Protein AF-0000000080268034 (afdb_homodimer)

Radius of gyration: 22.89 Å; Cα contacts (8 Å, |Δi|>4): 812; chains: 2; bounding box: 56×63×52 Å

Structure (mmCIF, N/CA/C/O backbone):
data_AF-0000000080268034-model_v1
#
loop_
_entity.id
_entity.type
_entity.pdbx_description
1 polymer 'Crp/Fnr family transcriptional regulator'
#
loop_
_atom_site.group_PDB
_atom_site.id
_atom_site.type_symbol
_atom_site.label_atom_id
_atom_site.label_alt_id
_atom_site.label_comp_id
_atom_site.label_asym_id
_atom_site.label_entity_id
_atom_site.label_seq_id
_atom_site.pdbx_PDB_ins_code
_atom_site.Cartn_x
_atom_site.Cartn_y
_atom_site.Cartn_z
_atom_site.occupancy
_atom_site.B_iso_or_equiv
_atom_site.auth_seq_id
_atom_site.auth_comp_id
_atom_site.auth_asym_id
_atom_site.auth_atom_id
_atom_site.pdbx_PDB_model_num
ATOM 1 N N . MET A 1 1 ? 7.816 -15.531 4.172 1 62.62 1 MET A N 1
ATOM 2 C CA . MET A 1 1 ? 8.43 -16.281 3.076 1 62.62 1 MET A CA 1
ATOM 3 C C . MET A 1 1 ? 9.641 -17.078 3.562 1 62.62 1 MET A C 1
ATOM 5 O O . MET A 1 1 ? 10.453 -16.562 4.336 1 62.62 1 MET A O 1
ATOM 9 N N . LYS A 1 2 ? 9.625 -18.484 3.326 1 80.5 2 LYS A N 1
ATOM 10 C CA . LYS A 1 2 ? 10.836 -19.25 3.623 1 80.5 2 LYS A CA 1
ATOM 11 C C . LYS A 1 2 ? 11.875 -19.078 2.521 1 80.5 2 LYS A C 1
ATOM 13 O O . LYS A 1 2 ? 11.844 -19.781 1.518 1 80.5 2 LYS A O 1
ATOM 18 N N . LEU A 1 3 ? 12.789 -18.078 2.768 1 86.06 3 LEU A N 1
ATOM 19 C CA . LEU A 1 3 ? 13.773 -17.672 1.773 1 86.06 3 LEU A CA 1
ATOM 20 C C . LEU A 1 3 ? 14.57 -18.875 1.28 1 86.06 3 LEU A C 1
ATOM 22 O O . LEU A 1 3 ? 14.734 -19.062 0.072 1 86.06 3 LEU A O 1
ATOM 26 N N . GLN A 1 4 ? 15.023 -19.672 2.23 1 89.56 4 GLN A N 1
ATOM 27 C CA . GLN A 1 4 ? 15.859 -20.812 1.872 1 89.56 4 GLN A CA 1
ATOM 28 C C . GLN A 1 4 ? 15.094 -21.797 0.973 1 89.56 4 GLN A C 1
ATOM 30 O O . GLN A 1 4 ? 15.664 -22.344 0.023 1 89.56 4 GLN A O 1
ATOM 35 N N . TYR A 1 5 ? 13.898 -22.016 1.308 1 90.94 5 TYR A N 1
ATOM 36 C CA . TYR A 1 5 ? 13.078 -22.891 0.483 1 90.94 5 TYR A CA 1
ATOM 37 C C . TYR A 1 5 ? 12.953 -22.359 -0.936 1 90.94 5 TYR A C 1
ATOM 39 O O . TYR A 1 5 ? 13.102 -23.094 -1.907 1 90.94 5 TYR A O 1
ATOM 47 N N . ILE A 1 6 ? 12.711 -21.078 -1.108 1 91.56 6 ILE A N 1
ATOM 48 C CA . ILE A 1 6 ? 12.539 -20.422 -2.406 1 91.56 6 ILE A CA 1
ATOM 49 C C . ILE A 1 6 ? 13.836 -20.547 -3.211 1 91.56 6 ILE A C 1
ATOM 51 O O . ILE A 1 6 ? 13.805 -20.891 -4.395 1 91.56 6 ILE A O 1
ATOM 55 N N . LEU A 1 7 ? 14.93 -20.375 -2.518 1 92.5 7 LEU A N 1
ATOM 56 C CA . LEU A 1 7 ? 16.219 -20.438 -3.195 1 92.5 7 LEU A CA 1
ATOM 57 C C . LEU A 1 7 ? 16.562 -21.859 -3.605 1 92.5 7 LEU A C 1
ATOM 59 O O . LEU A 1 7 ? 17.062 -22.094 -4.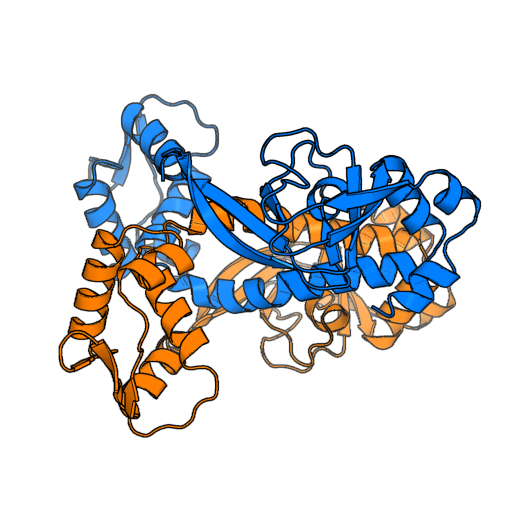707 1 92.5 7 LEU A O 1
ATOM 63 N N . ASP A 1 8 ? 16.203 -22.797 -2.752 1 93.25 8 ASP A N 1
ATOM 64 C CA . ASP A 1 8 ? 16.516 -24.203 -2.998 1 93.25 8 ASP A CA 1
ATOM 65 C C . ASP A 1 8 ? 15.656 -24.75 -4.133 1 93.25 8 ASP A C 1
ATOM 67 O O . ASP A 1 8 ? 16.062 -25.703 -4.816 1 93.25 8 ASP A O 1
ATOM 71 N N . HIS A 1 9 ? 14.562 -24.188 -4.367 1 93.88 9 HIS A N 1
ATOM 72 C CA . HIS A 1 9 ? 13.633 -24.75 -5.336 1 93.88 9 HIS A CA 1
ATOM 73 C C . HIS A 1 9 ? 13.5 -23.859 -6.562 1 93.88 9 HIS A C 1
ATOM 75 O O . HIS A 1 9 ? 12.602 -24.047 -7.383 1 93.88 9 HIS A O 1
ATOM 81 N N . MET A 1 10 ? 14.359 -22.938 -6.656 1 95.69 10 MET A N 1
ATOM 82 C CA . MET A 1 10 ? 14.367 -22.094 -7.852 1 95.69 10 MET A CA 1
ATOM 83 C C . MET A 1 10 ? 14.602 -22.938 -9.102 1 95.69 10 MET A C 1
ATOM 85 O O . MET A 1 10 ? 15.578 -23.672 -9.188 1 95.69 10 MET A O 1
ATOM 89 N N . PRO A 1 11 ? 13.648 -22.812 -10.031 1 96.81 11 PRO A N 1
ATOM 90 C CA . PRO A 1 11 ? 13.852 -23.578 -11.266 1 96.81 11 PRO A CA 1
ATOM 91 C C . PRO A 1 11 ? 15.188 -23.266 -11.938 1 96.81 11 PRO A C 1
ATOM 93 O O . PRO A 1 11 ? 15.625 -22.109 -11.945 1 96.81 11 PRO A O 1
ATOM 96 N N . ALA A 1 12 ? 15.75 -24.266 -12.57 1 96.19 12 ALA A N 1
ATOM 97 C CA . ALA A 1 12 ? 17.078 -24.156 -13.156 1 96.19 12 ALA A CA 1
ATOM 98 C C . ALA A 1 12 ? 17.125 -23.094 -14.258 1 96.19 12 ALA A C 1
ATOM 100 O O . ALA A 1 12 ? 18.094 -22.359 -14.383 1 96.19 12 ALA A O 1
ATOM 101 N N . ASP A 1 13 ? 16.094 -23.062 -15.047 1 96.62 13 ASP A N 1
ATOM 102 C CA . ASP A 1 13 ? 16.031 -22.109 -16.156 1 96.62 13 ASP A CA 1
ATOM 103 C C . ASP A 1 13 ? 16 -20.672 -15.625 1 96.62 13 ASP A C 1
ATOM 105 O O . ASP A 1 13 ? 16.547 -19.766 -16.266 1 96.62 13 ASP A O 1
ATOM 109 N N . ILE A 1 14 ? 15.398 -20.484 -14.5 1 98 14 ILE A N 1
ATOM 110 C CA . ILE A 1 14 ? 15.352 -19.172 -13.867 1 98 14 ILE A CA 1
ATOM 111 C C . ILE A 1 14 ? 16.719 -18.828 -13.273 1 98 14 ILE A C 1
ATOM 113 O O . ILE A 1 14 ? 17.25 -17.734 -13.484 1 98 14 ILE A O 1
ATOM 117 N N . LYS A 1 15 ? 17.266 -19.781 -12.602 1 97.44 15 LYS A N 1
ATOM 118 C CA . LYS A 1 15 ? 18.547 -19.594 -11.945 1 97.44 15 LYS A CA 1
ATOM 119 C C . LYS A 1 15 ? 19.609 -19.125 -12.953 1 97.44 15 LYS A C 1
ATOM 121 O O . LYS A 1 15 ? 20.438 -18.266 -12.633 1 97.44 15 LYS A O 1
ATOM 126 N N . ARG A 1 16 ? 19.547 -19.609 -14.125 1 97.81 16 ARG A N 1
ATOM 127 C CA . ARG A 1 16 ? 20.5 -19.281 -15.172 1 97.81 16 ARG A CA 1
ATOM 128 C C . ARG A 1 16 ? 20.344 -17.828 -15.617 1 97.81 16 ARG A C 1
ATOM 130 O O . ARG A 1 16 ? 21.234 -17.266 -16.25 1 97.81 16 ARG A O 1
ATOM 137 N N . GLN A 1 17 ? 19.188 -17.297 -15.328 1 98.25 17 GLN A N 1
ATOM 138 C CA . GLN A 1 17 ? 18.906 -15.953 -15.797 1 98.25 17 GLN A CA 1
ATOM 139 C C . GLN A 1 17 ? 19.031 -14.938 -14.656 1 98.25 17 GLN A C 1
ATOM 141 O O . GLN A 1 17 ? 18.531 -13.812 -14.766 1 98.25 17 GLN A O 1
ATOM 146 N N . THR A 1 18 ? 19.562 -15.414 -13.555 1 98.19 18 THR A N 1
ATOM 147 C CA . THR A 1 18 ? 19.75 -14.508 -12.422 1 98.19 18 THR A CA 1
ATOM 148 C C . THR A 1 18 ? 21.234 -14.25 -12.172 1 98.19 18 THR A C 1
ATOM 150 O O . THR A 1 18 ? 22.094 -15 -12.656 1 98.19 18 THR A O 1
ATOM 153 N N . THR A 1 19 ? 21.594 -13.203 -11.531 1 98.19 19 THR A N 1
ATOM 154 C CA . THR A 1 19 ? 22.969 -12.859 -11.148 1 98.19 19 THR A CA 1
ATOM 155 C C . THR A 1 19 ? 23.031 -12.484 -9.672 1 98.19 19 THR A C 1
ATOM 157 O O . THR A 1 19 ? 22.156 -11.789 -9.156 1 98.19 19 THR A O 1
ATOM 160 N N . HIS A 1 20 ? 24.031 -12.992 -9.039 1 97.94 20 HIS A N 1
ATOM 161 C CA . HIS A 1 20 ? 24.312 -12.602 -7.656 1 97.94 20 HIS A CA 1
ATOM 162 C C . HIS A 1 20 ? 25.094 -11.297 -7.598 1 97.94 20 HIS A C 1
ATOM 164 O O . HIS A 1 20 ? 26.094 -11.141 -8.289 1 97.94 20 HIS A O 1
ATOM 170 N N . LYS A 1 21 ? 24.641 -10.328 -6.832 1 98.5 21 LYS A N 1
ATOM 171 C CA . LYS A 1 21 ? 25.312 -9.047 -6.688 1 98.5 21 LYS A CA 1
ATOM 172 C C . LYS A 1 21 ? 25.469 -8.672 -5.215 1 98.5 21 LYS A C 1
ATOM 174 O O . LYS A 1 21 ? 24.672 -9.094 -4.375 1 98.5 21 LYS A O 1
ATOM 179 N N . VAL A 1 22 ? 26.484 -7.898 -4.945 1 98.56 22 VAL A N 1
ATOM 180 C CA . VAL A 1 22 ? 26.75 -7.371 -3.611 1 98.56 22 VAL A CA 1
ATOM 181 C C . VAL A 1 22 ? 26.766 -5.844 -3.654 1 98.56 22 VAL A C 1
ATOM 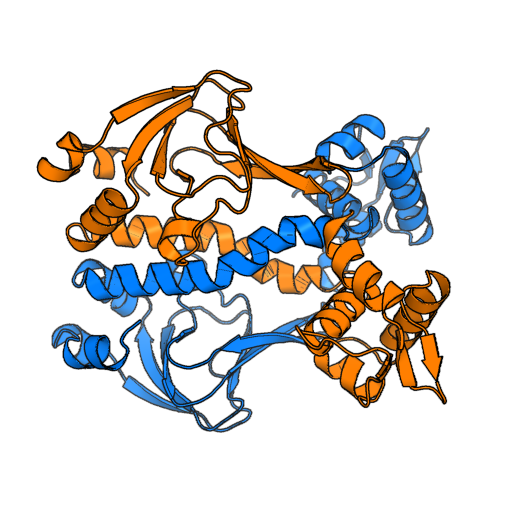183 O O . VAL A 1 22 ? 27.328 -5.246 -4.578 1 98.56 22 VAL A O 1
ATOM 186 N N . TYR A 1 23 ? 26.109 -5.266 -2.721 1 98.5 23 TYR A N 1
ATOM 187 C CA . TYR A 1 23 ? 26.109 -3.816 -2.568 1 98.5 23 TYR A CA 1
ATOM 188 C C . TYR A 1 23 ? 26.656 -3.406 -1.205 1 98.5 23 TYR A C 1
ATOM 190 O O . TYR A 1 23 ? 26.281 -3.994 -0.183 1 98.5 23 TYR A O 1
ATOM 198 N N . LEU A 1 24 ? 27.453 -2.432 -1.272 1 98.25 24 LEU A N 1
ATOM 199 C CA . LEU A 1 24 ? 28.016 -1.901 -0.033 1 98.25 24 LEU A CA 1
ATOM 200 C C . LEU A 1 24 ? 27.125 -0.802 0.537 1 98.25 24 LEU A C 1
ATOM 202 O O . LEU A 1 24 ? 26.312 -0.217 -0.184 1 98.25 24 LEU A O 1
ATOM 206 N N . PRO A 1 25 ? 27.312 -0.588 1.86 1 96.56 25 PRO A N 1
ATOM 207 C CA . PRO A 1 25 ? 26.516 0.486 2.451 1 96.56 25 PRO A CA 1
ATOM 208 C C . PRO A 1 25 ? 26.641 1.801 1.685 1 96.56 25 PRO A C 1
ATOM 210 O O . PRO A 1 25 ? 27.734 2.209 1.318 1 96.56 25 PRO A O 1
ATOM 213 N N . GLY A 1 26 ? 25.453 2.387 1.398 1 94.06 26 GLY A N 1
ATOM 214 C CA . GLY A 1 26 ? 25.438 3.662 0.699 1 94.06 26 GLY A CA 1
ATOM 215 C C . GLY A 1 26 ? 25.203 3.52 -0.793 1 94.06 26 GLY A C 1
ATOM 216 O O . GLY A 1 26 ? 24.844 4.488 -1.466 1 94.06 26 GLY A O 1
ATOM 217 N N . GLU A 1 27 ? 25.391 2.32 -1.322 1 97.25 27 GLU A N 1
ATOM 218 C CA . GLU A 1 27 ? 25.172 2.102 -2.75 1 97.25 27 GLU A CA 1
ATOM 219 C C . GLU A 1 27 ? 23.688 1.956 -3.07 1 97.25 27 GLU A C 1
ATOM 221 O O . GLU A 1 27 ? 22.953 1.337 -2.309 1 97.25 27 GLU A O 1
ATOM 226 N N . SER A 1 28 ? 23.312 2.553 -4.18 1 97.19 28 SER A N 1
ATOM 227 C CA . SER A 1 28 ? 21.938 2.451 -4.637 1 97.19 28 SER A CA 1
ATOM 228 C C . SER A 1 28 ? 21.703 1.162 -5.418 1 97.19 28 SER A C 1
ATOM 230 O O . SER A 1 28 ? 22.453 0.848 -6.344 1 97.19 28 SER A O 1
ATOM 232 N N . ILE A 1 29 ? 20.734 0.498 -5.012 1 98.06 29 ILE A N 1
ATOM 233 C CA . ILE A 1 29 ? 20.328 -0.683 -5.77 1 98.06 29 ILE A CA 1
ATOM 234 C C . ILE A 1 29 ? 19.453 -0.264 -6.949 1 98.06 29 ILE A C 1
ATOM 236 O O . ILE A 1 29 ? 19.656 -0.73 -8.078 1 98.06 29 ILE A O 1
ATOM 240 N N . VAL A 1 30 ? 18.516 0.625 -6.652 1 97 30 VAL A N 1
ATOM 241 C CA . VAL A 1 30 ? 17.703 1.27 -7.691 1 97 30 VAL A CA 1
ATOM 242 C C . VAL A 1 30 ? 17.547 2.752 -7.363 1 97 30 VAL A C 1
ATOM 244 O O . VAL A 1 30 ? 17.656 3.156 -6.203 1 97 30 VAL A O 1
ATOM 247 N N . ARG A 1 31 ? 17.25 3.549 -8.383 1 93.88 31 ARG A N 1
ATOM 248 C CA . ARG A 1 31 ? 17.016 4.98 -8.219 1 93.88 31 ARG A CA 1
ATOM 249 C C . ARG A 1 31 ? 15.664 5.387 -8.789 1 93.88 31 ARG A C 1
ATOM 251 O O . ARG A 1 31 ? 15.289 4.945 -9.875 1 93.88 31 ARG A O 1
ATOM 258 N N . LYS A 1 32 ? 15.031 6.16 -8.016 1 89.12 32 LYS A N 1
ATOM 259 C CA . LYS A 1 32 ? 13.758 6.695 -8.484 1 89.12 32 LYS A CA 1
ATOM 260 C C . LYS A 1 32 ? 13.898 7.305 -9.875 1 89.12 32 LYS A C 1
ATOM 262 O O . LYS A 1 32 ? 14.859 8.023 -10.148 1 89.12 32 LYS A O 1
ATOM 267 N N . GLY A 1 33 ? 12.891 6.922 -10.727 1 89.75 33 GLY A N 1
ATOM 268 C CA . GLY A 1 33 ? 12.875 7.547 -12.039 1 89.75 33 GLY A CA 1
ATOM 269 C C . GLY A 1 33 ? 13.609 6.746 -13.094 1 89.75 33 GLY A C 1
ATOM 270 O O . GLY A 1 33 ? 13.438 6.977 -14.289 1 89.75 33 GLY A O 1
ATOM 271 N N . GLU A 1 34 ? 14.5 5.879 -12.688 1 94.38 34 GLU A N 1
ATOM 272 C CA . GLU A 1 34 ? 15.141 4.98 -13.648 1 94.38 34 GLU A CA 1
ATOM 273 C C . GLU A 1 34 ? 14.172 3.906 -14.133 1 94.38 34 GLU A C 1
ATOM 275 O O . GLU A 1 34 ? 13.148 3.646 -13.484 1 94.38 34 GLU A O 1
ATOM 280 N N . GLU A 1 35 ? 14.492 3.291 -15.273 1 96.62 35 GLU A N 1
ATOM 281 C CA . GLU A 1 35 ? 13.641 2.236 -15.812 1 96.62 35 GLU A CA 1
ATOM 282 C C . GLU A 1 35 ? 13.641 1.01 -14.906 1 96.62 35 GLU A C 1
ATOM 284 O O . GLU A 1 35 ? 14.703 0.529 -14.5 1 96.62 35 GLU A O 1
ATOM 289 N N . ALA A 1 36 ? 12.484 0.583 -14.57 1 95.94 36 ALA A N 1
ATOM 290 C CA . ALA A 1 36 ? 12.328 -0.602 -13.734 1 95.94 36 ALA A CA 1
ATOM 291 C C . ALA A 1 36 ? 12.477 -1.88 -14.555 1 95.94 36 ALA A C 1
ATOM 293 O O . ALA A 1 36 ? 11.531 -2.662 -14.672 1 95.94 36 ALA A O 1
ATOM 294 N N . LYS A 1 37 ? 13.672 -2.217 -14.945 1 97.12 37 LYS A N 1
ATOM 295 C CA . LYS A 1 37 ? 13.953 -3.348 -15.82 1 97.12 37 LYS A CA 1
ATOM 296 C C . LYS A 1 37 ? 14.359 -4.578 -15.016 1 97.12 37 LYS A C 1
ATOM 298 O O . LYS A 1 37 ? 14.383 -5.691 -15.547 1 97.12 37 LYS A O 1
ATOM 303 N N . HIS A 1 38 ? 14.664 -4.316 -13.789 1 98.25 38 HIS A N 1
ATOM 304 C CA . HIS A 1 38 ? 15.141 -5.418 -12.961 1 98.25 38 HIS A CA 1
ATOM 305 C C . HIS A 1 38 ? 14.367 -5.508 -11.656 1 98.25 38 HIS A C 1
ATOM 307 O O . HIS A 1 38 ? 13.828 -4.508 -11.18 1 98.25 38 HIS A O 1
ATOM 313 N N . VAL A 1 39 ? 14.289 -6.719 -11.164 1 98.69 39 VAL A N 1
ATOM 314 C CA . VAL A 1 39 ? 13.828 -7.023 -9.812 1 98.69 39 VAL A CA 1
ATOM 315 C C . VAL A 1 39 ? 14.945 -7.684 -9.023 1 98.69 39 VAL A C 1
ATOM 317 O O . VAL A 1 39 ? 15.711 -8.492 -9.562 1 98.69 39 VAL A O 1
ATOM 320 N N . TYR A 1 40 ? 15.055 -7.316 -7.77 1 98.62 40 TYR A N 1
ATOM 321 C CA . TYR A 1 40 ? 16.094 -7.828 -6.891 1 98.62 40 TYR A CA 1
ATOM 322 C C . TYR A 1 40 ? 15.5 -8.547 -5.688 1 98.62 40 TYR A C 1
ATOM 324 O O . TYR A 1 40 ? 14.641 -8.008 -4.996 1 98.62 40 TYR A O 1
ATOM 332 N N . LEU A 1 41 ? 15.945 -9.773 -5.492 1 98.19 41 LEU A N 1
ATOM 333 C CA . LEU A 1 41 ? 15.625 -10.492 -4.266 1 98.19 41 LEU A CA 1
ATOM 334 C C . LEU A 1 41 ? 16.719 -10.289 -3.217 1 98.19 41 LEU A C 1
ATOM 336 O O . LEU A 1 41 ? 17.844 -10.75 -3.393 1 98.19 41 LEU A O 1
ATOM 340 N N . LEU A 1 42 ? 16.359 -9.547 -2.143 1 98.06 42 LEU A N 1
ATOM 341 C CA . LEU A 1 42 ? 17.297 -9.289 -1.05 1 98.06 42 LEU A CA 1
ATOM 342 C C . LEU A 1 42 ? 17.5 -10.539 -0.204 1 98.06 42 LEU A C 1
ATOM 344 O O . LEU A 1 42 ? 16.562 -11.016 0.447 1 98.06 42 LEU A O 1
ATOM 348 N N . THR A 1 43 ? 18.703 -11.078 -0.201 1 97.25 43 THR A N 1
ATOM 349 C CA . THR A 1 43 ? 18.953 -12.336 0.483 1 97.25 43 THR A CA 1
ATOM 350 C C . THR A 1 43 ? 19.781 -12.109 1.744 1 97.25 43 THR A C 1
ATOM 352 O O . THR A 1 43 ? 19.844 -12.977 2.619 1 97.25 43 THR A O 1
ATOM 355 N N . LYS A 1 44 ? 20.438 -11.008 1.835 1 97.25 44 LYS A N 1
ATOM 356 C CA . LYS A 1 44 ? 21.203 -10.594 3.008 1 97.25 44 LYS A CA 1
ATOM 357 C C . LYS A 1 44 ? 21.25 -9.078 3.133 1 97.25 44 LYS A C 1
ATOM 359 O O . LYS A 1 44 ? 21.375 -8.367 2.131 1 97.25 44 LYS A O 1
ATOM 364 N N . GLY A 1 45 ? 21.156 -8.633 4.438 1 97.06 45 GLY A N 1
ATOM 365 C CA . GLY A 1 45 ? 21.359 -7.215 4.703 1 97.06 45 GLY A CA 1
ATOM 366 C C . GLY A 1 45 ? 20.062 -6.453 4.883 1 97.06 45 GLY A C 1
ATOM 367 O O . GLY A 1 45 ? 19 -7.055 5.043 1 97.06 45 GLY A O 1
ATOM 368 N N . GLU A 1 46 ? 20.234 -5.109 4.926 1 95.62 46 GLU A N 1
ATOM 369 C CA . GLU A 1 46 ? 19.125 -4.176 5.105 1 95.62 46 GLU A CA 1
ATOM 370 C C . GLU A 1 46 ? 19.25 -2.988 4.156 1 95.62 46 GLU A C 1
ATOM 372 O O . GLU A 1 46 ? 20.344 -2.51 3.891 1 95.62 46 GLU A O 1
ATOM 377 N N . THR A 1 47 ? 18.109 -2.594 3.637 1 94 47 THR A N 1
ATOM 378 C CA . THR A 1 47 ? 18.109 -1.438 2.746 1 94 47 THR A CA 1
ATOM 379 C C . THR A 1 47 ? 17.172 -0.358 3.262 1 94 47 THR A C 1
ATOM 381 O O . THR A 1 47 ? 16.344 -0.612 4.148 1 94 47 THR A O 1
ATOM 384 N N . ARG A 1 48 ? 17.359 0.798 2.717 1 87.25 48 ARG A N 1
ATOM 385 C CA . ARG A 1 48 ? 16.469 1.917 3.004 1 87.25 48 ARG A CA 1
ATOM 386 C C . ARG A 1 48 ? 15.742 2.383 1.742 1 87.25 48 ARG A C 1
ATOM 388 O O . ARG A 1 48 ? 16.344 2.467 0.672 1 87.25 48 ARG A O 1
ATOM 395 N N . VAL A 1 49 ? 14.5 2.674 1.907 1 85.31 49 VAL A N 1
ATOM 396 C CA . VAL A 1 49 ? 13.68 3.199 0.819 1 85.31 49 VAL A CA 1
ATOM 397 C C . VAL A 1 49 ? 13.508 4.707 0.985 1 85.31 49 VAL A C 1
ATOM 399 O O . VAL A 1 49 ? 13.125 5.18 2.059 1 85.31 49 VAL A O 1
ATOM 402 N N . SER A 1 50 ? 13.836 5.41 -0.091 1 78.12 50 SER A N 1
ATOM 403 C CA . SER A 1 50 ? 13.797 6.867 0.023 1 78.12 50 SER A CA 1
ATOM 404 C C . SER A 1 50 ? 13.148 7.496 -1.206 1 78.12 50 SER A C 1
ATOM 406 O O . SER A 1 50 ? 13.086 6.875 -2.268 1 78.12 50 SER A O 1
ATOM 408 N N . ASN A 1 51 ? 12.594 8.586 -0.995 1 74.5 51 ASN A N 1
ATOM 409 C CA . ASN A 1 51 ? 12.07 9.453 -2.039 1 74.5 51 ASN A CA 1
ATOM 410 C C . ASN A 1 51 ? 12.562 10.891 -1.874 1 74.5 51 ASN A C 1
ATOM 412 O O . ASN A 1 51 ? 13.359 11.18 -0.973 1 74.5 51 ASN A O 1
ATOM 416 N N . GLU A 1 52 ? 12.383 11.625 -2.906 1 61.94 52 GLU A N 1
ATOM 417 C CA . GLU A 1 52 ? 12.789 13.031 -2.836 1 61.94 52 GLU A CA 1
ATOM 418 C C . GLU A 1 52 ? 11.586 13.961 -2.971 1 61.94 52 GLU A C 1
ATOM 420 O O . GLU A 1 52 ? 10.664 13.688 -3.746 1 61.94 52 GLU A O 1
ATOM 425 N N . PHE A 1 53 ? 11.812 14.977 -2.164 1 48.94 53 PHE A N 1
ATOM 426 C CA . PHE A 1 53 ? 10.836 16.047 -2.322 1 48.94 53 PHE A CA 1
ATOM 427 C C . PHE A 1 53 ? 11.062 16.797 -3.631 1 48.94 53 PHE A C 1
ATOM 429 O O . PHE A 1 53 ? 12.07 16.594 -4.301 1 48.94 53 PHE A O 1
ATOM 436 N N . ALA A 1 54 ? 10.062 17.594 -3.928 1 48.16 54 ALA A N 1
ATOM 437 C CA . ALA A 1 54 ? 10.234 18.422 -5.109 1 48.16 54 ALA A CA 1
ATOM 438 C C . ALA A 1 54 ? 11.469 19.312 -4.98 1 48.16 54 ALA A C 1
ATOM 440 O O . ALA A 1 54 ? 12.125 19.625 -5.977 1 48.16 54 ALA A O 1
ATOM 441 N N . SER A 1 55 ? 11.742 19.578 -3.785 1 46.78 55 SER A N 1
ATOM 442 C CA . SER A 1 55 ? 12.906 20.406 -3.49 1 46.78 55 SER A CA 1
ATOM 443 C C . SER A 1 55 ? 14.203 19.656 -3.773 1 46.78 55 SER A C 1
ATOM 445 O O . SER A 1 55 ? 15.281 20.266 -3.822 1 46.78 55 SER A O 1
ATOM 447 N N . GLY A 1 56 ? 14.055 18.406 -3.928 1 53.75 56 GLY A N 1
ATOM 448 C CA . GLY A 1 56 ? 15.227 17.562 -4.117 1 53.75 56 GLY A CA 1
ATOM 449 C C . GLY A 1 56 ? 15.703 16.906 -2.834 1 53.75 56 GLY A C 1
ATOM 450 O O . GLY A 1 56 ? 16.516 15.984 -2.867 1 53.75 56 GLY A O 1
ATOM 451 N N . GLN A 1 57 ? 15.188 17.484 -1.75 1 54.94 57 GLN A N 1
ATOM 452 C CA . GLN A 1 57 ? 15.539 16.891 -0.464 1 54.94 57 GLN A CA 1
ATOM 453 C C . GLN A 1 57 ? 15.016 15.461 -0.35 1 54.94 57 GLN A C 1
ATOM 455 O O . GLN A 1 57 ? 13.836 15.203 -0.604 1 54.94 57 GLN A O 1
ATOM 460 N N . ARG A 1 58 ? 15.984 14.656 0.121 1 61.25 58 ARG A N 1
ATOM 461 C CA . ARG A 1 58 ? 15.664 13.234 0.215 1 61.25 58 ARG A CA 1
ATOM 462 C C . ARG A 1 58 ? 15.047 12.906 1.57 1 61.25 58 ARG A C 1
ATOM 464 O O . ARG A 1 58 ? 15.398 13.508 2.584 1 61.25 58 ARG A O 1
ATOM 471 N N . TYR A 1 59 ? 14.008 12.008 1.525 1 59.94 59 TYR A N 1
ATOM 472 C CA . TYR A 1 59 ? 13.461 11.492 2.775 1 59.94 59 TYR A CA 1
ATOM 473 C C . TYR A 1 59 ? 13.289 9.977 2.711 1 59.94 59 TYR A C 1
ATOM 475 O O . TYR A 1 59 ? 12.969 9.43 1.654 1 59.94 59 TYR A O 1
ATOM 483 N N . THR A 1 60 ? 13.656 9.328 3.912 1 67.12 60 THR A N 1
ATOM 484 C CA . THR A 1 60 ? 13.492 7.883 4.031 1 67.12 60 THR A CA 1
ATOM 485 C C . THR A 1 60 ? 12.109 7.543 4.59 1 67.12 60 THR A C 1
ATOM 487 O O . THR A 1 60 ? 11.656 8.156 5.555 1 67.12 60 THR A O 1
ATOM 490 N N . PHE A 1 61 ? 11.43 6.566 3.93 1 63.03 61 PHE A N 1
ATOM 491 C CA . PHE A 1 61 ? 10.094 6.277 4.438 1 63.03 61 PHE A CA 1
ATOM 492 C C . PHE A 1 61 ? 9.93 4.789 4.711 1 63.03 61 PHE A C 1
ATOM 494 O O . PHE A 1 61 ? 8.844 4.332 5.062 1 63.03 61 PHE A O 1
ATOM 501 N N . GLY A 1 62 ? 11.016 4.066 4.586 1 71.25 62 GLY A N 1
ATOM 502 C CA . GLY A 1 62 ? 10.93 2.648 4.891 1 71.25 62 GLY A CA 1
ATOM 503 C C . GLY A 1 62 ? 12.273 1.945 4.82 1 71.25 62 GLY A C 1
ATOM 504 O O . GLY A 1 62 ? 13.273 2.547 4.434 1 71.25 62 GLY A O 1
ATOM 505 N N . SER A 1 63 ? 12.195 0.744 5.348 1 84.44 63 SER A N 1
ATOM 506 C CA . SER A 1 63 ? 13.344 -0.154 5.258 1 84.44 63 SER A CA 1
ATOM 507 C C . SER A 1 63 ? 12.914 -1.566 4.875 1 84.44 63 SER A C 1
ATOM 509 O O . SER A 1 63 ? 11.758 -1.945 5.09 1 84.44 63 SER A O 1
ATOM 511 N N . LEU A 1 64 ? 13.789 -2.225 4.207 1 89.56 64 LEU A N 1
ATOM 512 C CA . LEU A 1 64 ? 13.539 -3.619 3.859 1 89.56 64 LEU A CA 1
ATOM 513 C C . LEU A 1 64 ? 14.539 -4.543 4.551 1 89.56 64 LEU A C 1
ATOM 515 O O . LEU A 1 64 ? 15.727 -4.234 4.621 1 89.56 64 LEU A O 1
ATOM 519 N N . ASP A 1 65 ? 13.93 -5.574 5.078 1 90.56 65 ASP A N 1
ATOM 520 C CA . ASP A 1 65 ? 14.742 -6.645 5.645 1 90.56 65 ASP A CA 1
ATOM 521 C C . ASP A 1 65 ? 14.562 -7.945 4.867 1 90.56 65 ASP A C 1
ATOM 523 O O . ASP A 1 65 ? 13.609 -8.086 4.098 1 90.56 65 ASP A O 1
ATOM 527 N N . VAL A 1 66 ? 15.438 -8.883 5.145 1 91.88 66 VAL A N 1
ATOM 528 C CA . VAL A 1 66 ? 15.453 -10.156 4.434 1 91.88 66 VAL A CA 1
ATOM 529 C C . VAL A 1 66 ? 14.328 -11.047 4.957 1 91.88 66 VAL A C 1
ATOM 531 O O . VAL A 1 66 ? 14.125 -11.156 6.168 1 91.88 66 VAL A O 1
ATOM 534 N N . PRO A 1 67 ? 13.734 -11.664 4.055 1 92.62 67 PRO A N 1
ATOM 535 C CA . PRO A 1 67 ? 13.742 -11.586 2.592 1 92.62 67 PRO A CA 1
ATOM 536 C C . PRO A 1 67 ? 12.789 -10.508 2.061 1 92.62 67 PRO A C 1
ATOM 538 O O . PRO A 1 67 ? 11.734 -10.266 2.652 1 92.62 67 PRO A O 1
ATOM 541 N N . ASP A 1 68 ? 13.133 -9.852 1.046 1 95.44 68 ASP A N 1
ATOM 542 C CA . ASP A 1 68 ? 12.266 -8.859 0.415 1 95.44 68 ASP A CA 1
ATOM 543 C C . ASP A 1 68 ? 12.633 -8.664 -1.055 1 95.44 68 ASP A C 1
ATOM 545 O O . ASP A 1 68 ? 13.617 -9.234 -1.535 1 95.44 68 ASP A O 1
ATOM 549 N N . LEU A 1 69 ? 11.758 -8.031 -1.753 1 97.62 69 LEU A N 1
ATOM 550 C CA . LEU A 1 69 ? 11.961 -7.766 -3.174 1 97.62 69 LEU A CA 1
ATOM 551 C C . LEU A 1 69 ? 12.039 -6.27 -3.441 1 97.62 69 LEU A C 1
ATOM 553 O O . LEU A 1 69 ? 11.359 -5.48 -2.779 1 97.62 69 LEU A O 1
ATOM 557 N N . ILE A 1 70 ? 12.867 -5.91 -4.344 1 97.5 70 ILE A N 1
ATOM 558 C CA . ILE A 1 70 ? 13.016 -4.539 -4.824 1 97.5 70 ILE A CA 1
ATOM 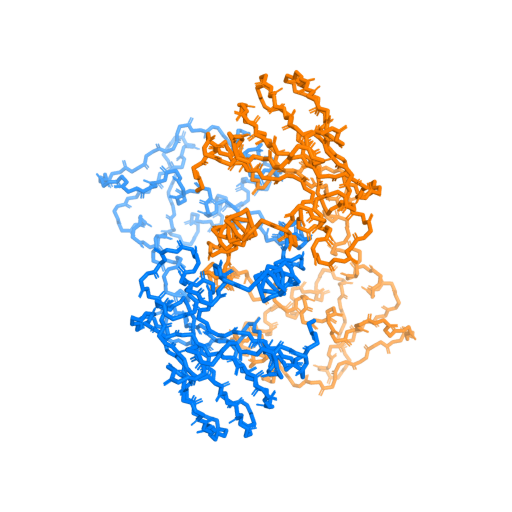559 C C . ILE A 1 70 ? 12.68 -4.477 -6.312 1 97.5 70 ILE A C 1
ATOM 561 O O . ILE A 1 70 ? 13.242 -5.223 -7.113 1 97.5 70 ILE A O 1
ATOM 565 N N . GLY A 1 71 ? 11.742 -3.586 -6.637 1 96.88 71 GLY A N 1
ATOM 566 C CA . GLY A 1 71 ? 11.367 -3.416 -8.031 1 96.88 71 GLY A CA 1
ATOM 567 C C . GLY A 1 71 ? 10.156 -4.234 -8.422 1 96.88 71 GLY A C 1
ATOM 568 O O . GLY A 1 71 ? 9.594 -4.051 -9.508 1 96.88 71 GLY A O 1
ATOM 569 N N . ASP A 1 72 ? 9.766 -5.145 -7.602 1 97.44 72 ASP A N 1
ATOM 570 C CA . ASP A 1 72 ? 8.633 -6.023 -7.863 1 97.44 72 ASP A CA 1
ATOM 571 C C . ASP A 1 72 ? 7.336 -5.227 -7.984 1 97.44 72 ASP A C 1
ATOM 573 O O . ASP A 1 72 ? 6.508 -5.508 -8.852 1 97.44 72 ASP A O 1
ATOM 577 N N . LEU A 1 73 ? 7.211 -4.203 -7.121 1 94.88 73 LEU A N 1
ATOM 578 C CA . LEU A 1 73 ? 6 -3.391 -7.102 1 94.88 73 LEU A CA 1
ATOM 579 C C . LEU A 1 73 ? 5.754 -2.754 -8.461 1 94.88 73 LEU A C 1
ATOM 581 O O . LEU A 1 73 ? 4.664 -2.887 -9.023 1 94.88 73 LEU A O 1
ATOM 585 N N . GLU A 1 74 ? 6.746 -2.111 -9.008 1 95.38 74 GLU A N 1
ATOM 586 C CA . GLU A 1 74 ? 6.605 -1.425 -10.289 1 95.38 74 GLU A CA 1
ATOM 587 C C . GLU A 1 74 ? 6.332 -2.414 -11.414 1 95.38 74 GLU A C 1
ATOM 589 O O . GLU A 1 74 ? 5.465 -2.174 -12.266 1 95.38 74 GLU A O 1
ATOM 594 N N . VAL A 1 75 ? 7.051 -3.521 -11.422 1 97 75 VAL A N 1
ATOM 595 C CA . VAL A 1 75 ? 6.91 -4.52 -12.477 1 97 75 VAL A CA 1
ATOM 596 C C . VAL A 1 75 ? 5.492 -5.094 -12.461 1 97 75 VAL A C 1
ATOM 598 O O . VAL A 1 75 ? 4.844 -5.191 -13.5 1 97 75 VAL A O 1
ATOM 601 N N . LEU A 1 76 ? 5.035 -5.414 -11.32 1 97.06 76 LEU A N 1
ATOM 602 C CA . LEU A 1 76 ? 3.725 -6.043 -11.188 1 97.06 76 LEU A CA 1
ATOM 603 C C . LEU A 1 76 ? 2.613 -5.035 -11.453 1 97.06 76 LEU A C 1
ATOM 605 O O . LEU A 1 76 ? 1.55 -5.395 -11.961 1 97.06 76 LEU A O 1
ATOM 609 N N . ALA A 1 77 ? 2.871 -3.754 -11.094 1 94.12 77 ALA A N 1
ATOM 610 C CA . ALA A 1 77 ? 1.881 -2.703 -11.32 1 94.12 77 ALA A CA 1
ATOM 611 C C . ALA A 1 77 ? 1.911 -2.223 -12.766 1 94.12 77 ALA A C 1
ATOM 613 O O . ALA A 1 77 ? 1.133 -1.346 -13.156 1 94.12 77 ALA A O 1
ATOM 614 N N . GLY A 1 78 ? 2.801 -2.74 -13.547 1 94.75 78 GLY A N 1
ATOM 615 C CA . GLY A 1 78 ? 2.914 -2.355 -14.945 1 94.75 78 GLY A CA 1
ATOM 616 C C . GLY A 1 78 ? 3.5 -0.969 -15.141 1 94.75 78 GLY A C 1
ATOM 617 O O . GLY A 1 78 ? 3.119 -0.25 -16.062 1 94.75 78 GLY A O 1
ATOM 618 N N . GLN A 1 79 ? 4.285 -0.589 -14.211 1 92.38 79 GLN A N 1
ATOM 619 C CA . GLN A 1 79 ? 4.906 0.729 -14.266 1 92.38 79 GLN A CA 1
ATOM 620 C C . GLN A 1 79 ? 6.32 0.644 -14.836 1 92.38 79 GLN A C 1
ATOM 622 O O . GLN A 1 79 ? 7.035 -0.333 -14.594 1 92.38 79 GLN A O 1
ATOM 627 N N . GLN A 1 80 ? 6.766 1.725 -15.445 1 94.06 80 GLN A N 1
ATOM 628 C CA . GLN A 1 80 ? 8.008 1.671 -16.219 1 94.06 80 GLN A CA 1
ATOM 629 C C . GLN A 1 80 ? 9.188 2.168 -15.383 1 94.06 80 GLN A C 1
ATOM 631 O O . GLN A 1 80 ? 10.344 1.875 -15.703 1 94.06 80 GLN A O 1
ATOM 636 N N . LEU A 1 81 ? 8.875 3.021 -14.414 1 93.06 81 LEU A N 1
ATOM 637 C CA . LEU A 1 81 ? 9.945 3.648 -13.641 1 93.06 81 LEU A CA 1
ATOM 638 C C . LEU A 1 81 ? 9.867 3.23 -12.18 1 93.06 81 LEU A C 1
ATOM 640 O O . LEU A 1 81 ? 8.773 3.016 -11.648 1 93.06 81 LEU A O 1
ATOM 644 N N . TYR A 1 82 ? 11.039 3.102 -11.57 1 92.62 82 TYR A N 1
ATOM 645 C CA . TYR A 1 82 ? 11.047 2.9 -10.125 1 92.62 82 TYR A CA 1
ATOM 646 C C . TYR A 1 82 ? 10.391 4.074 -9.406 1 92.62 82 TYR A C 1
ATOM 648 O O . TYR A 1 82 ? 10.688 5.234 -9.711 1 92.62 82 TYR A O 1
ATOM 656 N N . ALA A 1 83 ? 9.547 3.826 -8.453 1 85 83 ALA A N 1
ATOM 657 C CA . ALA A 1 83 ? 8.773 4.848 -7.746 1 85 83 ALA A CA 1
ATOM 658 C C . ALA A 1 83 ? 9.594 5.477 -6.621 1 85 83 ALA A C 1
ATOM 660 O O . ALA A 1 83 ? 9.297 6.59 -6.184 1 85 83 ALA A O 1
ATOM 661 N N . ALA A 1 84 ? 10.586 4.758 -6.152 1 85 84 ALA A N 1
ATOM 662 C CA . ALA A 1 84 ? 11.43 5.195 -5.047 1 85 84 ALA A CA 1
ATOM 663 C C . ALA A 1 84 ? 12.859 4.668 -5.203 1 85 84 ALA A C 1
ATOM 665 O O . ALA A 1 84 ? 13.109 3.773 -6.012 1 85 84 ALA A O 1
ATOM 666 N N . SER A 1 85 ? 13.695 5.32 -4.496 1 89.69 85 SER A N 1
ATOM 667 C CA . SER A 1 85 ? 15.07 4.84 -4.461 1 89.69 85 SER A CA 1
ATOM 668 C C . SER A 1 85 ? 15.281 3.842 -3.328 1 89.69 85 SER A C 1
ATOM 670 O O . SER A 1 85 ? 14.609 3.916 -2.297 1 89.69 85 SER A O 1
ATOM 672 N N . ASN A 1 86 ? 16.109 2.912 -3.58 1 94.81 86 ASN A N 1
ATOM 673 C CA . ASN A 1 86 ? 16.531 1.929 -2.584 1 94.81 86 ASN A CA 1
ATOM 674 C C . ASN A 1 86 ? 18.047 1.891 -2.428 1 94.81 86 ASN A C 1
ATOM 676 O O . ASN A 1 86 ? 18.766 1.735 -3.412 1 94.81 86 ASN A O 1
ATOM 680 N N . GLU A 1 87 ? 18.438 2.072 -1.187 1 94.69 87 GLU A N 1
ATOM 681 C CA . GLU A 1 87 ? 19.875 2.133 -0.903 1 94.69 87 GLU A CA 1
ATOM 682 C C . GLU A 1 87 ? 20.266 1.126 0.175 1 94.69 87 GLU A C 1
ATOM 684 O O . GLU A 1 87 ? 19.531 0.936 1.149 1 94.69 87 GLU A O 1
ATOM 689 N N . ALA A 1 88 ? 21.5 0.545 -0.007 1 97.19 88 ALA A N 1
ATOM 690 C CA . ALA A 1 88 ? 22.016 -0.393 0.991 1 97.19 88 ALA A CA 1
ATOM 691 C C . ALA A 1 88 ? 22.359 0.326 2.289 1 97.19 88 ALA A C 1
ATOM 693 O O . ALA A 1 88 ? 23.125 1.292 2.283 1 97.19 88 ALA A O 1
ATOM 694 N N . SER A 1 89 ? 21.766 -0.136 3.389 1 92.88 89 SER A N 1
ATOM 695 C CA . SER A 1 89 ? 22.125 0.379 4.711 1 92.88 89 SER A CA 1
ATOM 696 C C . SER A 1 89 ? 23.234 -0.449 5.348 1 92.88 89 SER A C 1
ATOM 698 O O . SER A 1 89 ? 23.906 0.018 6.266 1 92.88 89 SER A O 1
ATOM 700 N N . SER A 1 90 ? 23.406 -1.651 4.906 1 97 90 SER A N 1
ATOM 701 C CA . SER A 1 90 ? 24.469 -2.594 5.238 1 97 90 SER A CA 1
ATOM 702 C C . SER A 1 90 ? 24.984 -3.307 3.994 1 97 90 SER A C 1
ATOM 704 O O . SER A 1 90 ? 24.562 -3.002 2.877 1 97 90 SER A O 1
ATOM 706 N N . THR A 1 91 ? 25.969 -4.16 4.273 1 98.12 91 THR A N 1
ATOM 707 C CA . THR A 1 91 ? 26.344 -5.016 3.152 1 98.12 91 THR A CA 1
ATOM 708 C C . THR A 1 91 ? 25.188 -5.922 2.75 1 98.12 91 THR A C 1
ATOM 710 O O . THR A 1 91 ? 24.672 -6.68 3.574 1 98.12 91 THR A O 1
ATOM 713 N N . CYS A 1 92 ? 24.812 -5.754 1.493 1 98.44 92 CYS A N 1
ATOM 714 C CA . CYS A 1 92 ? 23.625 -6.473 1.014 1 98.44 92 CYS A CA 1
ATOM 715 C C . CYS A 1 92 ? 24.016 -7.469 -0.076 1 98.44 92 CYS A C 1
ATOM 717 O O . CYS A 1 92 ? 24.875 -7.195 -0.9 1 98.44 92 CYS A O 1
ATOM 719 N N . GLU A 1 93 ? 23.375 -8.641 -0.013 1 98.44 93 GLU A N 1
ATOM 720 C CA . GLU A 1 93 ? 23.406 -9.609 -1.108 1 98.44 93 GLU A CA 1
ATOM 721 C C . GLU A 1 93 ? 22.031 -9.742 -1.758 1 98.44 93 GLU A C 1
ATOM 723 O O . GLU A 1 93 ? 21.016 -9.812 -1.063 1 98.44 93 GLU A O 1
ATOM 728 N N . VAL A 1 94 ? 22.094 -9.711 -3.135 1 98.44 94 VAL A N 1
ATOM 729 C CA . VAL A 1 94 ? 20.812 -9.805 -3.842 1 98.44 94 VAL A CA 1
ATOM 730 C C . VAL A 1 94 ? 20.953 -10.789 -5.004 1 98.44 94 VAL A C 1
ATOM 732 O O . VAL A 1 94 ? 22.047 -11.055 -5.477 1 98.44 94 VAL A O 1
ATOM 735 N N . ILE A 1 95 ? 19.906 -11.391 -5.383 1 98.38 95 ILE A N 1
ATOM 736 C CA . ILE A 1 95 ? 19.734 -12.062 -6.668 1 98.38 95 ILE A CA 1
ATOM 737 C C . ILE A 1 95 ? 19 -11.141 -7.641 1 98.38 95 ILE A C 1
ATOM 739 O O . ILE A 1 95 ? 17.844 -10.797 -7.43 1 98.38 95 ILE A O 1
ATOM 743 N N . ALA A 1 96 ? 19.703 -10.695 -8.641 1 98.62 96 ALA A N 1
ATOM 744 C CA . ALA A 1 96 ? 19.156 -9.773 -9.633 1 98.62 96 ALA A CA 1
ATOM 745 C C . ALA A 1 96 ? 18.609 -10.523 -10.844 1 98.62 96 ALA A C 1
ATOM 747 O O . ALA A 1 96 ? 19.219 -11.5 -11.297 1 98.62 96 ALA A O 1
ATOM 748 N N . MET A 1 97 ? 17.516 -10.07 -11.367 1 98.69 97 MET A N 1
ATOM 749 C CA . MET A 1 97 ? 16.938 -10.656 -12.578 1 98.69 97 MET A CA 1
ATOM 750 C C . MET A 1 97 ? 16.172 -9.609 -13.375 1 98.69 97 MET A C 1
ATOM 752 O O . MET A 1 97 ? 15.703 -8.617 -12.812 1 98.69 97 MET A O 1
ATOM 756 N N . ARG A 1 98 ? 15.984 -9.844 -14.617 1 98.38 98 ARG A N 1
ATOM 757 C CA . ARG A 1 98 ? 15.156 -8.969 -15.453 1 98.38 98 ARG A CA 1
ATOM 758 C C . ARG A 1 98 ? 13.688 -9.086 -15.078 1 98.38 98 ARG A C 1
ATOM 760 O O . ARG A 1 98 ? 13.25 -10.117 -14.562 1 98.38 98 ARG A O 1
ATOM 767 N N . ALA A 1 99 ? 12.969 -8.016 -15.336 1 98.38 99 ALA A N 1
ATOM 768 C CA . ALA A 1 99 ? 11.531 -8 -15.078 1 98.38 99 ALA A CA 1
ATOM 769 C C . ALA A 1 99 ? 10.844 -9.195 -15.742 1 98.38 99 ALA A C 1
ATOM 771 O O . ALA A 1 99 ? 9.977 -9.836 -15.133 1 98.38 99 ALA A O 1
ATOM 772 N N . GLU A 1 100 ? 11.219 -9.523 -16.953 1 97.69 100 GLU A N 1
ATOM 773 C CA . GLU A 1 100 ? 10.617 -10.633 -17.688 1 97.69 100 GLU A CA 1
ATOM 774 C C . GLU A 1 100 ? 10.891 -11.969 -16.984 1 97.69 100 GLU A C 1
ATOM 776 O O . GLU A 1 100 ? 10.016 -12.828 -16.922 1 97.69 100 GLU A O 1
ATOM 781 N N . THR A 1 101 ? 12.086 -12.18 -16.516 1 98.5 101 THR A N 1
ATOM 782 C CA . THR A 1 101 ? 12.461 -13.398 -15.805 1 98.5 101 THR A CA 1
ATOM 783 C C . THR A 1 101 ? 11.664 -13.531 -14.508 1 98.5 101 THR A C 1
ATOM 785 O O . THR A 1 101 ? 11.211 -14.625 -14.164 1 98.5 101 THR A O 1
ATOM 788 N N . PHE A 1 102 ? 11.523 -12.422 -13.797 1 98.44 102 PHE A N 1
ATOM 789 C CA . PHE A 1 102 ? 10.75 -12.383 -12.562 1 98.44 102 PHE A CA 1
ATOM 790 C C . PHE A 1 102 ? 9.32 -12.852 -12.812 1 98.44 102 PHE A C 1
ATOM 792 O O . PHE A 1 102 ? 8.812 -13.719 -12.102 1 98.44 102 PHE A O 1
ATOM 799 N N . LEU A 1 103 ? 8.719 -12.289 -13.844 1 97.81 103 LEU A N 1
ATOM 800 C CA . LEU A 1 103 ? 7.344 -12.664 -14.18 1 97.81 103 LEU A CA 1
ATOM 801 C C . LEU A 1 103 ? 7.27 -14.117 -14.633 1 97.81 103 LEU A C 1
ATOM 803 O O . LEU A 1 103 ? 6.312 -14.82 -14.305 1 97.81 103 LEU A O 1
ATOM 807 N N . GLN A 1 104 ? 8.227 -14.531 -15.367 1 97.81 104 GLN A N 1
ATOM 808 C CA . GLN A 1 104 ? 8.289 -15.93 -15.773 1 97.81 104 GLN A CA 1
ATOM 809 C C . GLN A 1 104 ? 8.367 -16.859 -14.562 1 97.81 104 GLN A C 1
ATOM 811 O O . GLN A 1 104 ? 7.676 -17.875 -14.516 1 97.81 104 GLN A O 1
ATOM 816 N N . TRP A 1 105 ? 9.242 -16.516 -13.633 1 98.06 105 TRP A N 1
ATOM 817 C CA . TRP A 1 105 ? 9.367 -17.312 -12.422 1 98.06 105 TRP A CA 1
ATOM 818 C C . TRP A 1 105 ? 8.023 -17.422 -11.695 1 98.06 105 TRP A C 1
ATOM 820 O O . TRP A 1 105 ? 7.613 -18.516 -11.305 1 98.06 105 TRP A O 1
ATOM 830 N N . MET A 1 106 ? 7.312 -16.328 -11.555 1 96.94 106 MET A N 1
ATOM 831 C CA . MET A 1 106 ? 6.02 -16.328 -10.875 1 96.94 106 MET A CA 1
ATOM 832 C C . MET A 1 106 ? 5.02 -17.219 -11.594 1 96.94 106 MET A C 1
ATOM 834 O O . MET A 1 106 ? 4.168 -17.844 -10.953 1 96.94 106 MET A O 1
ATOM 838 N N . ARG A 1 107 ? 5.109 -17.328 -12.859 1 95.62 107 ARG A N 1
ATOM 839 C CA . ARG A 1 107 ? 4.137 -18.062 -13.656 1 95.62 107 ARG A CA 1
ATOM 840 C C . ARG A 1 107 ? 4.395 -19.578 -13.586 1 95.62 107 ARG A C 1
ATOM 842 O O . ARG A 1 107 ? 3.504 -20.375 -13.867 1 95.62 107 ARG A O 1
ATOM 849 N N . ILE A 1 108 ? 5.574 -19.969 -13.203 1 95.62 108 ILE A N 1
ATOM 850 C CA . ILE A 1 108 ? 5.863 -21.406 -13.273 1 95.62 108 ILE A CA 1
ATOM 851 C C . ILE A 1 108 ? 6.074 -21.953 -11.867 1 95.62 108 ILE A C 1
ATOM 853 O O . ILE A 1 108 ? 6.285 -23.156 -11.688 1 95.62 108 ILE A O 1
ATOM 857 N N . ASP A 1 109 ? 6.105 -21.141 -10.883 1 95.5 109 ASP A N 1
ATOM 858 C CA . ASP A 1 109 ? 6.324 -21.531 -9.492 1 95.5 109 ASP A CA 1
ATOM 859 C C . ASP A 1 109 ? 5.285 -20.891 -8.57 1 95.5 109 ASP A C 1
ATOM 861 O O . ASP A 1 109 ? 5.461 -19.75 -8.125 1 95.5 109 ASP A O 1
ATOM 865 N N . ASN A 1 110 ? 4.273 -21.641 -8.156 1 92.94 110 ASN A N 1
ATOM 866 C CA . ASN A 1 110 ? 3.158 -21.125 -7.359 1 92.94 110 ASN A CA 1
ATOM 867 C C . ASN A 1 110 ? 3.619 -20.656 -5.98 1 92.94 110 ASN A C 1
ATOM 869 O O . ASN A 1 110 ? 3.113 -19.672 -5.457 1 92.94 110 ASN A O 1
ATOM 873 N N . ASP A 1 111 ? 4.523 -21.391 -5.449 1 92.94 111 ASP A N 1
ATOM 874 C CA . ASP A 1 111 ? 5.012 -21.047 -4.121 1 92.94 111 ASP A CA 1
ATOM 875 C C . ASP A 1 111 ? 5.68 -19.672 -4.137 1 92.94 111 ASP A C 1
ATOM 877 O O . ASP A 1 111 ? 5.496 -18.875 -3.209 1 92.94 111 ASP A O 1
ATOM 881 N N . PHE A 1 112 ? 6.418 -19.453 -5.203 1 96.31 112 PHE A N 1
ATOM 882 C CA . PHE A 1 112 ? 7.066 -18.156 -5.34 1 96.31 112 PHE A CA 1
ATOM 883 C C . PHE A 1 112 ? 6.035 -17.047 -5.543 1 96.31 112 PHE A C 1
ATOM 885 O O . PHE A 1 112 ? 6.125 -15.992 -4.922 1 96.31 112 PHE A O 1
ATOM 892 N N . ALA A 1 113 ? 5.043 -17.281 -6.363 1 96.06 113 ALA A N 1
ATOM 893 C CA . ALA A 1 113 ? 4.016 -16.281 -6.637 1 96.06 113 ALA A CA 1
ATOM 894 C C . ALA A 1 113 ? 3.248 -15.914 -5.367 1 96.06 113 ALA A C 1
ATOM 896 O O . ALA A 1 113 ? 2.992 -14.734 -5.105 1 96.06 113 ALA A O 1
ATOM 897 N N . VAL A 1 114 ? 2.914 -16.922 -4.617 1 95.75 114 VAL A N 1
ATOM 898 C CA . VAL A 1 114 ? 2.193 -16.703 -3.369 1 95.75 114 VAL A CA 1
ATOM 899 C C . VAL A 1 114 ? 3.064 -15.914 -2.402 1 95.75 114 VAL A C 1
ATOM 901 O O . VAL A 1 114 ? 2.588 -14.977 -1.756 1 95.75 114 VAL A O 1
ATOM 904 N N . ALA A 1 115 ? 4.32 -16.281 -2.334 1 95.75 115 ALA A N 1
ATOM 905 C CA . ALA A 1 115 ? 5.246 -15.578 -1.444 1 95.75 115 ALA A CA 1
ATOM 906 C C . ALA A 1 115 ? 5.355 -14.102 -1.813 1 95.75 115 ALA A C 1
ATOM 908 O O . ALA A 1 115 ? 5.391 -13.234 -0.935 1 95.75 115 ALA A O 1
ATOM 909 N N . VAL A 1 116 ? 5.422 -13.852 -3.086 1 96.88 116 VAL A N 1
ATOM 910 C CA . VAL A 1 116 ? 5.512 -12.477 -3.566 1 96.88 116 VAL A CA 1
ATOM 911 C C . VAL A 1 116 ? 4.258 -11.711 -3.156 1 96.88 116 VAL A C 1
ATOM 913 O O . VAL A 1 116 ? 4.348 -10.586 -2.648 1 96.88 116 VAL A O 1
ATOM 916 N N . ALA A 1 117 ? 3.119 -12.297 -3.398 1 96.69 117 ALA A N 1
ATOM 917 C CA . ALA A 1 117 ? 1.859 -11.664 -3.021 1 96.69 117 ALA A CA 1
ATOM 918 C C . ALA A 1 117 ? 1.812 -11.391 -1.521 1 96.69 117 ALA A C 1
ATOM 920 O O . ALA A 1 117 ? 1.335 -10.336 -1.09 1 96.69 117 ALA A O 1
ATOM 921 N N . GLN A 1 118 ? 2.287 -12.297 -0.752 1 96.06 118 GLN A N 1
ATOM 922 C CA . GLN A 1 118 ? 2.293 -12.148 0.7 1 96.06 118 GLN A CA 1
ATOM 923 C C . GLN A 1 118 ? 3.23 -11.031 1.136 1 96.06 118 GLN A C 1
ATOM 925 O O . GLN A 1 118 ? 2.928 -10.289 2.074 1 96.06 118 GLN A O 1
ATOM 930 N N . LEU A 1 119 ? 4.324 -10.922 0.505 1 94.19 119 LEU A N 1
ATOM 931 C CA . LEU A 1 119 ? 5.246 -9.828 0.809 1 94.19 119 LEU A CA 1
ATOM 932 C C . LEU A 1 119 ? 4.621 -8.477 0.489 1 94.19 119 LEU A C 1
ATOM 934 O O . LEU A 1 119 ? 4.723 -7.539 1.28 1 94.19 119 LEU A O 1
ATOM 938 N N . LEU A 1 120 ? 3.986 -8.398 -0.651 1 93.88 120 LEU A N 1
ATOM 939 C CA . LEU A 1 120 ? 3.299 -7.168 -1.023 1 93.88 120 LEU A CA 1
ATOM 940 C C . LEU A 1 120 ? 2.221 -6.82 -0.003 1 93.88 120 LEU A C 1
ATOM 942 O O . LEU A 1 120 ? 2.105 -5.664 0.412 1 93.88 120 LEU A O 1
ATOM 946 N N . ALA A 1 121 ? 1.468 -7.812 0.362 1 93.75 121 ALA A N 1
ATOM 947 C CA . ALA A 1 121 ? 0.386 -7.602 1.321 1 93.75 121 ALA A CA 1
ATOM 948 C C . ALA A 1 121 ? 0.931 -7.121 2.664 1 93.75 121 ALA A C 1
ATOM 950 O O . ALA A 1 121 ? 0.357 -6.23 3.291 1 93.75 121 ALA A O 1
ATOM 951 N N . ALA A 1 122 ? 1.965 -7.699 3.096 1 90.12 122 ALA A N 1
ATOM 952 C CA . ALA A 1 122 ? 2.57 -7.336 4.375 1 90.12 122 ALA A CA 1
ATOM 953 C C . ALA A 1 122 ? 3.035 -5.883 4.363 1 90.12 122 ALA A C 1
ATOM 955 O O . ALA A 1 122 ? 2.977 -5.199 5.387 1 90.12 122 ALA A O 1
ATOM 956 N N . LYS A 1 123 ? 3.482 -5.441 3.238 1 85.38 123 LYS A N 1
ATOM 957 C CA . LYS A 1 123 ? 3.92 -4.055 3.096 1 85.38 123 LYS A CA 1
ATOM 958 C C . LYS A 1 123 ? 2.727 -3.104 3.055 1 85.38 123 LYS A C 1
ATOM 960 O O . LYS A 1 123 ? 2.807 -1.977 3.547 1 85.38 123 LYS A O 1
ATOM 965 N N . MET A 1 124 ? 1.722 -3.543 2.428 1 85.5 124 MET A N 1
ATOM 966 C CA . MET A 1 124 ? 0.562 -2.691 2.18 1 85.5 124 MET A CA 1
ATOM 967 C C . MET A 1 124 ? -0.316 -2.592 3.422 1 85.5 124 MET A C 1
ATOM 969 O O . MET A 1 124 ? -0.911 -1.546 3.686 1 85.5 124 MET A O 1
ATOM 973 N N . TYR A 1 125 ? -0.414 -3.621 4.152 1 83.75 125 TYR A N 1
ATOM 974 C CA . TYR A 1 125 ? -1.381 -3.738 5.238 1 83.75 125 TYR A CA 1
ATOM 975 C C . TYR A 1 125 ? -1.22 -2.6 6.238 1 83.75 125 TYR A C 1
ATOM 977 O O . TYR A 1 125 ? -2.199 -1.956 6.617 1 83.75 125 TYR A O 1
ATOM 985 N N . PRO A 1 126 ? -0.046 -2.299 6.652 1 70.88 126 PRO A N 1
ATOM 986 C CA . PRO A 1 126 ? 0.096 -1.212 7.625 1 70.88 126 PRO A CA 1
ATOM 987 C C . PRO A 1 126 ? -0.342 0.141 7.066 1 70.88 126 PRO A C 1
ATOM 989 O O . PRO A 1 126 ? -0.805 1.002 7.82 1 70.88 126 PRO A O 1
ATOM 992 N N . THR A 1 127 ? -0.19 0.284 5.82 1 62.97 127 THR A N 1
ATOM 993 C CA . THR A 1 127 ? -0.55 1.555 5.199 1 62.97 127 THR A CA 1
ATOM 994 C C . THR A 1 127 ? -2.064 1.672 5.047 1 62.97 127 THR A C 1
ATOM 996 O O . THR A 1 127 ? -2.607 2.777 5.035 1 62.97 127 THR A O 1
ATOM 999 N N . SER A 1 128 ? -2.734 0.577 4.789 1 60.5 128 SER A N 1
ATOM 1000 C CA . SER A 1 128 ? -4.184 0.524 4.648 1 60.5 128 SER A CA 1
ATOM 1001 C C . SER A 1 128 ? -4.879 0.827 5.973 1 60.5 128 SER A C 1
ATOM 1003 O O . SER A 1 128 ? -5.922 1.486 5.996 1 60.5 128 SER A O 1
ATOM 1005 N N . ASN A 1 129 ? -4.297 0.297 7.012 1 52.81 129 ASN A N 1
ATOM 1006 C CA . ASN A 1 129 ? -4.824 0.583 8.344 1 52.81 129 ASN A CA 1
ATOM 1007 C C . ASN A 1 129 ? -4.609 2.045 8.727 1 52.81 129 ASN A C 1
ATOM 1009 O O . ASN A 1 129 ? -5.445 2.639 9.414 1 52.81 129 ASN A O 1
ATOM 1013 N N . GLU A 1 130 ? -3.512 2.516 8.234 1 45.88 130 GLU A N 1
ATOM 1014 C CA . GLU A 1 130 ? -3.166 3.906 8.508 1 45.88 130 GLU A CA 1
ATOM 1015 C C . GLU A 1 130 ? -3.977 4.859 7.629 1 45.88 130 GLU A C 1
ATOM 1017 O O . GLU A 1 130 ? -4.266 5.988 8.031 1 45.88 130 GLU A O 1
ATOM 1022 N N . ALA A 1 131 ? -4.047 4.453 6.352 1 43.12 131 ALA A N 1
ATOM 1023 C CA . ALA A 1 131 ? -4.852 5.34 5.512 1 43.12 131 ALA A CA 1
ATOM 1024 C C . ALA A 1 131 ? -6.082 5.836 6.262 1 43.12 131 ALA A C 1
ATOM 1026 O O . ALA A 1 131 ? -6.508 6.98 6.086 1 43.12 131 ALA A O 1
ATOM 1027 N N . GLY A 1 132 ? -6.562 4.902 7.047 1 37.97 132 GLY A N 1
ATOM 1028 C CA . GLY A 1 132 ? -7.535 5.43 7.992 1 37.97 132 GLY A CA 1
ATOM 1029 C C . GLY A 1 132 ? -6.953 6.477 8.922 1 37.97 132 GLY A C 1
ATOM 1030 O O . GLY A 1 132 ? -7.648 7.41 9.328 1 37.97 132 GLY A O 1
ATOM 1031 N N . ARG A 1 133 ? -5.762 6.086 9.312 1 35.88 133 ARG A N 1
ATOM 1032 C CA . ARG A 1 133 ? -5.164 7.035 10.25 1 35.88 133 ARG A CA 1
ATOM 1033 C C . ARG A 1 133 ? -4.73 8.312 9.531 1 35.88 133 ARG A C 1
ATOM 1035 O O . ARG A 1 133 ? -4.586 9.359 10.156 1 35.88 133 ARG A O 1
ATOM 1042 N N . VAL A 1 134 ? -4.062 8.047 8.422 1 34.91 134 VAL A N 1
ATOM 1043 C CA . VAL A 1 134 ? -3.605 9.25 7.73 1 34.91 134 VAL A CA 1
ATOM 1044 C C . VAL A 1 134 ? -4.75 10.25 7.633 1 34.91 134 VAL A C 1
ATOM 1046 O O . VAL A 1 134 ? -4.605 11.305 7.008 1 34.91 134 VAL A O 1
ATOM 1049 N N . LYS A 1 135 ? -5.801 9.641 7.68 1 36.16 135 LYS A N 1
ATOM 1050 C CA . LYS A 1 135 ? -6.793 10.695 7.527 1 36.16 135 LYS A CA 1
ATOM 1051 C C . LYS A 1 135 ? -6.48 11.875 8.445 1 36.16 135 LYS A C 1
ATOM 1053 O O . LYS A 1 135 ? -7.145 12.914 8.383 1 36.16 135 LYS A O 1
ATOM 1058 N N . PHE A 1 136 ? -5.977 11.477 9.617 1 31.06 136 PHE A N 1
ATOM 1059 C CA . PHE A 1 136 ? -5.922 12.812 10.195 1 31.06 136 PHE A CA 1
ATOM 1060 C C . PHE A 1 136 ? -4.922 13.688 9.453 1 31.06 136 PHE A C 1
ATOM 1062 O O . PHE A 1 136 ? -3.814 13.93 9.938 1 31.06 136 PHE A O 1
ATOM 1069 N N . LEU A 1 137 ? -4.344 13.164 8.359 1 34.47 137 LEU A N 1
ATOM 1070 C CA . LEU A 1 137 ? -3.781 14.312 7.66 1 34.47 137 LEU A CA 1
ATOM 1071 C C . LEU A 1 137 ? -4.629 15.562 7.895 1 34.47 137 LEU A C 1
ATOM 1073 O O . LEU A 1 137 ? -5.859 15.492 7.898 1 34.47 137 LEU A O 1
ATOM 1077 N N . PRO A 1 138 ? -4.16 16.453 8.5 1 36.94 138 PRO A N 1
ATOM 1078 C CA . PRO A 1 138 ? -5.031 17.625 8.617 1 36.94 138 PRO A CA 1
ATOM 1079 C C . PRO A 1 138 ? -5.949 17.781 7.406 1 36.94 138 PRO A C 1
ATOM 1081 O O . PRO A 1 138 ? -5.637 17.297 6.316 1 36.94 138 PRO A O 1
ATOM 1084 N N . SER A 1 139 ? -7.289 17.922 7.746 1 44.94 139 SER A N 1
ATOM 1085 C CA . SER A 1 139 ? -8.367 18.359 6.863 1 44.94 139 SER A CA 1
ATOM 1086 C C . SER A 1 139 ? -7.812 19.031 5.609 1 44.94 139 SER A C 1
ATOM 1088 O O . SER A 1 139 ? -8.359 18.859 4.52 1 44.94 139 SER A O 1
ATOM 1090 N N . LEU A 1 140 ? -6.586 19.469 5.738 1 50.06 140 LEU A N 1
ATOM 1091 C CA . LEU A 1 140 ? -6.055 20.281 4.656 1 50.06 140 LEU A CA 1
ATOM 1092 C C . LEU A 1 140 ? -5.488 19.406 3.539 1 50.06 140 LEU A C 1
ATOM 1094 O O . LEU A 1 140 ? -5.688 19.703 2.357 1 50.06 140 LEU A O 1
ATOM 1098 N N . ASP A 1 141 ? -4.879 18.312 3.881 1 53.53 141 ASP A N 1
ATOM 1099 C CA . ASP A 1 141 ? -4.266 17.469 2.852 1 53.53 141 ASP A CA 1
ATOM 1100 C C . ASP A 1 141 ? -5.328 16.75 2.033 1 53.53 141 ASP A C 1
ATOM 1102 O O . ASP A 1 141 ? -5.195 16.609 0.814 1 53.53 141 ASP A O 1
ATOM 1106 N N . ARG A 1 142 ? -6.129 16.25 2.709 1 58.34 142 ARG A N 1
ATOM 1107 C CA . ARG A 1 142 ? -7.242 15.617 2.006 1 58.34 142 ARG A CA 1
ATOM 1108 C C . ARG A 1 142 ? -7.934 16.609 1.072 1 58.34 142 ARG A C 1
ATOM 1110 O O . ARG A 1 142 ? -8.32 16.25 -0.043 1 58.34 142 ARG A O 1
ATOM 1117 N N . LEU A 1 143 ? -8.055 17.797 1.569 1 70.31 143 LEU A N 1
ATOM 1118 C CA . LEU A 1 143 ? -8.625 18.844 0.739 1 70.31 143 LEU A CA 1
ATOM 1119 C C . LEU A 1 143 ? -7.734 19.125 -0.468 1 70.31 143 LEU A C 1
ATOM 1121 O O . LEU A 1 143 ? -8.234 19.281 -1.587 1 70.31 143 LEU A O 1
ATOM 1125 N N . HIS A 1 144 ? -6.453 19.078 -0.178 1 67.94 144 HIS A N 1
ATOM 1126 C CA . HIS A 1 144 ? -5.496 19.312 -1.258 1 67.94 144 HIS A CA 1
ATOM 1127 C C . HIS A 1 144 ? -5.602 18.219 -2.32 1 67.94 144 HIS A C 1
ATOM 1129 O O . HIS A 1 144 ? -5.695 18.516 -3.514 1 67.94 144 HIS A O 1
ATOM 1135 N N . GLY A 1 145 ? -5.527 17 -1.886 1 67.5 145 GLY A N 1
ATOM 1136 C CA . GLY A 1 145 ? -5.664 15.891 -2.811 1 67.5 145 GLY A CA 1
ATOM 1137 C C . GLY A 1 145 ? -6.977 15.898 -3.568 1 67.5 145 GLY A C 1
ATOM 1138 O O . GLY A 1 145 ? -7.016 15.594 -4.762 1 67.5 145 GLY A O 1
ATOM 1139 N N . TYR A 1 146 ? -8.031 16.188 -2.867 1 71.69 146 TYR A N 1
ATOM 1140 C CA . TYR A 1 146 ? -9.336 16.328 -3.492 1 71.69 146 TYR A CA 1
ATOM 1141 C C . TYR A 1 146 ? -9.305 17.344 -4.621 1 71.69 146 TYR A C 1
ATOM 1143 O O . TYR A 1 146 ? -9.789 17.078 -5.723 1 71.69 146 TYR A O 1
ATOM 1151 N N . LEU A 1 147 ? -8.664 18.453 -4.375 1 79.44 147 LEU A N 1
ATOM 1152 C CA . LEU A 1 147 ? -8.602 19.531 -5.352 1 79.44 147 LEU A CA 1
ATOM 1153 C C . LEU A 1 147 ? -7.754 19.141 -6.555 1 79.44 147 LEU A C 1
ATOM 1155 O O . LEU A 1 147 ? -8.102 19.453 -7.695 1 79.44 147 LEU A O 1
ATOM 1159 N N . LEU A 1 148 ? -6.758 18.359 -6.219 1 72.69 148 LEU A N 1
ATOM 1160 C CA . LEU A 1 148 ? -5.91 17.906 -7.309 1 72.69 148 LEU A CA 1
ATOM 1161 C C . LEU A 1 148 ? -6.656 16.906 -8.195 1 72.69 148 LEU A C 1
ATOM 1163 O O . LEU A 1 148 ? -6.547 16.969 -9.422 1 72.69 148 LEU A O 1
ATOM 1167 N N . LYS A 1 149 ? -7.305 15.992 -7.551 1 69.25 149 LYS A N 1
ATOM 1168 C CA . LYS A 1 149 ? -8.086 15 -8.289 1 69.25 149 LYS A CA 1
ATOM 1169 C C . LYS A 1 149 ? -9.148 15.672 -9.156 1 69.25 149 LYS A C 1
ATOM 1171 O O . LYS A 1 149 ? -9.383 15.25 -10.289 1 69.25 149 LYS A O 1
ATOM 1176 N N . ARG A 1 150 ? -9.781 16.641 -8.586 1 77.56 150 ARG A N 1
ATOM 1177 C CA . ARG A 1 150 ? -10.805 17.359 -9.336 1 77.56 150 ARG A CA 1
ATOM 1178 C C . ARG A 1 150 ? -10.195 18.156 -10.492 1 77.56 150 ARG A C 1
ATOM 1180 O O . ARG A 1 150 ? -10.812 18.297 -11.539 1 77.56 150 ARG A O 1
ATOM 1187 N N . LEU A 1 151 ? -9.008 18.719 -10.242 1 74.94 151 LEU A N 1
ATOM 1188 C CA . LEU A 1 151 ? -8.289 19.453 -11.289 1 74.94 151 LEU A CA 1
ATOM 1189 C C . LEU A 1 151 ? -7.895 18.516 -12.422 1 74.94 151 LEU A C 1
ATOM 1191 O O . LEU A 1 151 ? -8.031 18.859 -13.602 1 74.94 151 LEU A O 1
ATOM 1195 N N . GLY A 1 152 ? -7.512 17.234 -12.023 1 62.34 152 GLY A N 1
ATOM 1196 C CA . GLY A 1 152 ? -7.074 16.281 -13.023 1 62.34 152 GLY A CA 1
ATOM 1197 C C . GLY A 1 152 ? -6.082 16.859 -14.008 1 62.34 152 GLY A C 1
ATOM 1198 O O . GLY A 1 152 ? -5.164 17.594 -13.617 1 62.34 152 GLY A O 1
ATOM 1199 N N . ASP A 1 153 ? -6.25 16.406 -15.258 1 59.38 153 ASP A N 1
ATOM 1200 C CA . ASP A 1 153 ? -5.398 16.922 -16.328 1 59.38 153 ASP A CA 1
ATOM 1201 C C . ASP A 1 153 ? -6.066 18.078 -17.062 1 59.38 153 ASP A C 1
ATOM 1203 O O . ASP A 1 153 ? -5.73 18.359 -18.219 1 59.38 153 ASP A O 1
ATOM 1207 N N . ILE A 1 154 ? -6.984 18.719 -16.359 1 59.66 154 ILE A N 1
ATOM 1208 C CA . ILE A 1 154 ? -7.723 19.797 -17.016 1 59.66 154 ILE A CA 1
ATOM 1209 C C . ILE A 1 154 ? -6.824 21.016 -17.172 1 59.66 154 ILE A C 1
ATOM 1211 O O . ILE A 1 154 ? -6.164 21.438 -16.219 1 59.66 154 ILE A O 1
ATOM 1215 N N . GLU A 1 155 ? -6.469 21.438 -18.328 1 68.88 155 GLU A N 1
ATOM 1216 C CA . GLU A 1 155 ? -5.734 22.656 -18.625 1 68.88 155 GLU A CA 1
ATOM 1217 C C . GLU A 1 155 ? -6.688 23.844 -18.797 1 68.88 155 GLU A C 1
ATOM 1219 O O . GLU A 1 155 ? -7.379 23.938 -19.812 1 68.88 155 GLU A O 1
ATOM 1224 N N . THR A 1 156 ? -7.031 24.578 -17.812 1 77.94 156 THR A N 1
ATOM 1225 C CA . THR A 1 156 ? -7.875 25.766 -17.891 1 77.94 156 THR A CA 1
ATOM 1226 C C . THR A 1 156 ? -7.18 26.953 -17.234 1 77.94 156 THR A C 1
ATOM 1228 O O . THR A 1 156 ? -6.297 26.797 -16.391 1 77.94 156 THR A O 1
ATOM 1231 N N . ASP A 1 157 ? -7.453 28.109 -17.797 1 83.44 157 ASP A N 1
ATOM 1232 C CA . ASP A 1 157 ? -6.879 29.328 -17.234 1 83.44 157 ASP A CA 1
ATOM 1233 C C . ASP A 1 157 ? -7.375 29.562 -15.805 1 83.44 157 ASP A C 1
ATOM 1235 O O . ASP A 1 157 ? -6.617 30.016 -14.945 1 83.44 157 ASP A O 1
ATOM 1239 N N . LEU A 1 158 ? -8.68 29.281 -15.633 1 87.62 158 LEU A N 1
ATOM 1240 C CA . LEU A 1 158 ? -9.297 29.422 -14.312 1 87.62 158 LEU A CA 1
ATOM 1241 C C . LEU A 1 158 ? -10.156 28.203 -13.984 1 87.62 158 LEU A C 1
ATOM 1243 O O . LEU A 1 158 ? -11.117 27.891 -14.703 1 87.62 158 LEU A O 1
ATOM 1247 N N . PHE A 1 159 ? -9.727 27.469 -13.016 1 88.38 159 PHE A N 1
ATOM 1248 C CA . PHE A 1 159 ? -10.492 26.328 -12.516 1 88.38 159 PHE A CA 1
ATOM 1249 C C . PHE A 1 159 ? -11.461 26.766 -11.43 1 88.38 159 PHE A C 1
ATOM 1251 O O . PHE A 1 159 ? -11.086 27.484 -10.492 1 88.38 159 PHE A O 1
ATOM 1258 N N . ILE A 1 160 ? -12.773 26.406 -11.648 1 89.88 160 ILE A N 1
ATOM 1259 C CA . ILE A 1 160 ? -13.797 26.719 -10.648 1 89.88 160 ILE A CA 1
ATOM 1260 C C . ILE A 1 160 ? -14.422 25.422 -10.141 1 89.88 160 ILE A C 1
ATOM 1262 O O . ILE A 1 160 ? -14.93 24.609 -10.93 1 89.88 160 ILE A O 1
ATOM 1266 N N . LEU A 1 161 ? -14.273 25.188 -8.867 1 89.19 161 LEU A N 1
ATOM 1267 C CA . LEU A 1 161 ? -14.891 24.016 -8.266 1 89.19 161 LEU A CA 1
ATOM 1268 C C . LEU A 1 161 ? -16.344 24.297 -7.871 1 89.19 161 LEU A C 1
ATOM 1270 O O . LEU A 1 161 ? -16.594 25.156 -7.027 1 89.19 161 LEU A O 1
ATOM 1274 N N . HIS A 1 162 ? -17.297 23.578 -8.43 1 86.38 162 HIS A N 1
ATOM 1275 C CA . HIS A 1 162 ? -18.719 23.828 -8.211 1 86.38 162 HIS A CA 1
ATOM 1276 C C . HIS A 1 162 ? -19.266 22.922 -7.113 1 86.38 162 HIS A C 1
ATOM 1278 O O . HIS A 1 162 ? -20.484 22.922 -6.859 1 86.38 162 HIS A O 1
ATOM 1284 N N . THR A 1 163 ? -18.422 22.344 -6.48 1 85 163 THR A N 1
ATOM 1285 C CA . THR A 1 163 ? -18.828 21.438 -5.406 1 85 163 THR A CA 1
ATOM 1286 C C . THR A 1 163 ? -18.938 22.203 -4.086 1 85 163 THR A C 1
ATOM 1288 O O . THR A 1 163 ? -18.078 23 -3.744 1 85 163 THR A O 1
ATOM 1291 N N . SER A 1 164 ? -20.031 22.031 -3.344 1 85.31 164 SER A N 1
ATOM 1292 C CA . SER A 1 164 ? -20.234 22.703 -2.068 1 85.31 164 SER A CA 1
ATOM 1293 C C . SER A 1 164 ? -19.234 22.219 -1.021 1 85.31 164 SER A C 1
ATOM 1295 O O . SER A 1 164 ? -18.703 21.125 -1.132 1 85.31 164 SER A O 1
ATOM 1297 N N . ARG A 1 165 ? -19 23.078 -0.047 1 85.31 165 ARG A N 1
ATOM 1298 C CA . ARG A 1 165 ? -18.109 22.719 1.048 1 85.31 165 ARG A CA 1
ATOM 1299 C C . ARG A 1 165 ? -18.594 21.469 1.76 1 85.31 165 ARG A C 1
ATOM 1301 O O . ARG A 1 165 ? -17.781 20.625 2.178 1 85.31 165 ARG A O 1
ATOM 1308 N N . GLN A 1 166 ? -19.922 21.359 1.831 1 79.19 166 GLN A N 1
ATOM 1309 C CA . GLN A 1 166 ? -20.484 20.172 2.463 1 79.19 166 GLN A CA 1
ATOM 1310 C C . GLN A 1 166 ? -20.203 18.922 1.649 1 79.19 166 GLN A C 1
ATOM 1312 O O . GLN A 1 166 ? -19.828 17.891 2.209 1 79.19 166 GLN A O 1
ATOM 1317 N N . GLN A 1 167 ? -20.359 19.047 0.413 1 76.69 167 GLN A N 1
ATOM 1318 C CA . GLN A 1 167 ? -20.094 17.891 -0.44 1 76.69 167 GLN A CA 1
ATOM 1319 C C . GLN A 1 167 ? -18.609 17.516 -0.402 1 76.69 167 GLN A C 1
ATOM 1321 O O . GLN A 1 167 ? -18.266 16.344 -0.394 1 76.69 167 GLN A O 1
ATOM 1326 N N . ILE A 1 168 ? -17.75 18.531 -0.429 1 80.25 168 ILE A N 1
ATOM 1327 C CA . ILE A 1 168 ? -16.312 18.266 -0.31 1 80.25 168 ILE A CA 1
ATOM 1328 C C . ILE A 1 168 ? -16.031 17.516 0.988 1 80.25 168 ILE A C 1
ATOM 1330 O O . ILE A 1 168 ? -15.297 16.531 0.99 1 80.25 168 ILE A O 1
ATOM 1334 N N . ALA A 1 169 ? -16.656 18 2.053 1 71.69 169 ALA A N 1
ATOM 1335 C CA . ALA A 1 169 ? -16.5 17.359 3.357 1 71.69 169 ALA A CA 1
ATOM 1336 C C . ALA A 1 169 ? -16.906 15.883 3.295 1 71.69 169 ALA A C 1
ATOM 1338 O O . ALA A 1 169 ? -16.188 15.016 3.787 1 71.69 169 ALA A O 1
ATOM 1339 N N . ASP A 1 170 ? -17.938 15.641 2.65 1 64.44 170 ASP A N 1
ATOM 1340 C CA . ASP A 1 170 ? -18.438 14.273 2.492 1 64.44 170 ASP A CA 1
ATOM 1341 C C . ASP A 1 170 ? -17.453 13.43 1.678 1 64.44 170 ASP A C 1
ATOM 1343 O O . ASP A 1 170 ? -17.172 12.281 2.037 1 64.44 170 ASP A O 1
ATOM 1347 N N . ASP A 1 171 ? -16.984 14.086 0.587 1 63.56 171 ASP A N 1
ATOM 1348 C CA . ASP A 1 171 ? -16.109 13.359 -0.329 1 63.56 171 ASP A CA 1
ATOM 1349 C C . ASP A 1 171 ? -14.805 12.953 0.359 1 63.56 171 ASP A C 1
ATOM 1351 O O . ASP A 1 171 ? -14.266 11.883 0.094 1 63.56 171 ASP A O 1
ATOM 1355 N N . ILE A 1 172 ? -14.414 13.93 1.221 1 62.62 172 ILE A N 1
ATOM 1356 C CA . ILE A 1 172 ? -13.086 13.68 1.763 1 62.62 172 ILE A CA 1
ATOM 1357 C C . ILE A 1 172 ? -13.203 13.164 3.195 1 62.62 172 ILE A C 1
ATOM 1359 O O . ILE A 1 172 ? -12.188 12.992 3.883 1 62.62 172 ILE A O 1
ATOM 1363 N N . GLY A 1 173 ? -14.484 12.984 3.643 1 55.84 173 GLY A N 1
ATOM 1364 C CA . GLY A 1 173 ? -14.742 12.344 4.926 1 55.84 173 GLY A CA 1
ATOM 1365 C C . GLY A 1 173 ? -14.359 13.211 6.109 1 55.84 173 GLY A C 1
ATOM 1366 O O . GLY A 1 173 ? -13.656 12.758 7.016 1 55.84 173 GLY A O 1
ATOM 1367 N N . THR A 1 174 ? -14.688 14.477 6.07 1 60.34 174 THR A N 1
ATOM 1368 C CA . THR A 1 174 ? -14.398 15.398 7.16 1 60.34 174 THR A CA 1
ATOM 1369 C C . THR A 1 174 ? -15.57 16.344 7.395 1 60.34 174 THR A C 1
ATOM 1371 O O . THR A 1 174 ? -16.641 16.172 6.812 1 60.34 174 THR A O 1
ATOM 1374 N N . SER A 1 175 ? -15.445 17.125 8.359 1 61.5 175 SER A N 1
ATOM 1375 C CA . SER A 1 175 ? -16.5 18.094 8.656 1 61.5 175 SER A CA 1
ATOM 1376 C C . SER A 1 175 ? -16.391 19.312 7.754 1 61.5 175 SER A C 1
ATOM 1378 O O . SER A 1 175 ? -15.297 19.656 7.293 1 61.5 175 SER A O 1
ATOM 1380 N N . VAL A 1 176 ? -17.625 19.875 7.512 1 73.75 176 VAL A N 1
ATOM 1381 C CA . VAL A 1 176 ? -17.656 21.094 6.73 1 73.75 176 VAL A CA 1
ATOM 1382 C C . VAL A 1 176 ? -16.797 22.156 7.402 1 73.75 176 VAL A C 1
ATOM 1384 O O . VAL A 1 176 ? -16.141 22.969 6.727 1 73.75 176 VAL A O 1
ATOM 1387 N N . LYS A 1 177 ? -16.734 22.125 8.688 1 72.38 177 LYS A N 1
ATOM 1388 C CA . LYS A 1 177 ? -15.875 23.047 9.438 1 72.38 177 LYS A CA 1
ATOM 1389 C C . LYS A 1 177 ? -14.406 22.844 9.094 1 72.38 177 LYS A C 1
ATOM 1391 O O . LYS A 1 177 ? -13.664 23.797 8.891 1 72.38 177 LYS A O 1
ATOM 1396 N N . THR A 1 178 ? -14.062 21.75 8.945 1 65.12 178 THR A N 1
ATOM 1397 C CA . THR A 1 178 ? -12.688 21.375 8.609 1 65.12 178 THR A CA 1
ATOM 1398 C C . THR A 1 178 ? -12.359 21.766 7.176 1 65.12 178 THR A C 1
ATOM 1400 O O . THR A 1 178 ? -11.266 22.266 6.898 1 65.12 178 THR A O 1
ATOM 1403 N N . VAL A 1 179 ? -13.305 21.484 6.348 1 77.5 179 VAL A N 1
ATOM 1404 C CA . VAL A 1 179 ? -13.117 21.891 4.961 1 77.5 179 VAL A CA 1
ATOM 1405 C C . VAL A 1 179 ? -12.938 23.406 4.883 1 77.5 179 VAL A C 1
ATOM 1407 O O . VAL A 1 179 ? -12.023 23.891 4.215 1 77.5 179 VAL A O 1
ATOM 1410 N N . ASN A 1 180 ? -13.734 24.078 5.625 1 79.56 180 ASN A N 1
ATOM 1411 C CA . ASN A 1 180 ? -13.648 25.547 5.637 1 79.56 180 ASN A CA 1
ATOM 1412 C C . ASN A 1 180 ? -12.289 26.016 6.141 1 79.56 180 ASN A C 1
ATOM 1414 O O . ASN A 1 180 ? -11.695 26.938 5.566 1 79.56 180 ASN A O 1
ATOM 1418 N N . ARG A 1 181 ? -11.844 25.375 7.133 1 71.31 181 ARG A N 1
ATOM 1419 C CA . ARG A 1 181 ? -10.531 25.734 7.664 1 71.31 181 ARG A CA 1
ATOM 1420 C C . ARG A 1 181 ? -9.438 25.453 6.645 1 71.31 181 ARG A C 1
ATOM 1422 O O . ARG A 1 181 ? -8.492 26.234 6.5 1 71.31 181 ARG A O 1
ATOM 1429 N N . GLY A 1 182 ? -9.578 24.312 6 1 73.5 182 GLY A N 1
ATOM 1430 C CA . GLY A 1 182 ? -8.625 23.969 4.965 1 73.5 182 GLY A CA 1
ATOM 1431 C C . GLY A 1 182 ? -8.609 24.938 3.805 1 73.5 182 GLY A C 1
ATOM 1432 O O . GLY A 1 182 ? -7.543 25.297 3.305 1 73.5 182 GLY A O 1
ATOM 1433 N N . VAL A 1 183 ? -9.758 25.328 3.445 1 82.25 183 VAL A N 1
ATOM 1434 C CA . VAL A 1 183 ? -9.891 26.281 2.344 1 82.25 183 VAL A CA 1
ATOM 1435 C C . VAL A 1 183 ? -9.227 27.594 2.713 1 82.25 183 VAL A C 1
ATOM 1437 O O . VAL A 1 183 ? -8.5 28.188 1.9 1 82.25 183 VAL A O 1
ATOM 1440 N N . VAL A 1 184 ? -9.438 28.047 3.963 1 77.88 184 VAL A N 1
ATOM 1441 C CA . VAL A 1 184 ? -8.82 29.281 4.434 1 77.88 184 VAL A CA 1
ATOM 1442 C C . VAL A 1 184 ? -7.301 29.141 4.402 1 77.88 184 VAL A C 1
ATOM 1444 O O . VAL A 1 184 ? -6.602 30.047 3.932 1 77.88 184 VAL A O 1
ATOM 1447 N N . LYS A 1 185 ? -6.875 28.062 4.77 1 69.56 185 LYS A N 1
ATOM 1448 C CA . LYS A 1 185 ? -5.434 27.828 4.82 1 69.56 185 LYS A CA 1
ATOM 1449 C C . LYS A 1 185 ? -4.836 27.781 3.414 1 69.56 185 LYS A C 1
ATOM 1451 O O . LYS A 1 185 ? -3.777 28.359 3.162 1 69.56 185 LYS A O 1
ATOM 1456 N N . LEU A 1 186 ? -5.418 27.078 2.543 1 76.12 186 LEU A N 1
ATOM 1457 C CA . LEU A 1 186 ? -4.941 26.969 1.169 1 76.12 186 LEU A CA 1
ATOM 1458 C C . LEU A 1 186 ? -4.953 28.344 0.487 1 76.12 186 LEU A C 1
ATOM 1460 O O . LEU A 1 186 ? -4.055 28.656 -0.292 1 76.12 186 LEU A O 1
ATOM 1464 N N . LYS A 1 187 ? -5.988 29.062 0.812 1 81.31 187 LYS A N 1
ATOM 1465 C CA . LYS A 1 187 ? -6.086 30.422 0.268 1 81.31 187 LYS A CA 1
ATOM 1466 C C . LYS A 1 187 ? -4.953 31.297 0.791 1 81.31 187 LYS A C 1
ATOM 1468 O O . LYS A 1 187 ? -4.328 32.031 0.024 1 81.31 187 LYS A O 1
ATOM 1473 N N . GLU A 1 188 ? -4.711 31.203 2.082 1 72.06 188 GLU A N 1
ATOM 1474 C CA . GLU A 1 188 ? -3.648 31.984 2.701 1 72.06 188 GLU A CA 1
ATOM 1475 C C . GLU A 1 188 ? -2.281 31.594 2.148 1 72.06 188 GLU A C 1
ATOM 1477 O O . GLU A 1 188 ? -1.389 32.438 2.033 1 72.06 188 GLU A O 1
ATOM 1482 N N . ALA A 1 189 ? -2.223 30.406 1.748 1 66.44 189 ALA A N 1
ATOM 1483 C CA . ALA A 1 189 ? -0.974 29.906 1.185 1 66.44 189 ALA A CA 1
ATOM 1484 C C . ALA A 1 189 ? -0.853 30.266 -0.293 1 66.44 189 ALA A C 1
ATOM 1486 O O . ALA A 1 189 ? 0.166 29.984 -0.927 1 66.44 189 ALA A O 1
ATOM 1487 N N . GLY A 1 190 ? -1.824 30.812 -0.827 1 73.56 190 GLY A N 1
ATOM 1488 C CA . GLY A 1 190 ? -1.813 31.234 -2.217 1 73.56 190 GLY A CA 1
ATOM 1489 C C . GLY A 1 190 ? -2.08 30.109 -3.191 1 73.56 190 GLY A C 1
ATOM 1490 O O . GLY A 1 190 ? -1.841 30.25 -4.391 1 73.56 190 GLY A O 1
ATOM 1491 N N . LEU A 1 191 ? -2.514 29 -2.73 1 80 191 LEU A N 1
ATOM 1492 C CA . LEU A 1 191 ? -2.705 27.828 -3.58 1 80 191 LEU A CA 1
ATOM 1493 C C . LEU A 1 191 ? -4.07 27.875 -4.258 1 80 191 LEU A C 1
ATOM 1495 O O . LEU A 1 191 ? -4.254 27.281 -5.324 1 80 191 LEU A O 1
ATOM 1499 N N . ILE A 1 192 ? -4.945 28.469 -3.572 1 87.75 192 ILE A N 1
ATOM 1500 C CA . ILE A 1 192 ? -6.277 28.594 -4.148 1 87.75 192 ILE A CA 1
ATOM 1501 C C . ILE A 1 192 ? -6.793 30.016 -3.926 1 87.75 192 ILE A C 1
ATOM 1503 O O . ILE A 1 192 ? -6.168 30.812 -3.213 1 87.75 192 ILE A O 1
ATOM 1507 N N . SER A 1 193 ? -7.848 30.406 -4.613 1 90.75 193 SER A N 1
ATOM 1508 C CA . SER A 1 193 ? -8.609 31.641 -4.418 1 90.75 193 SER A CA 1
ATOM 1509 C C . SER A 1 193 ? -10.102 31.344 -4.254 1 90.75 193 SER A C 1
ATOM 1511 O O . SER A 1 193 ? -10.539 30.203 -4.445 1 90.75 193 SER A O 1
ATOM 1513 N N . LEU A 1 194 ? -10.812 32.344 -3.752 1 92 194 LEU A N 1
ATOM 1514 C CA . LEU A 1 194 ? -12.266 32.219 -3.641 1 92 194 LEU A CA 1
ATOM 1515 C C . LEU A 1 194 ? -12.969 33.219 -4.535 1 92 194 LEU A C 1
ATOM 1517 O O . LEU A 1 194 ? -12.555 34.406 -4.602 1 92 194 LEU A O 1
ATOM 1521 N N . LEU A 1 195 ? -13.852 32.781 -5.438 1 89.5 195 LEU A N 1
ATOM 1522 C CA . LEU A 1 195 ? -14.734 33.625 -6.238 1 89.5 195 LEU A CA 1
ATOM 1523 C C . LEU A 1 195 ? -16.203 33.375 -5.867 1 89.5 195 LEU A C 1
ATOM 1525 O O . LEU A 1 195 ? -16.75 32.312 -6.172 1 89.5 195 LEU A O 1
ATOM 1529 N N . HIS A 1 196 ? -16.875 34.344 -5.203 1 87.81 196 HIS A N 1
ATOM 1530 C CA . HIS A 1 196 ? -18.25 34.219 -4.734 1 87.81 196 HIS A CA 1
ATOM 1531 C C . HIS A 1 196 ? -18.438 32.969 -3.879 1 87.81 196 HIS A C 1
ATOM 1533 O O . HIS A 1 196 ? -19.375 32.219 -4.09 1 87.81 196 HIS A O 1
ATOM 1539 N N . GLY A 1 197 ? -17.422 32.688 -3.008 1 87.25 197 GLY A N 1
ATOM 1540 C CA . GLY A 1 197 ? -17.5 31.594 -2.068 1 87.25 197 GLY A CA 1
ATOM 1541 C C . GLY A 1 197 ? -17.031 30.281 -2.664 1 87.25 197 GLY A C 1
ATOM 1542 O O . GLY A 1 197 ? -16.844 29.297 -1.946 1 87.25 197 GLY A O 1
ATOM 1543 N N . LYS A 1 198 ? -16.766 30.266 -4.027 1 90.62 198 LYS A N 1
ATOM 1544 C CA . LYS A 1 198 ? -16.328 29.047 -4.695 1 90.62 198 LYS A CA 1
ATOM 1545 C C . LYS A 1 198 ? -14.805 28.953 -4.766 1 90.62 198 LYS A C 1
ATOM 1547 O O . LYS A 1 198 ? -14.133 29.969 -4.996 1 90.62 198 LYS A O 1
ATOM 1552 N N . ILE A 1 199 ? -14.281 27.734 -4.574 1 92.25 199 ILE A N 1
ATOM 1553 C CA . ILE A 1 199 ? -12.844 27.5 -4.688 1 92.25 199 ILE A CA 1
ATOM 1554 C C . ILE A 1 199 ? -12.414 27.641 -6.145 1 92.25 199 ILE A C 1
ATOM 1556 O O . ILE A 1 199 ? -13.008 27.047 -7.039 1 92.25 199 ILE A O 1
ATOM 1560 N N . THR A 1 200 ? -11.438 28.484 -6.441 1 92 200 THR A N 1
ATOM 1561 C CA . THR A 1 200 ? -10.891 28.656 -7.785 1 92 200 THR A CA 1
ATOM 1562 C C . THR A 1 200 ? -9.375 28.547 -7.77 1 92 200 THR A C 1
ATOM 1564 O O . THR A 1 200 ? -8.742 28.734 -6.727 1 92 200 THR A O 1
ATOM 1567 N N . MET A 1 201 ? -8.805 28.203 -8.891 1 89.38 201 MET A N 1
ATOM 1568 C CA . MET A 1 201 ? -7.359 28.141 -9.086 1 89.38 201 MET A CA 1
ATOM 1569 C C . MET A 1 201 ? -6.969 28.719 -10.438 1 89.38 201 MET A C 1
ATOM 1571 O O . MET A 1 201 ? -7.473 28.281 -11.477 1 89.38 201 MET A O 1
ATOM 1575 N N . ASN A 1 202 ? -6.113 29.766 -10.359 1 87.88 202 ASN A N 1
ATOM 1576 C CA . ASN A 1 202 ? -5.539 30.234 -11.625 1 87.88 202 ASN A CA 1
ATOM 1577 C C . ASN A 1 202 ? -4.426 29.312 -12.109 1 87.88 202 ASN A C 1
ATOM 1579 O O . ASN A 1 202 ? -4.102 28.328 -11.445 1 87.88 202 ASN A O 1
ATOM 1583 N N . LYS A 1 203 ? -3.787 29.609 -13.234 1 84.62 203 LYS A N 1
ATOM 1584 C CA . LYS A 1 203 ? -2.789 28.734 -13.844 1 84.62 203 LYS A CA 1
ATOM 1585 C C . LYS A 1 203 ? -1.608 28.516 -12.906 1 84.62 203 LYS A C 1
ATOM 1587 O O . LYS A 1 203 ? -1.11 27.391 -12.781 1 84.62 203 LYS A O 1
ATOM 1592 N N . GLU A 1 204 ? -1.206 29.625 -12.344 1 80.12 204 GLU A N 1
ATOM 1593 C CA . GLU A 1 204 ? -0.074 29.547 -11.422 1 80.12 204 GLU A CA 1
ATOM 1594 C C . GLU A 1 204 ? -0.411 28.672 -10.219 1 80.12 204 GLU A C 1
ATOM 1596 O O . GLU A 1 204 ? 0.397 27.844 -9.805 1 80.12 204 GLU A O 1
ATOM 1601 N N . GLN A 1 205 ? -1.563 28.797 -9.727 1 80.12 205 GLN A N 1
ATOM 1602 C CA . GLN A 1 205 ? -2.014 28.031 -8.562 1 80.12 205 GLN A CA 1
ATOM 1603 C C . GLN A 1 205 ? -2.176 26.562 -8.898 1 80.12 205 GLN A C 1
ATOM 1605 O O . GLN A 1 205 ? -1.842 25.688 -8.086 1 80.12 205 GLN A O 1
ATOM 1610 N N . GLN A 1 206 ? -2.695 26.297 -10.078 1 82.19 206 GLN A N 1
ATOM 1611 C CA . GLN A 1 206 ? -2.846 24.922 -10.523 1 82.19 206 GLN A CA 1
ATOM 1612 C C . GLN A 1 206 ? -1.499 24.203 -10.562 1 82.19 206 GLN A C 1
ATOM 1614 O O . GLN A 1 206 ? -1.382 23.062 -10.109 1 82.19 206 GLN A O 1
ATOM 1619 N N . GLN A 1 207 ? -0.562 25 -11.094 1 72.69 207 GLN A N 1
ATOM 1620 C CA . GLN A 1 207 ? 0.784 24.438 -11.164 1 72.69 207 GLN A CA 1
ATOM 1621 C C . GLN A 1 207 ? 1.368 24.219 -9.773 1 72.69 207 GLN A C 1
ATOM 1623 O O . GLN A 1 207 ? 1.999 23.203 -9.508 1 72.69 207 GLN A O 1
ATOM 1628 N N . LEU A 1 208 ? 1.094 25.234 -8.898 1 67.69 208 LEU A N 1
ATOM 1629 C CA . LEU A 1 208 ? 1.602 25.156 -7.535 1 67.69 208 LEU A CA 1
ATOM 1630 C C . LEU A 1 208 ? 0.98 23.984 -6.789 1 67.69 208 LEU A C 1
ATOM 1632 O O . LEU A 1 208 ? 1.669 23.281 -6.043 1 67.69 208 LEU A O 1
ATOM 1636 N N . LEU A 1 209 ? -0.305 23.875 -7.035 1 71 209 LEU A N 1
ATOM 1637 C CA . LEU A 1 209 ? -1.011 22.766 -6.383 1 71 209 LEU A CA 1
ATOM 1638 C C . LEU A 1 209 ? -0.476 21.422 -6.855 1 71 209 LEU A C 1
ATOM 1640 O O . LEU A 1 209 ? -0.334 20.484 -6.059 1 71 209 LEU A O 1
ATOM 1644 N N . LYS A 1 210 ? -0.236 21.453 -8.211 1 64.38 210 LYS A N 1
ATOM 1645 C CA . LYS A 1 210 ? 0.306 20.219 -8.797 1 64.38 210 LYS A CA 1
ATOM 1646 C C . LYS A 1 210 ? 1.736 19.969 -8.32 1 64.38 210 LYS A C 1
ATOM 1648 O O . LYS A 1 210 ? 2.129 18.828 -8.094 1 64.38 210 LYS A O 1
ATOM 1653 N N . ASP A 1 211 ? 2.396 21.234 -8.25 1 53.12 211 ASP A N 1
ATOM 1654 C CA . ASP A 1 211 ? 3.805 21.188 -7.867 1 53.12 211 ASP A CA 1
ATOM 1655 C C . ASP A 1 211 ? 3.953 20.891 -6.379 1 53.12 211 ASP A C 1
ATOM 1657 O O . ASP A 1 211 ? 4.949 20.297 -5.953 1 53.12 211 ASP A O 1
ATOM 1661 N N . THR A 1 212 ? 3.107 21.75 -5.738 1 46.38 212 THR A N 1
ATOM 1662 C CA . THR A 1 212 ? 3.156 21.547 -4.293 1 46.38 212 THR A CA 1
ATOM 1663 C C . THR A 1 212 ? 3.027 20.062 -3.943 1 46.38 212 THR A C 1
ATOM 1665 O O . THR A 1 212 ? 3.518 19.625 -2.904 1 46.38 212 THR A O 1
ATOM 1668 N N . LEU A 1 213 ? 2.369 19.406 -4.719 1 40.94 213 LEU A N 1
ATOM 1669 C CA . LEU A 1 213 ? 2.529 17.953 -4.609 1 40.94 213 LEU A CA 1
ATOM 1670 C C . LEU A 1 213 ? 3.928 17.531 -5.047 1 40.94 213 LEU A C 1
ATOM 1672 O O . LEU A 1 213 ? 4.465 16.547 -4.539 1 40.94 213 LEU A O 1
ATOM 1676 N N . ALA A 1 214 ? 4.59 18.219 -6.121 1 35.38 214 ALA A N 1
ATOM 1677 C CA . ALA A 1 214 ? 5.918 17.984 -6.684 1 35.38 214 ALA A CA 1
ATOM 1678 C C . ALA A 1 214 ? 7.008 18.531 -5.762 1 35.38 214 ALA A C 1
ATOM 1680 O O . ALA A 1 214 ? 8.109 17.969 -5.699 1 35.38 214 ALA A O 1
ATOM 1681 N N . GLU A 1 215 ? 7.098 19.797 -5.355 1 30.22 215 GLU A N 1
ATOM 1682 C CA . GLU A 1 215 ? 8.156 20.531 -4.684 1 30.22 215 GLU A CA 1
ATOM 1683 C C . GLU A 1 215 ? 8.289 20.109 -3.223 1 30.22 215 GLU A C 1
ATOM 1685 O O . GLU A 1 215 ? 9.188 20.578 -2.516 1 30.22 215 GLU A O 1
ATOM 1690 N N . GLU A 1 216 ? 7.367 19.797 -2.604 1 28.55 216 GLU A N 1
ATOM 1691 C CA . GLU A 1 216 ? 7.988 19.375 -1.357 1 28.55 216 GLU A CA 1
ATOM 1692 C C . GLU A 1 216 ? 8.656 18.016 -1.518 1 28.55 216 GLU A C 1
ATOM 1694 O O . GLU A 1 216 ? 8.141 17.141 -2.209 1 28.55 216 GLU A O 1
ATOM 1699 N N . MET B 1 1 ? -6.004 -7.91 -14.844 1 62.12 1 MET B N 1
ATOM 1700 C CA . MET B 1 1 ? -6.477 -9.289 -14.719 1 62.12 1 MET B CA 1
ATOM 1701 C C . MET B 1 1 ? -7.609 -9.562 -15.703 1 62.12 1 MET B C 1
ATOM 1703 O O . MET B 1 1 ? -8.508 -8.734 -15.867 1 62.12 1 MET B O 1
ATOM 1707 N N . LYS B 1 2 ? -7.422 -10.648 -16.609 1 80.06 2 LYS B N 1
ATOM 1708 C CA . LYS B 1 2 ? -8.555 -11.055 -17.438 1 80.06 2 LYS B CA 1
ATOM 1709 C C . LYS B 1 2 ? -9.547 -11.898 -16.641 1 80.06 2 LYS B C 1
ATOM 1711 O O . LYS B 1 2 ? -9.383 -13.109 -16.516 1 80.06 2 LYS B O 1
ATOM 1716 N N . LEU B 1 3 ? -10.578 -11.172 -16.094 1 86 3 LEU B N 1
ATOM 1717 C CA . LEU B 1 3 ? -11.547 -11.773 -15.188 1 86 3 LEU B CA 1
ATOM 1718 C C . LEU B 1 3 ? -12.172 -13.016 -15.805 1 86 3 LEU B C 1
ATOM 1720 O O . LEU B 1 3 ? -12.242 -14.07 -15.156 1 86 3 LEU B O 1
ATOM 1724 N N . GLN B 1 4 ? -12.586 -12.875 -17.047 1 89.44 4 GLN B N 1
ATOM 1725 C CA . GLN B 1 4 ? -13.25 -13.992 -17.719 1 89.44 4 GLN B CA 1
ATOM 1726 C C . GLN B 1 4 ? -12.336 -15.203 -17.812 1 89.44 4 GLN B C 1
ATOM 1728 O O . GLN B 1 4 ? -12.781 -16.344 -17.625 1 89.44 4 GLN B O 1
ATOM 1733 N N . TYR B 1 5 ? -11.133 -14.953 -18.141 1 90.88 5 TYR B N 1
ATOM 1734 C CA . TYR B 1 5 ? -10.172 -16.047 -18.203 1 90.88 5 TYR B CA 1
ATOM 1735 C C . TYR B 1 5 ? -10.039 -16.75 -16.859 1 90.88 5 TYR B C 1
ATOM 1737 O O . TYR B 1 5 ? -10.047 -17.984 -16.797 1 90.88 5 TYR B O 1
ATOM 1745 N N . ILE B 1 6 ? -9.938 -16.016 -15.773 1 91.38 6 ILE B N 1
ATOM 1746 C CA . ILE B 1 6 ? -9.773 -16.562 -14.43 1 91.38 6 ILE B CA 1
ATOM 1747 C C . ILE B 1 6 ? -11 -17.391 -14.055 1 91.38 6 ILE B C 1
ATOM 1749 O O . ILE B 1 6 ? -10.867 -18.5 -13.531 1 91.38 6 ILE B O 1
ATOM 1753 N N . LEU B 1 7 ? -12.148 -16.891 -14.438 1 92.31 7 LEU B N 1
ATOM 1754 C CA . LEU B 1 7 ? -13.383 -17.594 -14.102 1 92.31 7 LEU B CA 1
ATOM 1755 C C . LEU B 1 7 ? -13.523 -18.859 -14.922 1 92.31 7 LEU B C 1
ATOM 1757 O O . LEU B 1 7 ? -13.938 -19.906 -14.398 1 92.31 7 LEU B O 1
ATOM 1761 N N . ASP B 1 8 ? -13.117 -18.781 -16.172 1 93.12 8 ASP B N 1
ATOM 1762 C CA . ASP B 1 8 ? -13.242 -19.922 -17.078 1 93.12 8 ASP B CA 1
ATOM 1763 C C . ASP B 1 8 ? -12.266 -21.031 -16.703 1 93.12 8 ASP B C 1
ATOM 1765 O O . ASP B 1 8 ? -12.523 -22.203 -16.984 1 93.12 8 ASP B O 1
ATOM 1769 N N . HIS B 1 9 ? -11.242 -20.719 -16.062 1 93.81 9 HIS B N 1
ATOM 1770 C CA . HIS B 1 9 ? -10.195 -21.703 -15.797 1 93.81 9 HIS B CA 1
ATOM 1771 C C . HIS B 1 9 ? -10.102 -22.016 -14.312 1 93.81 9 HIS B C 1
ATOM 1773 O O . HIS B 1 9 ? -9.141 -22.656 -13.867 1 93.81 9 HIS B O 1
ATOM 1779 N N . MET B 1 10 ? -11.062 -21.594 -13.609 1 95.75 10 MET B N 1
ATOM 1780 C CA . MET B 1 10 ? -11.102 -21.938 -12.188 1 95.75 10 MET B CA 1
ATOM 1781 C C . MET B 1 10 ? -11.164 -23.453 -12 1 95.75 10 MET B C 1
ATOM 1783 O O . MET B 1 10 ? -12.047 -24.109 -12.555 1 95.75 10 MET B O 1
ATOM 1787 N N . PRO B 1 11 ? -10.188 -23.953 -11.25 1 96.81 11 PRO B N 1
ATOM 1788 C CA . PRO B 1 11 ? -10.234 -25.406 -11.023 1 96.81 11 PRO B CA 1
ATOM 1789 C C . PRO B 1 11 ? -11.555 -25.859 -10.414 1 96.81 11 PRO B C 1
ATOM 1791 O O . PRO B 1 11 ? -12.125 -25.172 -9.57 1 96.81 11 PRO B O 1
ATOM 1794 N N . ALA B 1 12 ? -11.953 -27.062 -10.766 1 96.12 12 ALA B N 1
ATOM 1795 C CA . ALA B 1 12 ? -13.25 -27.594 -10.367 1 96.12 12 ALA B CA 1
ATOM 1796 C C . ALA B 1 12 ? -13.352 -27.734 -8.852 1 96.12 12 ALA B C 1
ATOM 1798 O O . ALA B 1 12 ? -14.398 -27.469 -8.266 1 96.12 12 ALA B O 1
ATOM 1799 N N . ASP B 1 13 ? -12.305 -28.172 -8.258 1 96.56 13 ASP B N 1
ATOM 1800 C CA . ASP B 1 13 ? -12.297 -28.375 -6.812 1 96.56 13 ASP B CA 1
ATOM 1801 C C . ASP B 1 13 ? -12.469 -27.047 -6.078 1 96.56 13 ASP B C 1
ATOM 1803 O O . ASP B 1 13 ? -13.078 -27 -5.008 1 96.56 13 ASP B O 1
ATOM 1807 N N . ILE B 1 14 ? -11.945 -26.016 -6.652 1 98 14 ILE B N 1
ATOM 1808 C CA . ILE B 1 14 ? -12.094 -24.672 -6.082 1 98 14 ILE B CA 1
ATOM 1809 C C . ILE B 1 14 ? -13.523 -24.172 -6.297 1 98 14 ILE B C 1
ATOM 1811 O O . ILE B 1 14 ? -14.164 -23.688 -5.367 1 98 14 ILE B O 1
ATOM 1815 N N . LYS B 1 15 ? -13.984 -24.344 -7.484 1 97.44 15 LYS B N 1
ATOM 1816 C CA . LYS B 1 15 ? -15.32 -23.891 -7.836 1 97.44 15 LYS B CA 1
ATOM 1817 C C . LYS B 1 15 ? -16.375 -24.453 -6.883 1 97.44 15 LYS B C 1
ATOM 1819 O O . LYS B 1 15 ? -17.312 -23.766 -6.496 1 97.44 15 LYS B O 1
ATOM 1824 N N . ARG B 1 16 ? -16.172 -25.641 -6.477 1 97.75 16 ARG B N 1
ATOM 1825 C CA . ARG B 1 16 ? -17.109 -26.328 -5.59 1 97.75 16 ARG B CA 1
ATOM 1826 C C . ARG B 1 16 ? -17.094 -25.703 -4.199 1 97.75 16 ARG B C 1
ATOM 1828 O O . ARG B 1 16 ? -18.031 -25.906 -3.412 1 97.75 16 ARG B O 1
ATOM 1835 N N . GLN B 1 17 ? -16.047 -25 -3.938 1 98.25 17 GLN B N 1
ATOM 1836 C CA . GLN B 1 17 ? -15.898 -24.438 -2.6 1 98.25 17 GLN B CA 1
ATOM 1837 C C . GLN B 1 17 ? -16.203 -22.938 -2.596 1 98.25 17 GLN B C 1
ATOM 1839 O O . GLN B 1 17 ? -15.836 -22.234 -1.653 1 98.25 17 GLN B O 1
ATOM 1844 N N . THR B 1 18 ? -16.734 -22.484 -3.697 1 98.19 18 THR B N 1
ATOM 1845 C CA . THR B 1 18 ? -17.094 -21.078 -3.775 1 98.19 18 THR B CA 1
ATOM 1846 C C . THR B 1 18 ? -18.609 -20.891 -3.822 1 98.19 18 THR B C 1
ATOM 1848 O O . THR B 1 18 ? -19.344 -21.844 -4.117 1 98.19 18 THR B O 1
ATOM 1851 N N . THR B 1 19 ? -19.109 -19.766 -3.484 1 98.19 19 THR B N 1
ATOM 1852 C CA . THR B 1 19 ? -20.531 -19.422 -3.549 1 98.19 19 THR B CA 1
ATOM 1853 C C . THR B 1 19 ? -20.719 -18.078 -4.246 1 98.19 19 THR B C 1
ATOM 1855 O O . THR B 1 19 ? -19.969 -17.141 -4.016 1 98.19 19 THR B O 1
ATOM 1858 N N . HIS B 1 20 ? -21.703 -18.047 -5.09 1 97.94 20 HIS B N 1
ATOM 1859 C CA . HIS B 1 20 ? -22.094 -16.797 -5.719 1 97.94 20 HIS B CA 1
ATOM 1860 C C . HIS B 1 20 ? -23.031 -15.992 -4.824 1 97.94 20 HIS B C 1
ATOM 1862 O O . HIS B 1 20 ? -24 -16.531 -4.301 1 97.94 20 HIS B O 1
ATOM 1868 N N . LYS B 1 21 ? -22.719 -14.734 -4.582 1 98.5 21 LYS B N 1
ATOM 1869 C CA . LYS B 1 21 ? -23.562 -13.867 -3.754 1 98.5 21 LYS B CA 1
ATOM 1870 C C . LYS B 1 21 ? -23.828 -12.531 -4.449 1 98.5 21 LYS B C 1
ATOM 1872 O O . LYS B 1 21 ? -23.031 -12.086 -5.273 1 98.5 21 LYS B O 1
ATOM 1877 N N . VAL B 1 22 ? -24.938 -11.953 -4.098 1 98.62 22 VAL B N 1
ATOM 1878 C CA . VAL B 1 22 ? -25.328 -10.641 -4.598 1 98.62 22 VAL B CA 1
ATOM 1879 C C . VAL B 1 22 ? -25.531 -9.68 -3.428 1 98.62 22 VAL B C 1
ATOM 1881 O O . VAL B 1 22 ? -26.109 -10.047 -2.402 1 98.62 22 VAL B O 1
ATOM 1884 N N . TYR B 1 23 ? -25 -8.523 -3.582 1 98.5 23 TYR B N 1
ATOM 1885 C CA . TYR B 1 23 ? -25.172 -7.465 -2.594 1 98.5 23 TYR B CA 1
ATOM 1886 C C . TYR B 1 23 ? -25.844 -6.238 -3.217 1 98.5 23 TYR B C 1
ATOM 1888 O O . TYR B 1 23 ? -25.453 -5.809 -4.309 1 98.5 23 TYR B O 1
ATOM 1896 N N . LEU B 1 24 ? -26.75 -5.754 -2.484 1 98.25 24 LEU B N 1
ATOM 1897 C CA . LEU B 1 24 ? -27.438 -4.547 -2.934 1 98.25 24 LEU B CA 1
ATOM 1898 C C . LEU B 1 24 ? -26.703 -3.299 -2.439 1 98.25 24 LEU B C 1
ATOM 1900 O O . LEU B 1 24 ? -25.938 -3.361 -1.483 1 98.25 24 LEU B O 1
ATOM 1904 N N . PRO B 1 25 ? -27 -2.188 -3.164 1 96.5 25 PRO B N 1
ATOM 1905 C CA . PRO B 1 25 ? -26.375 -0.951 -2.705 1 96.5 25 PRO B CA 1
ATOM 1906 C C . PRO B 1 25 ? -26.594 -0.683 -1.22 1 96.5 25 PRO B C 1
ATOM 1908 O O . PRO B 1 25 ? -27.719 -0.824 -0.733 1 96.5 25 PRO B O 1
ATOM 1911 N N . GLY B 1 26 ? -25.484 -0.376 -0.528 1 94 26 GLY B N 1
ATOM 1912 C CA . GLY B 1 26 ? -25.578 -0.07 0.89 1 94 26 GLY B CA 1
ATOM 1913 C C . GLY B 1 26 ? -25.25 -1.254 1.78 1 94 26 GLY B C 1
ATOM 1914 O O . GLY B 1 26 ? -24.969 -1.086 2.971 1 94 26 GLY B O 1
ATOM 1915 N N . GLU B 1 27 ? -2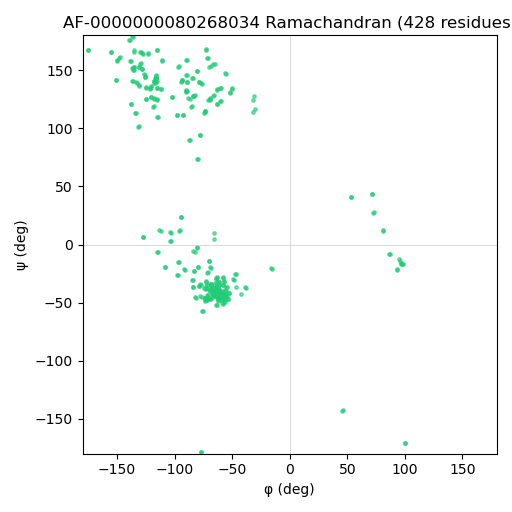5.266 -2.449 1.226 1 97.25 27 GLU B N 1
ATOM 1916 C CA . GLU B 1 27 ? -24.953 -3.639 2.012 1 97.25 27 GLU B CA 1
ATOM 1917 C C . GLU B 1 27 ? -23.453 -3.795 2.195 1 97.25 27 GLU B C 1
ATOM 1919 O O . GLU B 1 27 ? -22.672 -3.537 1.271 1 97.25 27 GLU B O 1
ATOM 1924 N N . SER B 1 28 ? -23.094 -4.191 3.395 1 97.12 28 SER B N 1
ATOM 1925 C CA . SER B 1 28 ? -21.688 -4.434 3.693 1 97.12 28 SER B CA 1
ATOM 1926 C C . SER B 1 28 ? -21.266 -5.832 3.258 1 97.12 28 SER B C 1
ATOM 1928 O O . SER B 1 28 ? -21.922 -6.82 3.598 1 97.12 28 SER B O 1
ATOM 1930 N N . ILE B 1 29 ? -20.25 -5.867 2.539 1 98.06 29 ILE B N 1
ATOM 1931 C CA . ILE B 1 29 ? -19.656 -7.152 2.176 1 98.06 29 ILE B CA 1
ATOM 1932 C C . ILE B 1 29 ? -18.781 -7.664 3.316 1 98.06 29 ILE B C 1
ATOM 1934 O O . ILE B 1 29 ? -18.875 -8.828 3.701 1 98.06 29 ILE B O 1
ATOM 1938 N N . VAL B 1 30 ? -17.969 -6.746 3.844 1 97 30 VAL B N 1
ATOM 1939 C CA . VAL B 1 30 ? -17.188 -7.008 5.055 1 97 30 VAL B CA 1
ATOM 1940 C C . VAL B 1 30 ? -17.219 -5.777 5.957 1 97 30 VAL B C 1
ATOM 1942 O O . VAL B 1 30 ? -17.438 -4.66 5.488 1 97 30 VAL B O 1
ATOM 1945 N N . ARG B 1 31 ? -16.969 -5.98 7.238 1 94 31 ARG B N 1
ATOM 1946 C CA . ARG B 1 31 ? -16.906 -4.895 8.219 1 94 31 ARG B CA 1
ATOM 1947 C C . ARG B 1 31 ? -15.586 -4.902 8.969 1 94 31 ARG B C 1
ATOM 1949 O O . ARG B 1 31 ? -15.102 -5.961 9.375 1 94 31 ARG B O 1
ATOM 1956 N N . LYS B 1 32 ? -15.086 -3.756 9.07 1 89.25 32 LYS B N 1
ATOM 1957 C CA . LYS B 1 32 ? -13.859 -3.615 9.844 1 89.25 32 LYS B CA 1
ATOM 1958 C C . LYS B 1 32 ? -14 -4.281 11.211 1 89.25 32 LYS B C 1
ATOM 1960 O O . LYS B 1 32 ? -15.023 -4.129 11.883 1 89.25 32 LYS B O 1
ATOM 1965 N N . GLY B 1 33 ? -12.906 -5.039 11.539 1 89.88 33 GLY B N 1
ATOM 1966 C CA . GLY B 1 33 ? -12.891 -5.613 12.875 1 89.88 33 GLY B CA 1
ATOM 1967 C C . GLY B 1 33 ? -13.469 -7.012 12.93 1 89.88 33 GLY B C 1
ATOM 1968 O O . GLY B 1 33 ? -13.258 -7.742 13.898 1 89.88 33 GLY B O 1
ATOM 1969 N N . GLU B 1 34 ? -14.281 -7.371 11.977 1 94.5 34 GLU B N 1
ATOM 1970 C CA . GLU B 1 34 ? -14.758 -8.75 11.898 1 94.5 34 GLU B CA 1
ATOM 1971 C C . GLU B 1 34 ? -13.641 -9.695 11.461 1 94.5 34 GLU B C 1
ATOM 1973 O O . GLU B 1 34 ? -12.641 -9.258 10.891 1 94.5 34 GLU B O 1
ATOM 1978 N N . GLU B 1 35 ? -13.82 -11 11.734 1 96.69 35 GLU B N 1
ATOM 1979 C CA . GLU B 1 35 ? -12.828 -11.984 11.344 1 96.69 35 GLU B CA 1
ATOM 1980 C C . GLU B 1 35 ? -12.727 -12.102 9.828 1 96.69 35 GLU B C 1
ATOM 1982 O O . GLU B 1 35 ? -13.742 -12.227 9.141 1 96.69 35 GLU B O 1
ATOM 1987 N N . ALA B 1 36 ? -11.547 -12 9.336 1 96 36 ALA B N 1
ATOM 1988 C CA . ALA B 1 36 ? -11.297 -12.125 7.902 1 96 36 ALA B CA 1
ATOM 1989 C C . ALA B 1 36 ? -11.25 -13.586 7.473 1 96 36 ALA B C 1
ATOM 1991 O O . ALA B 1 36 ? -10.211 -14.07 7.012 1 96 36 ALA B O 1
ATOM 1992 N N . LYS B 1 37 ? -12.367 -14.234 7.426 1 97.12 37 LYS B N 1
ATOM 1993 C CA . LYS B 1 37 ? -12.469 -15.664 7.141 1 97.12 37 LYS B CA 1
ATOM 1994 C C . LYS B 1 37 ? -12.773 -15.906 5.664 1 97.12 37 LYS B C 1
ATOM 1996 O O . LYS B 1 37 ? -12.633 -17.031 5.176 1 97.12 37 LYS B O 1
ATOM 2001 N N . HIS B 1 38 ? -13.18 -14.859 5.035 1 98.25 38 HIS B N 1
ATOM 2002 C CA . HIS B 1 38 ? -13.57 -15.016 3.641 1 98.25 38 HIS B CA 1
ATOM 2003 C C . HIS B 1 38 ? -12.867 -14 2.75 1 98.25 38 HIS B C 1
ATOM 2005 O O . HIS B 1 38 ? -12.469 -12.93 3.217 1 98.25 38 HIS B O 1
ATOM 2011 N N . VAL B 1 39 ? -12.672 -14.406 1.532 1 98.69 39 VAL B N 1
ATOM 2012 C CA . VAL B 1 39 ? -12.242 -13.539 0.438 1 98.69 39 VAL B CA 1
ATOM 2013 C C . VAL B 1 39 ? -13.32 -13.508 -0.643 1 98.69 39 VAL B C 1
ATOM 2015 O O . VAL B 1 39 ? -13.953 -14.523 -0.931 1 98.69 39 VAL B O 1
ATOM 2018 N N . TYR B 1 40 ? -13.531 -12.352 -1.202 1 98.62 40 TYR B N 1
ATOM 2019 C CA . TYR B 1 40 ? -14.562 -12.148 -2.221 1 98.62 40 TYR B CA 1
ATOM 2020 C C . TYR B 1 40 ? -13.945 -11.641 -3.52 1 98.62 40 TYR B C 1
ATOM 2022 O O . TYR B 1 40 ? -13.188 -10.672 -3.52 1 98.62 40 TYR B O 1
ATOM 2030 N N . LEU B 1 41 ? -14.25 -12.336 -4.578 1 98.12 41 LEU B N 1
ATOM 2031 C CA . LEU B 1 41 ? -13.906 -11.852 -5.91 1 98.12 41 LEU B CA 1
ATOM 2032 C C . LEU B 1 41 ? -15.07 -11.055 -6.508 1 98.12 41 LEU B C 1
ATOM 2034 O O . LEU B 1 41 ? -16.125 -11.617 -6.797 1 98.12 41 LEU B O 1
ATOM 2038 N N . LEU B 1 42 ? -14.859 -9.742 -6.648 1 98.06 42 LEU B N 1
ATOM 2039 C CA . LEU B 1 42 ? -15.875 -8.859 -7.227 1 98.06 42 LEU B CA 1
ATOM 2040 C C . LEU B 1 42 ? -15.977 -9.062 -8.734 1 98.06 42 LEU B C 1
ATOM 2042 O O . LEU B 1 42 ? -15.023 -8.781 -9.469 1 98.06 42 LEU B O 1
ATOM 2046 N N . THR B 1 43 ? -17.094 -9.547 -9.203 1 97.25 43 THR B N 1
ATOM 2047 C CA . THR B 1 43 ? -17.234 -9.883 -10.617 1 97.25 43 THR B CA 1
ATOM 2048 C C . THR B 1 43 ? -18.156 -8.883 -11.32 1 97.25 43 THR B C 1
ATOM 2050 O O . THR B 1 43 ? -18.156 -8.797 -12.547 1 97.25 43 THR B O 1
ATOM 2053 N N . LYS B 1 44 ? -18.938 -8.18 -10.578 1 97.19 44 LYS B N 1
ATOM 2054 C CA . LYS B 1 44 ? -19.812 -7.125 -11.086 1 97.19 44 LYS B CA 1
ATOM 2055 C C . LYS B 1 44 ? -20.047 -6.047 -10.031 1 97.19 44 LYS B C 1
ATOM 2057 O O . LYS B 1 44 ? -20.203 -6.355 -8.852 1 97.19 44 LYS B O 1
ATOM 2062 N N . GLY B 1 45 ? -20.078 -4.754 -10.555 1 97.06 45 GLY B N 1
ATOM 2063 C CA . GLY B 1 45 ? -20.453 -3.658 -9.68 1 97.06 45 GLY B CA 1
ATOM 2064 C C . GLY B 1 45 ? -19.266 -2.875 -9.156 1 97.06 45 GLY B C 1
ATOM 2065 O O . GLY B 1 45 ? -18.156 -3.021 -9.656 1 97.06 45 GLY B O 1
ATOM 2066 N N . GLU B 1 46 ? -19.594 -1.992 -8.188 1 95.56 46 GLU B N 1
ATOM 2067 C CA . GLU B 1 46 ? -18.609 -1.123 -7.543 1 95.56 46 GLU B CA 1
ATOM 2068 C C . GLU B 1 46 ? -18.828 -1.073 -6.035 1 95.56 46 GLU B C 1
ATOM 2070 O O . GLU B 1 46 ? -19.969 -1.083 -5.562 1 95.56 46 GLU B O 1
ATOM 2075 N N . THR B 1 47 ? -17.719 -1.075 -5.34 1 93.94 47 THR B N 1
ATOM 2076 C CA . THR B 1 47 ? -17.812 -0.992 -3.887 1 93.94 47 THR B CA 1
ATOM 2077 C C . THR B 1 47 ? -17.031 0.206 -3.365 1 93.94 47 THR B C 1
ATOM 2079 O O . THR B 1 47 ? -16.234 0.802 -4.098 1 93.94 47 THR B O 1
ATOM 2082 N N . ARG B 1 48 ? -17.312 0.531 -2.145 1 87.19 48 ARG B N 1
ATOM 2083 C CA . ARG B 1 48 ? -16.578 1.58 -1.449 1 87.19 48 ARG B CA 1
ATOM 2084 C C . ARG B 1 48 ? -15.859 1.024 -0.225 1 87.19 48 ARG B C 1
ATOM 2086 O O . ARG B 1 48 ? -16.406 0.2 0.506 1 87.19 48 ARG B O 1
ATOM 2093 N N . VAL B 1 49 ? -14.672 1.485 -0.052 1 85.19 49 VAL B N 1
ATOM 2094 C CA . VAL B 1 49 ? -13.867 1.107 1.104 1 85.19 49 VAL B CA 1
ATOM 2095 C C . VAL B 1 49 ? -13.875 2.232 2.135 1 85.19 49 VAL B C 1
ATOM 2097 O O . VAL B 1 49 ? -13.609 3.391 1.802 1 85.19 49 VAL B O 1
ATOM 2100 N N . SER B 1 50 ? -14.227 1.849 3.352 1 78.25 50 SER B N 1
ATOM 2101 C CA . SER B 1 50 ? -14.359 2.885 4.371 1 78.25 50 SER B CA 1
ATOM 2102 C C . SER B 1 50 ? -13.734 2.445 5.691 1 78.25 50 SER B C 1
ATOM 2104 O O . SER B 1 50 ? -13.547 1.251 5.93 1 78.25 50 SER B O 1
ATOM 2106 N N . ASN B 1 51 ? -13.32 3.377 6.387 1 74.31 51 ASN B N 1
ATOM 2107 C CA . ASN B 1 51 ? -12.844 3.219 7.758 1 74.31 51 ASN B CA 1
ATOM 2108 C C . ASN B 1 51 ? -13.516 4.215 8.695 1 74.31 51 ASN B C 1
ATOM 2110 O O . ASN B 1 51 ? -14.375 4.992 8.281 1 74.31 51 ASN B O 1
ATOM 2114 N N . GLU B 1 52 ? -13.375 3.943 9.93 1 62.09 52 GLU B N 1
ATOM 2115 C CA . GLU B 1 52 ? -13.953 4.855 10.914 1 62.09 52 GLU B CA 1
ATOM 2116 C C . GLU B 1 52 ? -12.867 5.5 11.766 1 62.09 52 GLU B C 1
ATOM 2118 O O . GLU B 1 52 ? -11.875 4.852 12.117 1 62.09 52 GLU B O 1
ATOM 2123 N N . PHE B 1 53 ? -13.25 6.738 12 1 48.91 53 PHE B N 1
ATOM 2124 C CA . PHE B 1 53 ? -12.406 7.43 12.969 1 48.91 53 PHE B CA 1
ATOM 2125 C C . PHE B 1 53 ? -12.648 6.906 14.383 1 48.91 53 PHE B C 1
ATOM 2127 O O . PHE B 1 53 ? -13.602 6.156 14.609 1 48.91 53 PHE B O 1
ATOM 2134 N N . ALA B 1 54 ? -11.727 7.316 15.227 1 48.34 54 ALA B N 1
ATOM 2135 C CA . ALA B 1 54 ? -11.945 6.953 16.625 1 48.34 54 ALA B CA 1
ATOM 2136 C C . ALA B 1 54 ? -13.281 7.492 17.125 1 48.34 54 ALA B C 1
ATOM 2138 O O . ALA B 1 54 ? -13.922 6.879 17.984 1 48.34 54 ALA B O 1
ATOM 2139 N N . SER B 1 55 ? -13.641 8.539 16.531 1 46.53 55 SER B N 1
ATOM 2140 C CA . SER B 1 55 ? -14.906 9.172 16.891 1 46.53 55 SER B CA 1
ATOM 2141 C C . SER B 1 55 ? -16.094 8.328 16.438 1 46.53 55 SER B C 1
ATOM 2143 O O . SER B 1 55 ? -17.234 8.562 16.844 1 46.53 55 SER B O 1
ATOM 2145 N N . GLY B 1 56 ? -15.789 7.418 15.617 1 53.78 56 GLY B N 1
ATOM 2146 C CA . GLY B 1 56 ? -16.844 6.594 15.039 1 53.78 56 GLY B CA 1
ATOM 2147 C C . GLY B 1 56 ? -17.297 7.078 13.672 1 53.78 56 GLY B C 1
ATOM 2148 O O . GLY B 1 56 ? -18 6.359 12.961 1 53.78 56 GLY B O 1
ATOM 2149 N N . GLN B 1 57 ? -16.922 8.305 13.422 1 55.28 57 GLN B N 1
ATOM 2150 C CA . GLN B 1 57 ? -17.266 8.844 12.109 1 55.28 57 GLN B CA 1
ATOM 2151 C C . GLN B 1 57 ? -16.578 8.055 10.992 1 55.28 57 GLN B C 1
ATOM 2153 O O . GLN B 1 57 ? -15.367 7.84 11.031 1 55.28 57 GLN B O 1
ATOM 2158 N N . ARG B 1 58 ? -17.469 7.773 10.016 1 61.22 58 ARG B N 1
ATOM 2159 C CA . ARG B 1 58 ? -16.984 6.957 8.914 1 61.22 58 ARG B CA 1
ATOM 2160 C C . ARG B 1 58 ? -16.391 7.828 7.805 1 61.22 58 ARG B C 1
ATOM 2162 O O . ARG B 1 58 ? -16.875 8.945 7.57 1 61.22 58 ARG B O 1
ATOM 2169 N N . TYR B 1 59 ? -15.25 7.332 7.219 1 59.69 59 TYR B N 1
ATOM 2170 C CA . TYR B 1 59 ? -14.711 7.996 6.035 1 59.69 59 TYR B CA 1
ATOM 2171 C C . TYR B 1 59 ? -14.367 6.98 4.953 1 59.69 59 TYR B C 1
ATOM 2173 O O . TYR B 1 59 ? -13.93 5.867 5.254 1 59.69 59 TYR B O 1
ATOM 2181 N N . THR B 1 60 ? -14.727 7.422 3.668 1 67.06 60 THR B N 1
ATOM 2182 C CA . THR B 1 60 ? -14.406 6.594 2.51 1 67.06 60 THR B CA 1
ATOM 2183 C C . THR B 1 60 ? -13.031 6.949 1.958 1 67.06 60 THR B C 1
ATOM 2185 O O . THR B 1 60 ? -12.703 8.125 1.806 1 67.06 60 THR B O 1
ATOM 2188 N N . PHE B 1 61 ? -12.195 5.902 1.696 1 62.97 61 PHE B N 1
ATOM 2189 C CA . PHE B 1 61 ? -10.859 6.25 1.216 1 62.97 61 PHE B CA 1
ATOM 2190 C C . PHE B 1 61 ? -10.539 5.5 -0.072 1 62.97 61 PHE B C 1
ATOM 2192 O O . PHE B 1 61 ? -9.422 5.586 -0.579 1 62.97 61 PHE B O 1
ATOM 2199 N N . GLY B 1 62 ? -11.516 4.805 -0.584 1 71.38 62 GLY B N 1
ATOM 2200 C CA . GLY B 1 62 ? -11.281 4.121 -1.847 1 71.38 62 GLY B CA 1
ATOM 2201 C C . GLY B 1 62 ? -12.523 3.449 -2.398 1 71.38 62 GLY B C 1
ATOM 2202 O O . GLY B 1 62 ? -13.57 3.439 -1.747 1 71.38 62 GLY B O 1
ATOM 2203 N N . SER B 1 63 ? -12.344 3.08 -3.646 1 84.56 63 SER B N 1
ATOM 2204 C CA . SER B 1 63 ? -13.367 2.291 -4.32 1 84.56 63 SER B CA 1
ATOM 2205 C C . SER B 1 63 ? -12.75 1.138 -5.105 1 84.56 63 SER B C 1
ATOM 2207 O O . SER B 1 63 ? -11.57 1.183 -5.465 1 84.56 63 SER B O 1
ATOM 2209 N N . LEU B 1 64 ? -13.516 0.107 -5.195 1 89.5 64 LEU B N 1
ATOM 2210 C CA . LEU B 1 64 ? -13.078 -1.03 -6 1 89.5 64 LEU B CA 1
ATOM 2211 C C . LEU B 1 64 ? -14 -1.226 -7.203 1 89.5 64 LEU B C 1
ATOM 2213 O O . LEU B 1 64 ? -15.219 -1.102 -7.086 1 89.5 64 LEU B O 1
ATOM 2217 N N . ASP B 1 65 ? -13.297 -1.434 -8.297 1 90.69 65 ASP B N 1
ATOM 2218 C CA . ASP B 1 65 ? -14.008 -1.801 -9.516 1 90.69 65 ASP B CA 1
ATOM 2219 C C . ASP B 1 65 ? -13.633 -3.209 -9.969 1 90.69 65 ASP B C 1
ATOM 2221 O O . ASP B 1 65 ? -12.633 -3.768 -9.516 1 90.69 65 ASP B O 1
ATOM 2225 N N . VAL B 1 66 ? -14.414 -3.717 -10.898 1 91.62 66 VAL B N 1
ATOM 2226 C CA . VAL B 1 66 ? -14.242 -5.078 -11.391 1 91.62 66 VAL B CA 1
ATOM 2227 C C . VAL B 1 66 ? -13.047 -5.137 -12.352 1 91.62 66 VAL B C 1
ATOM 2229 O O . VAL B 1 66 ? -12.898 -4.273 -13.219 1 91.62 66 VAL B O 1
ATOM 2232 N N . PRO B 1 67 ? -12.336 -6.148 -12.172 1 92.5 67 PRO B N 1
ATOM 2233 C CA . PRO B 1 67 ? -12.273 -7.191 -11.148 1 92.5 67 PRO B CA 1
ATOM 2234 C C . PRO B 1 67 ? -11.43 -6.789 -9.945 1 92.5 67 PRO B C 1
ATOM 2236 O O . PRO B 1 67 ? -10.43 -6.074 -10.102 1 92.5 67 PRO B O 1
ATOM 2239 N N . ASP B 1 68 ? -11.797 -7.16 -8.797 1 95.38 68 ASP B N 1
ATOM 2240 C CA . ASP B 1 68 ? -11.016 -6.887 -7.594 1 95.38 68 ASP B CA 1
ATOM 2241 C C . ASP B 1 68 ? -11.328 -7.906 -6.496 1 95.38 68 ASP B C 1
ATOM 2243 O O . ASP B 1 68 ? -12.211 -8.75 -6.656 1 95.38 68 ASP B O 1
ATOM 2247 N N . LEU B 1 69 ? -10.492 -7.922 -5.516 1 97.56 69 LEU B N 1
ATOM 2248 C CA . LEU B 1 69 ? -10.648 -8.836 -4.391 1 97.56 69 LEU B CA 1
ATOM 2249 C C . LEU B 1 69 ? -10.883 -8.07 -3.096 1 97.56 69 LEU B C 1
ATOM 2251 O O . LEU B 1 69 ? -10.344 -6.977 -2.908 1 97.56 69 LEU B O 1
ATOM 2255 N N . ILE B 1 70 ? -11.711 -8.609 -2.268 1 97.5 70 ILE B N 1
ATOM 2256 C CA . ILE B 1 70 ? -11.984 -8.094 -0.932 1 97.5 70 ILE B CA 1
ATOM 2257 C C . ILE B 1 70 ? -11.586 -9.133 0.114 1 97.5 70 ILE B C 1
ATOM 2259 O O . ILE B 1 70 ? -12.016 -10.281 0.055 1 97.5 70 ILE B O 1
ATOM 2263 N N . GLY B 1 71 ? -10.742 -8.68 1.044 1 96.88 71 GLY B N 1
ATOM 2264 C CA . GLY B 1 71 ? -10.312 -9.578 2.107 1 96.88 71 GLY B CA 1
ATOM 2265 C C . GLY B 1 71 ? -8.984 -10.258 1.815 1 96.88 71 GLY B C 1
ATOM 2266 O O . GLY B 1 71 ? -8.398 -10.883 2.697 1 96.88 71 GLY B O 1
ATOM 2267 N N . ASP B 1 72 ? -8.539 -10.195 0.602 1 97.44 72 ASP B N 1
ATOM 2268 C CA . ASP B 1 72 ? -7.297 -10.82 0.175 1 97.44 72 ASP B CA 1
ATOM 2269 C C . ASP B 1 72 ? -6.102 -10.242 0.927 1 97.44 72 ASP B C 1
ATOM 2271 O O . ASP B 1 72 ? -5.199 -10.984 1.334 1 97.44 72 ASP B O 1
ATOM 2275 N N . LEU B 1 73 ? -6.148 -8.922 1.127 1 95 73 LEU B N 1
ATOM 2276 C CA . LEU B 1 73 ? -5.043 -8.234 1.79 1 95 73 LEU B CA 1
ATOM 2277 C C . LEU B 1 73 ? -4.801 -8.812 3.18 1 95 73 LEU B C 1
ATOM 2279 O O . LEU B 1 73 ? -3.674 -9.188 3.51 1 95 73 LEU B O 1
ATOM 2283 N N . GLU B 1 74 ? -5.832 -8.914 3.961 1 95.44 74 GLU B N 1
ATOM 2284 C CA . GLU B 1 74 ? -5.707 -9.414 5.328 1 95.44 74 GLU B CA 1
ATOM 2285 C C . GLU B 1 74 ? -5.254 -10.867 5.344 1 95.44 74 GLU B C 1
ATOM 2287 O O . GLU B 1 74 ? -4.379 -11.242 6.129 1 95.44 74 GLU B O 1
ATOM 2292 N N . VAL B 1 75 ? -5.844 -11.68 4.484 1 97.06 75 VAL B N 1
ATOM 2293 C CA . VAL B 1 75 ? -5.527 -13.109 4.438 1 97.06 75 VAL B CA 1
ATOM 2294 C C . VAL B 1 75 ? -4.055 -13.297 4.07 1 97.06 75 VAL B C 1
ATOM 2296 O O . VAL B 1 75 ? -3.342 -14.062 4.719 1 97.06 75 VAL B O 1
ATOM 2299 N N . LEU B 1 76 ? -3.619 -12.594 3.1 1 97.12 76 LEU B N 1
ATOM 2300 C CA . LEU B 1 76 ? -2.252 -12.75 2.615 1 97.12 76 LEU B CA 1
ATOM 2301 C C . LEU B 1 76 ? -1.254 -12.156 3.604 1 97.12 76 LEU B C 1
ATOM 2303 O O . LEU B 1 76 ? -0.128 -12.641 3.723 1 97.12 76 LEU B O 1
ATOM 2307 N N . ALA B 1 77 ? -1.682 -11.086 4.324 1 94.31 77 ALA B N 1
ATOM 2308 C CA . ALA B 1 77 ? -0.813 -10.453 5.316 1 94.31 77 ALA B CA 1
ATOM 2309 C C . ALA B 1 77 ? -0.824 -11.227 6.629 1 94.31 77 ALA B C 1
ATOM 2311 O O . ALA B 1 77 ? -0.135 -10.852 7.582 1 94.31 77 ALA B O 1
ATOM 2312 N N . GLY B 1 78 ? -1.601 -12.266 6.707 1 94.81 78 GLY B N 1
ATOM 2313 C CA . GLY B 1 78 ? -1.684 -13.078 7.914 1 94.81 78 GLY B CA 1
ATOM 2314 C C . GLY B 1 78 ? -2.42 -12.391 9.047 1 94.81 78 GLY B C 1
ATOM 2315 O O . GLY B 1 78 ? -2.08 -12.57 10.219 1 94.81 78 GLY B O 1
ATOM 2316 N N . GLN B 1 79 ? -3.293 -11.523 8.672 1 92.56 79 GLN B N 1
ATOM 2317 C CA . GLN B 1 79 ? -4.066 -10.789 9.664 1 92.56 79 GLN B CA 1
ATOM 2318 C C . GLN B 1 79 ? -5.43 -11.445 9.898 1 92.56 79 GLN B C 1
ATOM 2320 O O . GLN B 1 79 ? -6.027 -11.984 8.961 1 92.56 79 GLN B O 1
ATOM 2325 N N . GLN B 1 80 ? -5.973 -11.25 11.078 1 94.19 80 GLN B N 1
ATOM 2326 C CA . GLN B 1 80 ? -7.152 -12.008 11.477 1 94.19 80 GLN B CA 1
ATOM 2327 C C . GLN B 1 80 ? -8.43 -11.195 11.242 1 94.19 80 GLN B C 1
ATOM 2329 O O . GLN B 1 80 ? -9.523 -11.758 11.164 1 94.19 80 GLN B O 1
ATOM 2334 N N . LEU B 1 81 ? -8.273 -9.875 11.258 1 93.25 81 LEU B N 1
ATOM 2335 C CA . LEU B 1 81 ? -9.445 -9.008 1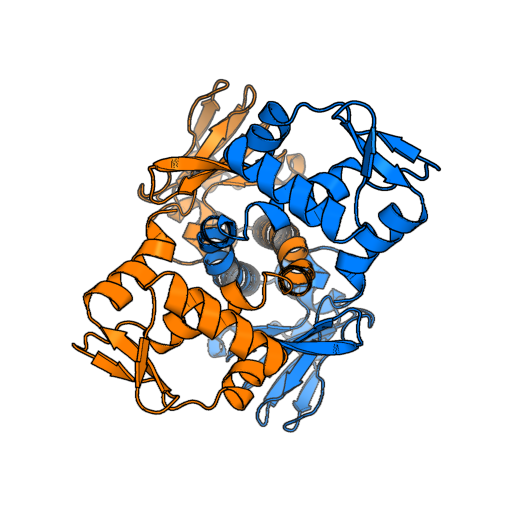1.164 1 93.25 81 LEU B CA 1
ATOM 2336 C C . LEU B 1 81 ? -9.398 -8.172 9.891 1 93.25 81 LEU B C 1
ATOM 2338 O O . LEU B 1 81 ? -8.312 -7.781 9.438 1 93.25 81 LEU B O 1
ATOM 2342 N N . TYR B 1 82 ? -10.57 -7.938 9.328 1 92.75 82 TYR B N 1
ATOM 2343 C CA . TYR B 1 82 ? -10.633 -6.984 8.227 1 92.75 82 TYR B CA 1
ATOM 2344 C C . TYR B 1 82 ? -10.156 -5.605 8.664 1 92.75 82 TYR B C 1
ATOM 2346 O O . TYR B 1 82 ? -10.562 -5.109 9.719 1 92.75 82 TYR B O 1
ATOM 2354 N N . ALA B 1 83 ? -9.344 -4.953 7.895 1 85.31 83 ALA B N 1
ATOM 2355 C CA . ALA B 1 83 ? -8.734 -3.67 8.234 1 85.31 83 ALA B CA 1
ATOM 2356 C C . ALA B 1 83 ? -9.68 -2.514 7.918 1 85.31 83 ALA B C 1
ATOM 2358 O O . ALA B 1 83 ? -9.547 -1.424 8.484 1 85.31 83 ALA B O 1
ATOM 2359 N N . ALA B 1 84 ? -10.602 -2.752 7.02 1 85.12 84 ALA B N 1
ATOM 2360 C CA . ALA B 1 84 ? -11.547 -1.735 6.57 1 85.12 84 ALA B CA 1
ATOM 2361 C C . ALA B 1 84 ? -12.891 -2.361 6.203 1 85.12 84 ALA B C 1
ATOM 2363 O O . ALA B 1 84 ? -12.992 -3.58 6.047 1 85.12 84 ALA B O 1
ATOM 2364 N N . SER B 1 85 ? -13.844 -1.504 6.184 1 89.81 85 SER B N 1
ATOM 2365 C CA . SER B 1 85 ? -15.156 -1.95 5.727 1 89.81 85 SER B CA 1
ATOM 2366 C C . SER B 1 85 ? -15.305 -1.775 4.219 1 89.81 85 SER B C 1
ATOM 2368 O O . SER B 1 85 ? -14.703 -0.874 3.631 1 89.81 85 SER B O 1
ATOM 2370 N N . ASN B 1 86 ? -16 -2.664 3.639 1 94.88 86 ASN B N 1
ATOM 2371 C CA . ASN B 1 86 ? -16.359 -2.605 2.223 1 94.88 86 ASN B CA 1
ATOM 2372 C C . ASN B 1 86 ? -17.859 -2.693 2.012 1 94.88 86 ASN B C 1
ATOM 2374 O O . ASN B 1 86 ? -18.516 -3.619 2.504 1 94.88 86 ASN B O 1
ATOM 2378 N N . GLU B 1 87 ? -18.344 -1.7 1.309 1 94.56 87 GLU B N 1
ATOM 2379 C CA . GLU B 1 87 ? -19.781 -1.614 1.092 1 94.56 87 GLU B CA 1
ATOM 2380 C C . GLU B 1 87 ? -20.109 -1.508 -0.394 1 94.56 87 GLU B C 1
ATOM 2382 O O . GLU B 1 87 ? -19.422 -0.812 -1.14 1 94.56 87 GLU B O 1
ATOM 2387 N N . ALA B 1 88 ? -21.266 -2.162 -0.771 1 97.19 88 ALA B N 1
ATOM 2388 C CA . ALA B 1 88 ? -21.703 -2.084 -2.16 1 97.19 88 ALA B CA 1
ATOM 2389 C C . ALA B 1 88 ? -22.219 -0.685 -2.494 1 97.19 88 ALA B C 1
ATOM 2391 O O . ALA B 1 88 ? -23.094 -0.152 -1.807 1 97.19 88 ALA B O 1
ATOM 2392 N N . SER B 1 89 ? -21.625 -0.086 -3.533 1 92.81 89 SER B N 1
ATOM 2393 C CA . SER B 1 89 ? -22.109 1.198 -4.035 1 92.81 89 SER B CA 1
ATOM 2394 C C . SER B 1 89 ? -23.156 1.009 -5.137 1 92.81 89 SER B C 1
ATOM 2396 O O . SER B 1 89 ? -23.938 1.917 -5.422 1 92.81 89 SER B O 1
ATOM 2398 N N . SER B 1 90 ? -23.156 -0.127 -5.762 1 96.94 90 SER B N 1
ATOM 2399 C CA . SER B 1 90 ? -24.109 -0.614 -6.746 1 96.94 90 SER B CA 1
ATOM 2400 C C . SER B 1 90 ? -24.484 -2.072 -6.488 1 96.94 90 SER B C 1
ATOM 2402 O O . SER B 1 90 ? -24.031 -2.662 -5.5 1 96.94 90 SER B O 1
ATOM 2404 N N . THR B 1 91 ? -25.375 -2.539 -7.359 1 98.12 91 THR B N 1
ATOM 2405 C CA . THR B 1 91 ? -25.594 -3.98 -7.285 1 98.12 91 THR B CA 1
ATOM 2406 C C . THR B 1 91 ? -24.312 -4.734 -7.637 1 98.12 91 THR B C 1
ATOM 2408 O O . THR B 1 91 ? -23.75 -4.551 -8.719 1 98.12 91 THR B O 1
ATOM 2411 N N . CYS B 1 92 ? -23.891 -5.527 -6.66 1 98.44 92 CYS B N 1
ATOM 2412 C CA . CYS B 1 92 ? -22.609 -6.219 -6.82 1 98.44 92 CYS B CA 1
ATOM 2413 C C . CYS B 1 92 ? -22.812 -7.727 -6.867 1 98.44 92 CYS B C 1
ATOM 2415 O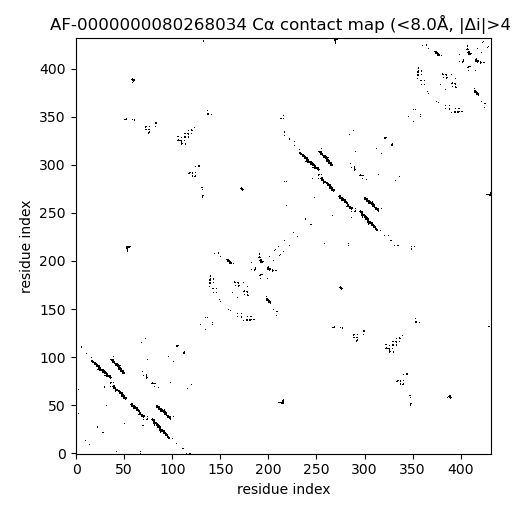 O . CYS B 1 92 ? -23.672 -8.266 -6.164 1 98.44 92 CYS B O 1
ATOM 2417 N N . GLU B 1 93 ? -22.047 -8.367 -7.75 1 98.44 93 GLU B N 1
ATOM 2418 C CA . GLU B 1 93 ? -21.906 -9.82 -7.754 1 98.44 93 GLU B CA 1
ATOM 2419 C C . GLU B 1 93 ? -20.484 -10.234 -7.355 1 98.44 93 GLU B C 1
ATOM 2421 O O . GLU B 1 93 ? -19.516 -9.641 -7.805 1 98.44 93 GLU B O 1
ATOM 2426 N N . VAL B 1 94 ? -20.469 -11.25 -6.426 1 98.44 94 VAL B N 1
ATOM 2427 C CA . VAL B 1 94 ? -19.156 -11.695 -5.969 1 98.44 94 VAL B CA 1
ATOM 2428 C C . VAL B 1 94 ? -19.109 -13.227 -5.945 1 98.44 94 VAL B C 1
ATOM 2430 O O . VAL B 1 94 ? -20.156 -13.883 -5.891 1 98.44 94 VAL B O 1
ATOM 2433 N N . ILE B 1 95 ? -17.984 -13.773 -6.09 1 98.38 95 ILE B N 1
ATOM 2434 C CA . ILE B 1 95 ? -17.672 -15.156 -5.738 1 98.38 95 ILE B CA 1
ATOM 2435 C C . ILE B 1 95 ? -17 -15.203 -4.363 1 98.38 95 ILE B C 1
ATOM 2437 O O . ILE B 1 95 ? -15.898 -14.68 -4.184 1 98.38 95 ILE B O 1
ATOM 2441 N N . ALA B 1 96 ? -17.688 -15.75 -3.4 1 98.62 96 ALA B N 1
ATOM 2442 C CA . ALA B 1 96 ? -17.219 -15.828 -2.023 1 98.62 96 ALA B CA 1
ATOM 2443 C C . ALA B 1 96 ? -16.516 -17.172 -1.762 1 98.62 96 ALA B C 1
ATOM 2445 O O . ALA B 1 96 ? -16.984 -18.219 -2.223 1 98.62 96 ALA B O 1
ATOM 2446 N N . MET B 1 97 ? -15.453 -17.141 -1.03 1 98.69 97 MET B N 1
ATOM 2447 C CA . MET B 1 97 ? -14.75 -18.359 -0.642 1 98.69 97 MET B CA 1
ATOM 2448 C C . MET B 1 97 ? -14.062 -18.172 0.711 1 98.69 97 MET B C 1
ATOM 2450 O O . MET B 1 97 ? -13.758 -17.047 1.116 1 98.69 97 MET B O 1
ATOM 2454 N N . ARG B 1 98 ? -13.797 -19.234 1.368 1 98.44 98 ARG B N 1
ATOM 2455 C CA . ARG B 1 98 ? -13.039 -19.203 2.615 1 98.44 98 ARG B CA 1
ATOM 2456 C C . ARG B 1 98 ? -11.586 -18.812 2.361 1 98.44 98 ARG B C 1
ATOM 2458 O O . ARG B 1 98 ? -11.062 -19.047 1.271 1 98.44 98 ARG B O 1
ATOM 2465 N N . ALA B 1 99 ? -10.977 -18.234 3.375 1 98.38 99 ALA B N 1
ATOM 2466 C CA . ALA B 1 99 ? -9.57 -17.859 3.295 1 98.38 99 ALA B CA 1
ATOM 2467 C C . ALA B 1 99 ? -8.711 -19.047 2.871 1 98.38 99 ALA B C 1
ATOM 2469 O O . ALA B 1 99 ? -7.812 -18.906 2.037 1 98.38 99 ALA B O 1
ATOM 2470 N N . GLU B 1 100 ? -8.977 -20.219 3.396 1 97.69 100 GLU B N 1
ATOM 2471 C CA . GLU B 1 100 ? -8.219 -21.422 3.078 1 97.69 100 GLU B CA 1
ATOM 2472 C C . GLU B 1 100 ? -8.367 -21.812 1.607 1 97.69 100 GLU B C 1
ATOM 2474 O O . GLU B 1 100 ? -7.402 -22.219 0.963 1 97.69 100 GLU B O 1
ATOM 2479 N N . THR B 1 101 ? -9.547 -21.719 1.085 1 98.56 101 THR B N 1
ATOM 2480 C CA . THR B 1 101 ? -9.812 -22.016 -0.317 1 98.56 101 THR B CA 1
ATOM 2481 C C . THR B 1 101 ? -9.078 -21.047 -1.23 1 98.56 101 THR B C 1
ATOM 2483 O O . THR B 1 101 ? -8.516 -21.453 -2.254 1 98.56 101 THR B O 1
ATOM 2486 N N . PHE B 1 102 ? -9.109 -19.781 -0.868 1 98.5 102 PHE B N 1
ATOM 2487 C CA . PHE B 1 102 ? -8.406 -18.734 -1.608 1 98.5 102 PHE B CA 1
ATOM 2488 C C . PHE B 1 102 ? -6.922 -19.062 -1.712 1 98.5 102 PHE B C 1
ATOM 2490 O O . PHE B 1 102 ? -6.348 -19.031 -2.803 1 98.5 102 PHE B O 1
ATOM 2497 N N . LEU B 1 103 ? -6.328 -19.391 -0.583 1 97.81 103 LEU B N 1
ATOM 2498 C CA . LEU B 1 103 ? -4.906 -19.734 -0.558 1 97.81 103 LEU B CA 1
ATOM 2499 C C . LEU B 1 103 ? -4.637 -21 -1.351 1 97.81 103 LEU B C 1
ATOM 2501 O O . LEU B 1 103 ? -3.619 -21.109 -2.039 1 97.81 103 LEU B O 1
ATOM 2505 N N . GLN B 1 104 ? -5.5 -21.938 -1.229 1 97.81 104 GLN B N 1
ATOM 2506 C CA . GLN B 1 104 ? -5.375 -23.172 -2.014 1 97.81 104 GLN B CA 1
ATOM 2507 C C . GLN B 1 104 ? -5.402 -22.859 -3.51 1 97.81 104 GLN B C 1
ATOM 2509 O O . GLN B 1 104 ? -4.602 -23.406 -4.273 1 97.81 104 GLN B O 1
ATOM 2514 N N . TRP B 1 105 ? -6.359 -22.047 -3.906 1 98.06 105 TRP B N 1
ATOM 2515 C CA . TRP B 1 105 ? -6.457 -21.672 -5.312 1 98.06 105 TRP B CA 1
ATOM 2516 C C . TRP B 1 105 ? -5.156 -21.047 -5.797 1 98.06 105 TRP B C 1
ATOM 2518 O O . TRP B 1 105 ? -4.637 -21.406 -6.855 1 98.06 105 TRP B O 1
ATOM 2528 N N . MET B 1 106 ? -4.582 -20.141 -5.035 1 96.94 106 MET B N 1
ATOM 2529 C CA . MET B 1 106 ? -3.34 -19.469 -5.406 1 96.94 106 MET B CA 1
ATOM 2530 C C . MET B 1 106 ? -2.203 -20.484 -5.555 1 96.94 106 MET B C 1
ATOM 2532 O O . MET B 1 106 ? -1.315 -20.297 -6.387 1 96.94 106 MET B O 1
ATOM 2536 N N . ARG B 1 107 ? -2.215 -21.516 -4.816 1 95.62 107 ARG B N 1
ATOM 2537 C CA . ARG B 1 107 ? -1.12 -22.484 -4.789 1 95.62 107 ARG B CA 1
ATOM 2538 C C . ARG B 1 107 ? -1.201 -23.438 -5.977 1 95.62 107 ARG B C 1
ATOM 2540 O O . ARG B 1 107 ? -0.208 -24.062 -6.34 1 95.62 107 ARG B O 1
ATOM 2547 N N . ILE B 1 108 ? -2.344 -23.547 -6.598 1 95.62 108 ILE B N 1
ATOM 2548 C CA . ILE B 1 108 ? -2.457 -24.562 -7.641 1 95.62 108 ILE B CA 1
ATOM 2549 C C . ILE B 1 108 ? -2.676 -23.891 -8.992 1 95.62 108 ILE B C 1
ATOM 2551 O O . ILE B 1 108 ? -2.744 -24.562 -10.023 1 95.62 108 ILE B O 1
ATOM 2555 N N . ASP B 1 109 ? -2.861 -22.625 -9.039 1 95.5 109 ASP B N 1
ATOM 2556 C CA . ASP B 1 109 ? -3.107 -21.859 -10.25 1 95.5 109 ASP B CA 1
ATOM 2557 C C . ASP B 1 109 ? -2.201 -20.641 -10.312 1 95.5 109 ASP B C 1
ATOM 2559 O O . ASP B 1 109 ? -2.531 -19.578 -9.758 1 95.5 109 ASP B O 1
ATOM 2563 N N . ASN B 1 110 ? -1.132 -20.688 -11.094 1 92.88 110 ASN B N 1
ATOM 2564 C CA . ASN B 1 110 ? -0.129 -19.625 -11.172 1 92.88 110 ASN B CA 1
ATOM 2565 C C . ASN B 1 110 ? -0.713 -18.344 -11.758 1 92.88 110 ASN B C 1
ATOM 2567 O O . ASN B 1 110 ? -0.356 -17.25 -11.336 1 92.88 110 ASN B O 1
ATOM 2571 N N . ASP B 1 111 ? -1.544 -18.531 -12.727 1 92.75 111 ASP B N 1
ATOM 2572 C CA . ASP B 1 111 ? -2.143 -17.359 -13.359 1 92.75 111 ASP B CA 1
ATOM 2573 C C . ASP B 1 111 ? -2.967 -16.547 -12.359 1 92.75 111 ASP B C 1
ATOM 2575 O O . ASP B 1 111 ? -2.928 -15.32 -12.359 1 92.75 111 ASP B O 1
ATOM 2579 N N . PHE B 1 112 ? -3.672 -17.312 -11.531 1 96.31 112 PHE B N 1
ATOM 2580 C CA . PHE B 1 112 ? -4.461 -16.641 -10.508 1 96.31 112 PHE B CA 1
ATOM 2581 C C . PHE B 1 112 ? -3.559 -15.953 -9.484 1 96.31 112 PHE B C 1
ATOM 2583 O O . PHE B 1 112 ? -3.805 -14.805 -9.102 1 96.31 112 PHE B O 1
ATOM 2590 N N . ALA B 1 113 ? -2.502 -16.594 -9.055 1 96.06 113 ALA B N 1
ATOM 2591 C CA . ALA B 1 113 ? -1.585 -16.031 -8.07 1 96.06 113 ALA B CA 1
ATOM 2592 C C . ALA B 1 113 ? -0.935 -14.758 -8.586 1 96.06 113 ALA B C 1
ATOM 2594 O O . ALA B 1 113 ? -0.836 -13.766 -7.863 1 96.06 113 ALA B O 1
ATOM 2595 N N . VAL B 1 114 ? -0.524 -14.805 -9.828 1 95.75 114 VAL B N 1
ATOM 2596 C CA . VAL B 1 114 ? 0.099 -13.641 -10.445 1 95.75 114 VAL B CA 1
ATOM 2597 C C . VAL B 1 114 ? -0.91 -12.5 -10.539 1 95.75 114 VAL B C 1
ATOM 2599 O O . VAL B 1 114 ? -0.583 -11.352 -10.234 1 95.75 114 VAL B O 1
ATOM 2602 N N . ALA B 1 115 ? -2.111 -12.836 -10.922 1 95.69 115 ALA B N 1
ATOM 2603 C CA . ALA B 1 115 ? -3.158 -11.828 -11.039 1 95.69 115 ALA B CA 1
ATOM 2604 C C . ALA B 1 115 ? -3.424 -11.156 -9.695 1 95.69 115 ALA B C 1
ATOM 2606 O O . ALA B 1 115 ? -3.609 -9.938 -9.625 1 95.69 115 ALA B O 1
ATOM 2607 N N . VAL B 1 116 ? -3.451 -11.953 -8.672 1 96.88 116 VAL B N 1
ATOM 2608 C CA . VAL B 1 116 ? -3.676 -11.43 -7.328 1 96.88 116 VAL B CA 1
ATOM 2609 C C . VAL B 1 116 ? -2.547 -10.469 -6.953 1 96.88 116 VAL B C 1
ATOM 2611 O O . VAL B 1 116 ? -2.797 -9.367 -6.453 1 96.88 116 VAL B O 1
ATOM 2614 N N . ALA B 1 117 ? -1.334 -10.898 -7.168 1 96.69 117 ALA B N 1
ATOM 2615 C CA . ALA B 1 117 ? -0.18 -10.055 -6.875 1 96.69 117 ALA B CA 1
ATOM 2616 C C . ALA B 1 117 ? -0.245 -8.742 -7.652 1 96.69 117 ALA B C 1
ATOM 2618 O O . ALA B 1 117 ? 0.081 -7.68 -7.121 1 96.69 117 ALA B O 1
ATOM 2619 N N . GLN B 1 118 ? -0.649 -8.812 -8.867 1 96 118 GLN B N 1
ATOM 2620 C CA . GLN B 1 118 ? -0.751 -7.633 -9.719 1 96 118 GLN B CA 1
ATOM 2621 C C . GLN B 1 118 ? -1.836 -6.684 -9.211 1 96 118 GLN B C 1
ATOM 2623 O O . GLN B 1 118 ? -1.673 -5.465 -9.258 1 96 118 GLN B O 1
ATOM 2628 N N . LEU B 1 119 ? -2.902 -7.223 -8.766 1 94.19 119 LEU B N 1
ATOM 2629 C CA . LEU B 1 119 ? -3.963 -6.398 -8.203 1 94.19 119 LEU B CA 1
ATOM 2630 C C . LEU B 1 119 ? -3.482 -5.684 -6.941 1 94.19 119 LEU B C 1
ATOM 2632 O O . LEU B 1 119 ? -3.736 -4.488 -6.766 1 94.19 119 LEU B O 1
ATOM 2636 N N . LEU B 1 120 ? -2.799 -6.406 -6.105 1 93.88 120 LEU B N 1
ATOM 2637 C CA . LEU B 1 120 ? -2.244 -5.805 -4.898 1 93.88 120 LEU B CA 1
ATOM 2638 C C . LEU B 1 120 ? -1.271 -4.684 -5.246 1 93.88 120 LEU B C 1
ATOM 2640 O O . LEU B 1 120 ? -1.314 -3.607 -4.645 1 93.88 120 LEU B O 1
ATOM 2644 N N . AL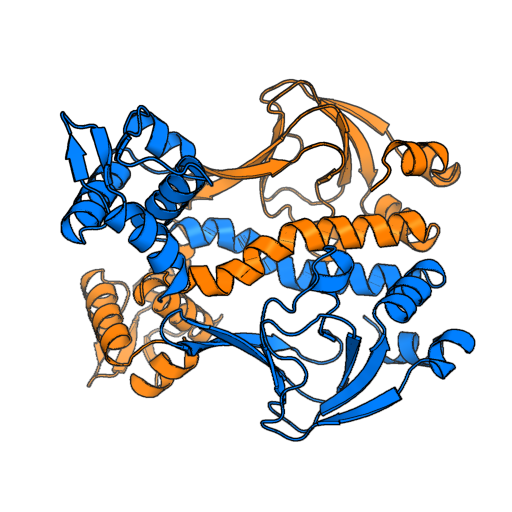A B 1 121 ? -0.428 -4.965 -6.191 1 93.75 121 ALA B N 1
ATOM 2645 C CA . ALA B 1 121 ? 0.568 -3.98 -6.605 1 93.75 121 ALA B CA 1
ATOM 2646 C C . ALA B 1 121 ? -0.1 -2.725 -7.16 1 93.75 121 ALA B C 1
ATOM 2648 O O . ALA B 1 121 ? 0.33 -1.606 -6.871 1 93.75 121 ALA B O 1
ATOM 2649 N N . ALA B 1 122 ? -1.075 -2.9 -7.938 1 90.06 122 ALA B N 1
ATOM 2650 C CA . ALA B 1 122 ? -1.788 -1.774 -8.539 1 90.06 122 ALA B CA 1
ATOM 2651 C C . ALA B 1 122 ? -2.42 -0.892 -7.465 1 90.06 122 ALA B C 1
ATOM 2653 O O . ALA B 1 122 ? -2.496 0.328 -7.621 1 90.06 122 ALA B O 1
ATOM 2654 N N . LYS B 1 123 ? -2.861 -1.503 -6.422 1 85.25 123 LYS B N 1
ATOM 2655 C CA . LYS B 1 123 ? -3.447 -0.761 -5.309 1 85.25 123 LYS B CA 1
ATOM 2656 C C . LYS B 1 123 ? -2.375 -0.032 -4.508 1 85.25 123 LYS B C 1
ATOM 2658 O O . LYS B 1 123 ? -2.611 1.062 -3.992 1 85.25 123 LYS B O 1
ATOM 2663 N N . MET B 1 124 ? -1.288 -0.673 -4.363 1 85.5 124 MET B N 1
ATOM 2664 C CA . MET B 1 124 ? -0.224 -0.17 -3.5 1 85.5 124 MET B CA 1
ATOM 2665 C C . MET B 1 124 ? 0.569 0.93 -4.199 1 85.5 124 MET B C 1
ATOM 2667 O O . MET B 1 124 ? 1.021 1.879 -3.555 1 85.5 124 MET B O 1
ATOM 2671 N N . TYR B 1 125 ? 0.753 0.812 -5.438 1 83.75 125 TYR B N 1
ATOM 2672 C CA . TYR B 1 125 ? 1.668 1.664 -6.191 1 83.75 125 TYR B CA 1
ATOM 2673 C C . TYR B 1 125 ? 1.318 3.137 -6.008 1 83.75 125 TYR B C 1
ATOM 2675 O O . TYR B 1 125 ? 2.193 3.957 -5.723 1 83.75 125 TYR B O 1
ATOM 2683 N N . PRO B 1 126 ? 0.096 3.506 -6.125 1 70.88 126 PRO B N 1
ATOM 2684 C CA . PRO B 1 126 ? -0.227 4.926 -5.961 1 70.88 126 PRO B CA 1
ATOM 2685 C C . PRO B 1 126 ? 0.074 5.441 -4.559 1 70.88 126 PRO B C 1
ATOM 2687 O O . PRO B 1 126 ? 0.368 6.629 -4.379 1 70.88 126 PRO B O 1
ATOM 2690 N N . THR B 1 127 ? -0.013 4.582 -3.639 1 62.78 127 THR B N 1
ATOM 2691 C CA . THR B 1 127 ? 0.229 4.992 -2.258 1 62.78 127 THR B CA 1
ATOM 2692 C C . THR B 1 127 ? 1.725 5.129 -1.988 1 62.78 127 THR B C 1
ATOM 2694 O O . THR B 1 127 ? 2.137 5.91 -1.129 1 62.78 127 THR B O 1
ATOM 2697 N N . SER B 1 128 ? 2.531 4.301 -2.607 1 60.41 128 SER B N 1
ATOM 2698 C CA . SER B 1 128 ? 3.984 4.328 -2.479 1 60.41 128 SER B CA 1
ATOM 2699 C C . SER B 1 128 ? 4.57 5.59 -3.107 1 60.41 128 SER B C 1
ATOM 2701 O O . SER B 1 128 ? 5.527 6.164 -2.58 1 60.41 128 SER B O 1
ATOM 2703 N N . ASN B 1 129 ? 3.996 5.934 -4.238 1 52.53 129 ASN B N 1
ATOM 2704 C CA . ASN B 1 129 ? 4.418 7.168 -4.887 1 52.53 129 ASN B CA 1
ATOM 2705 C C . ASN B 1 129 ? 4.02 8.398 -4.074 1 52.53 129 ASN B C 1
ATOM 2707 O O . ASN B 1 129 ? 4.742 9.398 -4.055 1 52.53 129 ASN B O 1
ATOM 2711 N N . GLU B 1 130 ? 2.893 8.211 -3.469 1 45.75 130 GLU B N 1
ATOM 2712 C CA . GLU B 1 130 ? 2.381 9.289 -2.629 1 45.75 130 GLU B CA 1
ATOM 2713 C C . GLU B 1 130 ? 3.129 9.359 -1.302 1 45.75 130 GLU B C 1
ATOM 2715 O O . GLU B 1 130 ? 3.279 10.438 -0.722 1 45.75 130 GLU B O 1
ATOM 2720 N N . ALA B 1 131 ? 3.305 8.133 -0.734 1 42.78 131 ALA B N 1
ATOM 2721 C CA . ALA B 1 131 ? 4.062 8.195 0.514 1 42.78 131 ALA B CA 1
ATOM 2722 C C . ALA B 1 131 ? 5.184 9.227 0.423 1 42.78 131 ALA B C 1
ATOM 2724 O O . ALA B 1 131 ? 5.5 9.898 1.406 1 42.78 131 ALA B O 1
ATOM 2725 N N . GLY B 1 132 ? 5.715 9.203 -0.777 1 37.47 132 GLY B N 1
ATOM 2726 C CA . GLY B 1 132 ? 6.551 10.375 -0.98 1 37.47 132 GLY B CA 1
ATOM 2727 C C . GLY B 1 132 ? 5.793 11.68 -0.849 1 37.47 132 GLY B C 1
ATOM 2728 O O . GLY B 1 132 ? 6.348 12.68 -0.387 1 37.47 132 GLY B O 1
ATOM 2729 N N . ARG B 1 133 ? 4.648 11.562 -1.476 1 35.28 133 ARG B N 1
ATOM 2730 C CA . ARG B 1 133 ? 3.887 12.805 -1.411 1 35.28 133 ARG B CA 1
ATOM 2731 C C . ARG B 1 133 ? 3.34 13.047 -0.008 1 35.28 133 ARG B C 1
ATOM 2733 O O . ARG B 1 133 ? 2.922 14.156 0.323 1 35.28 133 ARG B O 1
ATOM 2740 N N . VAL B 1 134 ? 2.801 11.922 0.501 1 35.41 134 VAL B N 1
ATOM 2741 C CA . VAL B 1 134 ? 2.264 12.156 1.838 1 35.41 134 VAL B CA 1
ATOM 2742 C C . VAL B 1 134 ? 3.285 12.922 2.678 1 35.41 134 VAL B C 1
ATOM 2744 O O . VAL B 1 134 ? 3.111 13.07 3.889 1 35.41 134 VAL B O 1
ATOM 2747 N N . LYS B 1 135 ? 4.387 12.68 2.211 1 36.06 135 LYS B N 1
ATOM 2748 C CA . LYS B 1 135 ? 5.242 13.359 3.18 1 36.06 135 LYS B CA 1
ATOM 2749 C C . LYS B 1 135 ? 4.668 14.719 3.564 1 36.06 135 LYS B C 1
ATOM 2751 O O . LYS B 1 135 ? 5.164 15.375 4.484 1 36.06 135 LYS B O 1
ATOM 2756 N N . PHE B 1 136 ? 4.188 15.398 2.531 1 30.72 136 PHE B N 1
ATOM 2757 C CA . PHE B 1 136 ? 3.984 16.656 3.242 1 30.72 136 PHE B CA 1
ATOM 2758 C C . PHE B 1 136 ? 2.91 16.5 4.312 1 30.72 136 PHE B C 1
ATOM 2760 O O . PHE B 1 136 ? 1.755 16.875 4.098 1 30.72 136 PHE B O 1
ATOM 2767 N N . LEU B 1 137 ? 2.479 15.273 4.598 1 34.56 137 LEU B N 1
ATOM 2768 C CA . LEU B 1 137 ? 1.805 15.422 5.883 1 34.56 137 LEU B CA 1
ATOM 2769 C C . LEU B 1 137 ? 2.434 16.547 6.699 1 34.56 137 LEU B C 1
ATOM 2771 O O . LEU B 1 137 ? 3.656 16.719 6.703 1 34.56 137 LEU B O 1
ATOM 2775 N N . PRO B 1 138 ? 1.771 17.484 6.953 1 36.81 138 PRO B N 1
ATOM 2776 C CA . PRO B 1 138 ? 2.461 18.453 7.805 1 36.81 138 PRO B CA 1
ATOM 2777 C C . PRO B 1 138 ? 3.443 17.797 8.773 1 36.81 138 PRO B C 1
ATOM 2779 O O . PRO B 1 138 ? 3.283 16.625 9.117 1 36.81 138 PRO B O 1
ATOM 2782 N N . SER B 1 139 ? 4.727 18.297 8.656 1 45.12 139 SER B N 1
ATOM 2783 C CA . SER B 1 139 ? 5.812 18.031 9.594 1 45.12 139 SER B CA 1
ATOM 2784 C C . SER B 1 139 ? 5.285 17.453 10.906 1 45.12 139 SER B C 1
ATOM 2786 O O . SER B 1 139 ? 5.918 16.578 11.508 1 45.12 139 SER B O 1
ATOM 2788 N N . LEU B 1 140 ? 4.023 17.703 11.117 1 50.06 140 LEU B N 1
ATOM 2789 C CA . LEU B 1 140 ? 3.48 17.344 12.43 1 50.06 140 LEU B CA 1
ATOM 2790 C C . LEU B 1 140 ? 3.068 15.883 12.469 1 50.06 140 LEU B C 1
ATOM 2792 O O . LEU B 1 140 ? 3.305 15.195 13.461 1 50.06 140 LEU B O 1
ATOM 2796 N N . ASP B 1 141 ? 2.545 15.383 11.398 1 53.53 141 ASP B N 1
ATOM 2797 C CA . ASP B 1 141 ? 2.072 14 11.406 1 53.53 141 ASP B CA 1
ATOM 2798 C C . ASP B 1 141 ? 3.242 13.023 11.414 1 53.53 141 ASP B C 1
ATOM 2800 O O . ASP B 1 141 ? 3.193 11.992 12.094 1 53.53 141 ASP B O 1
ATOM 2804 N N . ARG B 1 142 ? 4.055 13.289 10.633 1 58.41 142 ARG B N 1
ATOM 2805 C CA . ARG B 1 142 ? 5.258 12.461 10.641 1 58.41 142 ARG B CA 1
ATOM 2806 C C . ARG B 1 142 ? 5.91 12.461 12.023 1 58.41 142 ARG B C 1
ATOM 2808 O O . ARG B 1 142 ? 6.391 11.422 12.484 1 58.41 142 ARG B O 1
ATOM 2815 N N . LEU B 1 143 ? 5.879 13.617 12.609 1 70.19 143 LEU B N 1
ATOM 2816 C CA . LEU B 1 143 ? 6.395 13.727 13.969 1 70.19 143 LEU B CA 1
ATOM 2817 C C . LEU B 1 143 ? 5.555 12.891 14.93 1 70.19 143 LEU B C 1
ATOM 2819 O O . LEU B 1 143 ? 6.094 12.188 15.789 1 70.19 143 LEU B O 1
ATOM 2823 N N . HIS B 1 144 ? 4.266 12.953 14.664 1 67.75 144 HIS B N 1
ATOM 2824 C CA . HIS B 1 144 ? 3.359 12.172 15.5 1 67.75 144 HIS B CA 1
ATOM 2825 C C . HIS B 1 144 ? 3.627 10.68 15.367 1 67.75 144 HIS B C 1
ATOM 2827 O O . HIS B 1 144 ? 3.758 9.977 16.375 1 67.75 144 HIS B O 1
ATOM 2833 N N . GLY B 1 145 ? 3.646 10.219 14.164 1 67.44 145 GLY B N 1
ATOM 2834 C CA . GLY B 1 145 ? 3.938 8.82 13.922 1 67.44 145 GLY B CA 1
ATOM 2835 C C . GLY B 1 145 ? 5.285 8.383 14.469 1 67.44 145 GLY B C 1
ATOM 2836 O O . GLY B 1 145 ? 5.418 7.289 15.016 1 67.44 145 GLY B O 1
ATOM 2837 N N . TYR B 1 146 ? 6.266 9.219 14.273 1 71.69 146 TYR B N 1
ATOM 2838 C CA . TYR B 1 146 ? 7.594 8.969 14.828 1 71.69 146 TYR B CA 1
ATOM 2839 C C . TYR B 1 146 ? 7.523 8.758 16.344 1 71.69 146 TYR B C 1
ATOM 2841 O O . TYR B 1 146 ? 8.094 7.797 16.859 1 71.69 146 TYR B O 1
ATOM 2849 N N . LEU B 1 147 ? 6.766 9.586 17 1 79.44 147 LEU B N 1
ATOM 2850 C CA . LEU B 1 147 ? 6.656 9.531 18.453 1 79.44 147 LEU B CA 1
ATOM 2851 C C . LEU B 1 147 ? 5.926 8.266 18.891 1 79.44 147 LEU B C 1
ATOM 2853 O O . LEU B 1 147 ? 6.312 7.637 19.875 1 79.44 147 LEU B O 1
ATOM 2857 N N . LEU B 1 148 ? 4.988 7.922 18.062 1 72.69 148 LEU B N 1
ATOM 2858 C CA . LEU B 1 148 ? 4.25 6.707 18.375 1 72.69 148 LEU B CA 1
ATOM 2859 C C . LEU B 1 148 ? 5.137 5.477 18.219 1 72.69 148 LEU B C 1
ATOM 2861 O O . LEU B 1 148 ? 5.098 4.566 19.047 1 72.69 148 LEU B O 1
ATOM 2865 N N . LYS B 1 149 ? 5.828 5.461 17.141 1 69.19 149 LYS B N 1
ATOM 2866 C CA . LYS B 1 149 ? 6.738 4.348 16.875 1 69.19 149 LYS B CA 1
ATOM 2867 C C . LYS B 1 149 ? 7.781 4.223 17.984 1 69.19 149 LYS B C 1
ATOM 2869 O O . LYS B 1 149 ? 8.125 3.117 18.406 1 69.19 149 LYS B O 1
ATOM 2874 N N . ARG B 1 150 ? 8.289 5.344 18.391 1 77.31 150 ARG B N 1
ATOM 2875 C CA . ARG B 1 150 ? 9.289 5.344 19.453 1 77.31 150 ARG B CA 1
ATOM 2876 C C . ARG B 1 150 ? 8.672 4.902 20.781 1 77.31 150 ARG B C 1
ATOM 2878 O O . ARG B 1 150 ? 9.336 4.262 21.594 1 77.31 150 ARG B O 1
ATOM 2885 N N . LEU B 1 151 ? 7.422 5.332 21.016 1 75.06 151 LEU B N 1
ATOM 2886 C CA . LEU B 1 151 ? 6.707 4.926 22.219 1 75.06 151 LEU B CA 1
ATOM 2887 C C . LEU B 1 151 ? 6.469 3.418 22.234 1 75.06 151 LEU B C 1
ATOM 2889 O O . LEU B 1 151 ? 6.637 2.766 23.266 1 75.06 151 LEU B O 1
ATOM 2893 N N . GLY B 1 152 ? 6.203 2.871 20.984 1 62.34 152 GLY B N 1
ATOM 2894 C CA . GLY B 1 152 ? 5.914 1.449 20.891 1 62.34 152 GLY B CA 1
ATOM 2895 C C . GLY B 1 152 ? 4.934 0.971 21.938 1 62.34 152 GLY B C 1
ATOM 2896 O O . GLY B 1 152 ? 3.934 1.638 22.219 1 62.34 152 GLY B O 1
ATOM 2897 N N . ASP B 1 153 ? 5.211 -0.247 22.406 1 59.22 153 ASP B N 1
ATOM 2898 C CA . ASP B 1 153 ? 4.379 -0.83 23.469 1 59.22 153 ASP B CA 1
ATOM 2899 C C . ASP B 1 153 ? 4.98 -0.574 24.844 1 59.22 153 ASP B C 1
ATOM 2901 O O . ASP B 1 153 ? 4.684 -1.295 25.797 1 59.22 153 ASP B O 1
ATOM 2905 N N . ILE B 1 154 ? 5.785 0.471 24.906 1 59.59 154 ILE B N 1
ATOM 2906 C CA . ILE B 1 154 ? 6.457 0.736 26.172 1 59.59 154 ILE B CA 1
ATOM 2907 C C . ILE B 1 154 ? 5.457 1.31 27.172 1 59.59 154 ILE B C 1
ATOM 2909 O O . ILE B 1 154 ? 4.707 2.236 26.859 1 59.59 154 ILE B O 1
ATOM 2913 N N . GLU B 1 155 ? 5.121 0.643 28.219 1 68.69 155 GLU B N 1
ATOM 2914 C CA . GLU B 1 155 ? 4.297 1.132 29.328 1 68.69 155 GLU B CA 1
ATOM 2915 C C . GLU B 1 155 ? 5.141 1.857 30.375 1 68.69 155 GLU B C 1
ATOM 2917 O O . GLU B 1 155 ? 5.883 1.226 31.125 1 68.69 155 GLU B O 1
ATOM 2922 N N . THR B 1 156 ? 5.359 3.115 30.312 1 77.94 156 THR B N 1
ATOM 2923 C CA . THR B 1 156 ? 6.086 3.92 31.281 1 77.94 156 THR B CA 1
ATOM 2924 C C . THR B 1 156 ? 5.242 5.102 31.75 1 77.94 156 THR B C 1
ATOM 2926 O O . THR B 1 156 ? 4.336 5.543 31.031 1 77.94 156 THR B O 1
ATOM 2929 N N . ASP B 1 157 ? 5.43 5.449 33 1 83.5 157 ASP B N 1
ATOM 2930 C CA . ASP B 1 157 ? 4.711 6.598 33.531 1 83.5 157 ASP B CA 1
ATOM 2931 C C . ASP B 1 157 ? 5.098 7.883 32.812 1 83.5 157 ASP B C 1
ATOM 2933 O O . ASP B 1 157 ? 4.254 8.742 32.562 1 83.5 157 ASP B O 1
ATOM 2937 N N . LEU B 1 158 ? 6.422 7.973 32.531 1 87.62 158 LEU B N 1
ATOM 2938 C CA . LEU B 1 158 ? 6.945 9.125 31.797 1 87.62 158 LEU B CA 1
ATOM 2939 C C . LEU B 1 158 ? 7.895 8.68 30.688 1 87.62 158 LEU B C 1
ATOM 2941 O O . LEU B 1 158 ? 8.922 8.047 30.953 1 87.62 158 LEU B O 1
ATOM 2945 N N . PHE B 1 159 ? 7.48 8.891 29.5 1 88.31 159 PHE B N 1
ATOM 2946 C CA . PHE B 1 159 ? 8.32 8.625 28.328 1 88.31 159 PHE B CA 1
ATOM 2947 C C . PHE B 1 159 ? 9.188 9.828 28 1 88.31 159 PHE B C 1
ATOM 2949 O O . PHE B 1 159 ? 8.688 10.953 27.922 1 88.31 159 PHE B O 1
ATOM 2956 N N . ILE B 1 160 ? 10.531 9.578 27.922 1 89.88 160 ILE B N 1
ATOM 2957 C CA . ILE B 1 160 ? 11.461 10.633 27.547 1 89.88 160 ILE B CA 1
ATOM 2958 C C . ILE B 1 160 ? 12.18 10.25 26.25 1 89.88 160 ILE B C 1
ATOM 2960 O O . ILE B 1 160 ? 12.805 9.188 26.172 1 89.88 160 ILE B O 1
ATOM 2964 N N . LEU B 1 161 ? 11.992 11.062 25.25 1 89.06 161 LEU B N 1
ATOM 2965 C CA . LEU B 1 161 ? 12.68 10.828 23.984 1 89.06 161 LEU B CA 1
ATOM 2966 C C . LEU B 1 161 ? 14.07 11.461 23.984 1 89.06 161 LEU B C 1
ATOM 2968 O O . LEU B 1 161 ? 14.203 12.68 24.109 1 89.06 161 LEU B O 1
ATOM 2972 N N . HIS B 1 162 ? 15.117 10.672 23.844 1 86.19 162 HIS B N 1
ATOM 2973 C CA . HIS B 1 162 ? 16.5 11.148 23.938 1 86.19 162 HIS B CA 1
ATOM 2974 C C . HIS B 1 162 ? 17.062 11.461 22.562 1 86.19 162 HIS B C 1
ATOM 2976 O O . HIS B 1 162 ? 18.266 11.758 22.438 1 86.19 162 HIS B O 1
ATOM 2982 N N . THR B 1 163 ? 16.234 11.492 21.688 1 84.94 163 THR B N 1
ATOM 2983 C CA . THR B 1 163 ? 16.672 11.773 20.312 1 84.94 163 THR B CA 1
ATOM 2984 C C . THR B 1 163 ? 16.641 13.273 20.031 1 84.94 163 THR B C 1
ATOM 2986 O O . THR B 1 163 ? 15.672 13.961 20.391 1 84.94 163 THR B O 1
ATOM 2989 N N . SER B 1 164 ? 17.703 13.852 19.469 1 85.31 164 SER B N 1
ATOM 2990 C CA . SER B 1 164 ? 17.766 15.273 19.156 1 85.31 164 SER B CA 1
ATOM 2991 C C . SER B 1 164 ? 16.75 15.656 18.078 1 85.31 164 SER B C 1
ATOM 2993 O O . SER B 1 164 ? 16.328 14.805 17.297 1 85.31 164 SER B O 1
ATOM 2995 N N . ARG B 1 165 ? 16.375 16.922 18.094 1 85.12 165 ARG B N 1
ATOM 2996 C CA . ARG B 1 165 ? 15.453 17.422 17.078 1 85.12 165 ARG B CA 1
ATOM 2997 C C . ARG B 1 165 ? 16.016 17.219 15.672 1 85.12 165 ARG B C 1
ATOM 2999 O O . ARG B 1 165 ? 15.258 16.906 14.742 1 85.12 165 ARG B O 1
ATOM 3006 N N . GLN B 1 166 ? 17.344 17.344 15.586 1 78.81 166 GLN B N 1
ATOM 3007 C CA . GLN B 1 166 ? 17.984 17.125 14.297 1 78.81 166 GLN B CA 1
ATOM 3008 C C . GLN B 1 166 ? 17.859 15.672 13.852 1 78.81 166 GLN B C 1
ATOM 3010 O O . GLN B 1 166 ? 17.562 15.391 12.688 1 78.81 166 GLN B O 1
ATOM 3015 N N . GLN B 1 167 ? 18.078 14.828 14.758 1 76.44 167 GLN B N 1
ATOM 3016 C CA . GLN B 1 167 ? 17.969 13.414 14.422 1 76.44 167 GLN B CA 1
ATOM 3017 C C . GLN B 1 167 ? 16.531 13.047 14.062 1 76.44 167 GLN B C 1
ATOM 3019 O O . GLN B 1 167 ? 16.297 12.258 13.148 1 76.44 167 GLN B O 1
ATOM 3024 N N . ILE B 1 168 ? 15.578 13.578 14.812 1 80.31 168 ILE B N 1
ATOM 3025 C CA . ILE B 1 168 ? 14.172 13.359 14.492 1 80.31 168 ILE B CA 1
ATOM 3026 C C . ILE B 1 168 ? 13.883 13.836 13.07 1 80.31 168 ILE B C 1
ATOM 3028 O O . ILE B 1 168 ? 13.242 13.125 12.289 1 80.31 168 ILE B O 1
ATOM 3032 N N . ALA B 1 169 ? 14.383 15.008 12.773 1 71.75 169 ALA B N 1
ATOM 3033 C CA . ALA B 1 169 ? 14.219 15.578 11.438 1 71.75 169 ALA B CA 1
ATOM 3034 C C . ALA B 1 169 ? 14.758 14.633 10.367 1 71.75 169 ALA B C 1
ATOM 3036 O O . ALA B 1 169 ? 14.094 14.375 9.367 1 71.75 169 ALA B O 1
ATOM 3037 N N . ASP B 1 170 ? 15.844 14.094 10.633 1 64.25 170 ASP B N 1
ATOM 3038 C CA . ASP B 1 170 ? 16.469 13.156 9.711 1 64.25 170 ASP B CA 1
ATOM 3039 C C . ASP B 1 170 ? 15.633 11.891 9.562 1 64.25 170 ASP B C 1
ATOM 3041 O O . ASP B 1 170 ? 15.43 11.398 8.445 1 64.25 170 ASP B O 1
ATOM 3045 N N . ASP B 1 171 ? 15.156 11.438 10.734 1 63.88 171 ASP B N 1
ATOM 3046 C CA . ASP B 1 171 ? 14.414 10.188 10.75 1 63.88 171 ASP B CA 1
ATOM 3047 C C . ASP B 1 171 ? 13.109 10.312 9.961 1 63.88 171 ASP B C 1
ATOM 3049 O O . ASP B 1 171 ? 12.688 9.367 9.297 1 63.88 171 ASP B O 1
ATOM 3053 N N . ILE B 1 172 ? 12.578 11.547 10.133 1 62.66 172 ILE B N 1
ATOM 3054 C CA . ILE B 1 172 ? 11.25 11.656 9.547 1 62.66 172 ILE B CA 1
ATOM 3055 C C . ILE B 1 172 ? 11.328 12.43 8.234 1 62.66 172 ILE B C 1
ATOM 3057 O O . ILE B 1 172 ? 10.305 12.727 7.617 1 62.66 172 ILE B O 1
ATOM 3061 N N . GLY B 1 173 ? 12.609 12.797 7.855 1 56.19 173 GLY B N 1
ATOM 3062 C CA . GLY B 1 173 ? 12.852 13.391 6.547 1 56.19 173 GLY B CA 1
ATOM 3063 C C . GLY B 1 173 ? 12.32 14.805 6.426 1 56.19 173 GLY B C 1
ATOM 3064 O O . GLY B 1 173 ? 11.609 15.125 5.469 1 56.19 173 GLY B O 1
ATOM 3065 N N . THR B 1 174 ? 12.516 15.609 7.414 1 60.22 174 THR B N 1
ATOM 3066 C CA . THR B 1 174 ? 12.078 17 7.398 1 60.22 174 THR B CA 1
ATOM 3067 C C . THR B 1 174 ? 13.141 17.906 8.016 1 60.22 174 THR B C 1
ATOM 3069 O O . THR B 1 174 ? 14.258 17.469 8.297 1 60.22 174 THR B O 1
ATOM 3072 N N . SER B 1 175 ? 12.898 19.125 7.98 1 61.31 175 SER B N 1
ATOM 3073 C CA . SER B 1 175 ? 13.844 20.078 8.562 1 61.31 175 SER B CA 1
ATOM 3074 C C . SER B 1 175 ? 13.672 20.172 10.078 1 61.31 175 SER B C 1
ATOM 3076 O O . SER B 1 175 ? 12.578 19.922 10.602 1 61.31 175 SER B O 1
ATOM 3078 N N . VAL B 1 176 ? 14.852 20.469 10.695 1 73.56 176 VAL B N 1
ATOM 3079 C CA . VAL B 1 176 ? 14.812 20.656 12.141 1 73.56 176 VAL B CA 1
ATOM 3080 C C . VAL B 1 176 ? 13.82 21.766 12.484 1 73.56 176 VAL B C 1
ATOM 3082 O O . VAL B 1 176 ? 13.141 21.703 13.508 1 73.56 176 VAL B O 1
ATOM 3085 N N . LYS B 1 177 ? 13.688 22.719 11.617 1 71.94 177 LYS B N 1
ATOM 3086 C CA . LYS B 1 177 ? 12.711 23.797 11.812 1 71.94 177 LYS B CA 1
ATOM 3087 C C . LYS B 1 177 ? 11.289 23.25 11.828 1 71.94 177 LYS B C 1
ATOM 3089 O O . LYS B 1 177 ? 10.477 23.641 12.672 1 71.94 177 LYS B O 1
ATOM 3094 N N . THR B 1 178 ? 11.047 22.391 11.078 1 64.94 178 THR B N 1
ATOM 3095 C CA . THR B 1 178 ? 9.742 21.766 10.969 1 64.94 178 THR B CA 1
ATOM 3096 C C . THR B 1 178 ? 9.461 20.891 12.188 1 64.94 178 THR B C 1
ATOM 3098 O O . THR B 1 178 ? 8.344 20.891 12.711 1 64.94 178 THR B O 1
ATOM 3101 N N . VAL B 1 179 ? 10.477 20.172 12.531 1 77.5 179 VAL B N 1
ATOM 3102 C CA . VAL B 1 179 ? 10.328 19.359 13.727 1 77.5 179 VAL B CA 1
ATOM 3103 C C . VAL B 1 179 ? 10.016 20.25 14.93 1 77.5 179 VAL B C 1
ATOM 3105 O O . VAL B 1 179 ? 9.102 19.953 15.703 1 77.5 179 VAL B O 1
ATOM 3108 N N . ASN B 1 180 ? 10.703 21.344 15 1 79.5 180 ASN B N 1
ATOM 3109 C CA . ASN B 1 180 ? 10.484 22.266 16.094 1 79.5 180 ASN B CA 1
ATOM 3110 C C . ASN B 1 180 ? 9.055 22.812 16.094 1 79.5 180 ASN B C 1
ATOM 3112 O O . ASN B 1 180 ? 8.422 22.906 17.141 1 79.5 180 ASN B O 1
ATOM 3116 N N . ARG B 1 181 ? 8.625 23.125 14.945 1 71.19 181 ARG B N 1
ATOM 3117 C CA . ARG B 1 181 ? 7.258 23.625 14.828 1 71.19 181 ARG B CA 1
ATOM 3118 C C . ARG B 1 181 ? 6.25 22.547 15.234 1 71.19 181 ARG B C 1
ATOM 3120 O O . ARG B 1 181 ? 5.254 22.844 15.898 1 71.19 181 ARG B O 1
ATOM 3127 N N . GLY B 1 182 ? 6.535 21.359 14.797 1 73.56 182 GLY B N 1
ATOM 3128 C CA . GLY B 1 182 ? 5.676 20.234 15.164 1 73.56 182 GLY B CA 1
ATOM 3129 C C . GLY B 1 182 ? 5.637 19.984 16.656 1 73.56 182 GLY B C 1
ATOM 3130 O O . GLY B 1 182 ? 4.574 19.719 17.219 1 73.56 182 GLY B O 1
ATOM 3131 N N . VAL B 1 183 ? 6.762 20.062 17.234 1 82.38 183 VAL B N 1
ATOM 3132 C CA . VAL B 1 183 ? 6.871 19.844 18.672 1 82.38 183 VAL B CA 1
ATOM 3133 C C . VAL B 1 183 ? 6.062 20.906 19.406 1 82.38 183 VAL B C 1
ATOM 3135 O O . VAL B 1 183 ? 5.34 20.594 20.359 1 82.38 183 VAL B O 1
ATOM 3138 N N . VAL B 1 184 ? 6.156 22.172 18.953 1 78.12 184 VAL B N 1
ATOM 3139 C CA . VAL B 1 184 ? 5.398 23.25 19.578 1 78.12 184 VAL B CA 1
ATOM 3140 C C . VAL B 1 184 ? 3.9 22.984 19.438 1 78.12 184 VAL B C 1
ATOM 3142 O O . VAL B 1 184 ? 3.148 23.125 20.406 1 78.12 184 VAL B O 1
ATOM 3145 N N . LYS B 1 185 ? 3.566 22.516 18.359 1 69.69 185 LYS B N 1
ATOM 3146 C CA . LYS B 1 185 ? 2.152 22.266 18.094 1 69.69 185 LYS B CA 1
ATOM 3147 C C . LYS B 1 185 ? 1.645 21.094 18.938 1 69.69 185 LYS B C 1
ATOM 3149 O O . LYS B 1 185 ? 0.553 21.172 19.516 1 69.69 185 LYS B O 1
ATOM 3154 N N . LEU B 1 186 ? 2.336 20.047 18.984 1 76.12 186 LEU B N 1
ATOM 3155 C CA . LEU B 1 186 ? 1.951 18.875 19.781 1 76.12 186 LEU B CA 1
ATOM 3156 C C . LEU B 1 186 ? 1.877 19.234 21.266 1 76.12 186 LEU B C 1
ATOM 3158 O O . LEU B 1 186 ? 0.996 18.75 21.984 1 76.12 186 LEU B O 1
ATOM 3162 N N . LYS B 1 187 ? 2.822 20.062 21.656 1 81.44 187 LYS B N 1
ATOM 3163 C CA . LYS B 1 187 ? 2.822 20.516 23.031 1 81.44 187 LYS B CA 1
ATOM 3164 C C . LYS B 1 187 ? 1.588 21.359 23.328 1 81.44 187 LYS B C 1
ATOM 3166 O O . LYS B 1 187 ? 0.938 21.188 24.359 1 81.44 187 LYS B O 1
ATOM 3171 N N . GLU B 1 188 ? 1.278 22.25 22.422 1 72.12 188 GLU B N 1
ATOM 3172 C CA . GLU B 1 188 ? 0.113 23.125 22.594 1 72.12 188 GLU B CA 1
ATOM 3173 C C . GLU B 1 188 ? -1.179 22.312 22.609 1 72.12 188 GLU B C 1
ATOM 3175 O O . GLU B 1 188 ? -2.135 22.656 23.297 1 72.12 188 GLU B O 1
ATOM 3180 N N . ALA B 1 189 ? -1.108 21.25 21.938 1 66.75 189 ALA B N 1
ATOM 3181 C CA . ALA B 1 189 ? -2.271 20.359 21.875 1 66.75 189 ALA B CA 1
ATOM 3182 C C . ALA B 1 189 ? -2.336 19.453 23.109 1 66.75 189 ALA B C 1
ATOM 3184 O O . ALA B 1 189 ? -3.285 18.688 23.266 1 66.75 189 ALA B O 1
ATOM 3185 N N . GLY B 1 190 ? -1.382 19.5 23.906 1 73.69 190 GLY B N 1
ATOM 3186 C CA . GLY B 1 190 ? -1.351 18.719 25.125 1 73.69 190 GLY B CA 1
ATOM 3187 C C . GLY B 1 190 ? -0.922 17.281 24.906 1 73.69 190 GLY B C 1
ATOM 3188 O O . GLY B 1 190 ? -1.109 16.438 25.781 1 73.69 190 GLY B O 1
ATOM 3189 N N . LEU B 1 191 ? -0.429 16.969 23.766 1 79.69 191 LEU B N 1
ATOM 3190 C CA . LEU B 1 191 ? -0.082 15.586 23.438 1 79.69 191 LEU B CA 1
ATOM 3191 C C . LEU B 1 191 ? 1.311 15.234 23.953 1 79.69 191 LEU B C 1
ATOM 3193 O O . LEU B 1 191 ? 1.61 14.07 24.188 1 79.69 191 LEU B O 1
ATOM 3197 N N . ILE B 1 192 ? 2.1 16.234 23.984 1 87.81 192 ILE B N 1
ATOM 3198 C CA . ILE B 1 192 ? 3.445 16.016 24.516 1 87.81 192 ILE B CA 1
ATOM 3199 C C . ILE B 1 192 ? 3.814 17.156 25.469 1 87.81 192 ILE B C 1
ATOM 3201 O O . ILE B 1 192 ? 3.08 18.141 25.578 1 87.81 192 ILE B O 1
ATOM 3205 N N . SER B 1 193 ? 4.871 17 26.234 1 90.81 193 SER B N 1
ATOM 3206 C CA . SER B 1 193 ? 5.508 18.016 27.062 1 90.81 193 SER B CA 1
ATOM 3207 C C . SER B 1 193 ? 7.004 18.094 26.781 1 90.81 193 SER B C 1
ATOM 3209 O O . SER B 1 193 ? 7.555 17.266 26.078 1 90.81 193 SER B O 1
ATOM 3211 N N . LEU B 1 194 ? 7.59 19.188 27.25 1 91.94 194 LEU B N 1
ATOM 3212 C CA . LEU B 1 194 ? 9.039 19.344 27.125 1 91.94 194 LEU B CA 1
ATOM 3213 C C . LEU B 1 194 ? 9.688 19.375 28.516 1 91.94 194 LEU B C 1
ATOM 3215 O O . LEU B 1 194 ? 9.18 20.031 29.422 1 91.94 194 LEU B O 1
ATOM 3219 N N . LEU B 1 195 ? 10.664 18.5 28.766 1 89.44 195 LEU B N 1
ATOM 3220 C CA . LEU B 1 195 ? 11.516 18.516 29.953 1 89.44 195 LEU B CA 1
ATOM 3221 C C . LEU B 1 195 ? 12.969 18.797 29.578 1 89.44 195 LEU B C 1
ATOM 3223 O O . LEU B 1 195 ? 13.641 17.953 28.984 1 89.44 195 LEU B O 1
ATOM 3227 N N . HIS B 1 196 ? 13.523 20.016 29.922 1 87.75 196 HIS B N 1
ATOM 3228 C CA . HIS B 1 196 ? 14.875 20.438 29.578 1 87.75 196 HIS B CA 1
ATOM 3229 C C . HIS B 1 196 ? 15.117 20.297 28.078 1 87.75 196 HIS B C 1
ATOM 3231 O O . HIS B 1 196 ? 16.141 19.734 27.656 1 87.75 196 HIS B O 1
ATOM 3237 N N . GLY B 1 197 ? 14.094 20.672 27.266 1 87.31 197 GLY B N 1
ATOM 3238 C CA . GLY B 1 197 ? 14.211 20.672 25.812 1 87.31 197 GLY B CA 1
ATOM 3239 C C . GLY B 1 197 ? 13.898 19.328 25.188 1 87.31 197 GLY B C 1
ATOM 3240 O O . GLY B 1 197 ? 13.773 19.234 23.953 1 87.31 197 GLY B O 1
ATOM 3241 N N . LYS B 1 198 ? 13.711 18.25 26.047 1 90.56 198 LYS B N 1
ATOM 3242 C CA . LYS B 1 198 ? 13.43 16.922 25.531 1 90.56 198 LYS B CA 1
ATOM 3243 C C . LYS B 1 198 ? 11.93 16.656 25.469 1 90.56 198 LYS B C 1
ATOM 3245 O O . LYS B 1 198 ? 11.18 17.062 26.359 1 90.56 198 LYS B O 1
ATOM 3250 N N . ILE B 1 199 ? 11.5 15.961 24.391 1 92.19 199 ILE B N 1
ATOM 3251 C CA . ILE B 1 199 ? 10.102 15.578 24.234 1 92.19 199 ILE B CA 1
ATOM 3252 C C . ILE B 1 199 ? 9.742 14.516 25.281 1 92.19 199 ILE B C 1
ATOM 3254 O O . ILE B 1 199 ? 10.438 13.508 25.406 1 92.19 199 ILE B O 1
ATOM 3258 N N . THR B 1 200 ? 8.711 14.727 26.062 1 92 200 THR B N 1
ATOM 3259 C CA . THR B 1 200 ? 8.227 13.766 27.047 1 92 200 THR B CA 1
ATOM 3260 C C . THR B 1 200 ? 6.727 13.547 26.906 1 92 200 THR B C 1
ATOM 3262 O O . THR B 1 200 ? 6.023 14.391 26.344 1 92 200 THR B O 1
ATOM 3265 N N . MET B 1 201 ? 6.262 12.414 27.344 1 89.44 201 MET B N 1
ATOM 3266 C CA . MET B 1 201 ? 4.84 12.078 27.375 1 89.44 201 MET B CA 1
ATOM 3267 C C . MET B 1 201 ? 4.477 11.375 28.672 1 89.44 201 MET B C 1
ATOM 3269 O O . MET B 1 201 ? 5.074 10.359 29.031 1 89.44 201 MET B O 1
ATOM 3273 N N . ASN B 1 202 ? 3.523 12.023 29.406 1 87.75 202 ASN B N 1
ATOM 3274 C CA . ASN B 1 202 ? 2.984 11.305 30.547 1 87.75 202 ASN B CA 1
ATOM 3275 C C . ASN B 1 202 ? 1.986 10.234 30.125 1 87.75 202 ASN B C 1
ATOM 3277 O O . ASN B 1 202 ? 1.722 10.062 28.938 1 87.75 202 ASN B O 1
ATOM 3281 N N . LYS B 1 203 ? 1.384 9.5 31.062 1 84.75 203 LYS B N 1
ATOM 3282 C CA . LYS B 1 203 ? 0.509 8.375 30.766 1 84.75 203 LYS B CA 1
ATOM 3283 C C . LYS B 1 203 ? -0.698 8.82 29.938 1 84.75 203 LYS B C 1
ATOM 3285 O O . LYS B 1 203 ? -1.097 8.141 29 1 84.75 203 LYS B O 1
ATOM 3290 N N . GLU B 1 204 ? -1.236 9.914 30.422 1 80.31 204 GLU B N 1
ATOM 3291 C CA . GLU B 1 204 ? -2.404 10.438 29.719 1 80.31 204 GLU B CA 1
ATOM 3292 C C . GLU B 1 204 ? -2.055 10.828 28.281 1 80.31 204 GLU B C 1
ATOM 3294 O O . GLU B 1 204 ? -2.803 10.523 27.359 1 80.31 204 GLU B O 1
ATOM 3299 N N . GLN B 1 205 ? -0.949 11.398 28.094 1 80.19 205 GLN B N 1
ATOM 3300 C CA . GLN B 1 205 ? -0.498 11.852 26.781 1 80.19 205 GLN B CA 1
ATOM 3301 C C . GLN B 1 205 ? -0.179 10.664 25.875 1 80.19 205 GLN B C 1
ATOM 3303 O O . GLN B 1 205 ? -0.473 10.695 24.672 1 80.19 205 GLN B O 1
ATOM 3308 N N . GLN B 1 206 ? 0.43 9.648 26.469 1 82.38 206 GLN B N 1
ATOM 3309 C CA . GLN B 1 206 ? 0.736 8.438 25.703 1 82.38 206 GLN B CA 1
ATOM 3310 C C . GLN B 1 206 ? -0.534 7.809 25.141 1 82.38 206 GLN B C 1
ATOM 3312 O O . GLN B 1 206 ? -0.567 7.406 23.984 1 82.38 206 GLN B O 1
ATOM 3317 N N . GLN B 1 207 ? -1.52 7.832 26.062 1 72.81 207 GLN B N 1
ATOM 3318 C CA . GLN B 1 207 ? -2.801 7.277 25.641 1 72.81 207 GLN B CA 1
ATOM 3319 C C . GLN B 1 207 ? -3.441 8.141 24.547 1 72.81 207 GLN B C 1
ATOM 3321 O O . GLN B 1 207 ? -3.986 7.617 23.578 1 72.81 207 GLN B O 1
ATOM 3326 N N . LEU B 1 208 ? -3.32 9.477 24.766 1 67.88 208 LEU B N 1
ATOM 3327 C CA . LEU B 1 208 ? -3.895 10.414 23.812 1 67.88 208 LEU B CA 1
ATOM 3328 C C . LEU B 1 208 ? -3.209 10.297 22.453 1 67.88 208 LEU B C 1
ATOM 3330 O O . LEU B 1 208 ? -3.871 10.336 21.406 1 67.88 208 LEU B O 1
ATOM 3334 N N . LEU B 1 209 ? -1.905 10.156 22.547 1 70.88 209 LEU B N 1
ATOM 3335 C CA . LEU B 1 209 ? -1.139 10.023 21.312 1 70.88 209 LEU B CA 1
ATOM 3336 C C . LEU B 1 209 ? -1.519 8.75 20.578 1 70.88 209 LEU B C 1
ATOM 3338 O O . LEU B 1 209 ? -1.617 8.742 19.344 1 70.88 209 LEU B O 1
ATOM 3342 N N . LYS B 1 210 ? -1.684 7.711 21.453 1 64.38 210 LYS B N 1
ATOM 3343 C CA . LYS B 1 210 ? -2.076 6.426 20.891 1 64.38 210 LYS B CA 1
ATOM 3344 C C . LYS B 1 210 ? -3.5 6.477 20.344 1 64.38 210 LYS B C 1
ATOM 3346 O O . LYS B 1 210 ? -3.797 5.879 19.312 1 64.38 210 LYS B O 1
ATOM 3351 N N . ASP B 1 211 ? -4.289 7.277 21.234 1 53.53 211 ASP B N 1
ATOM 3352 C CA . ASP B 1 211 ? -5.703 7.391 20.891 1 53.53 211 ASP B CA 1
ATOM 3353 C C . ASP B 1 211 ? -5.902 8.32 19.688 1 53.53 211 ASP B C 1
ATOM 3355 O O . ASP B 1 211 ? -6.859 8.164 18.938 1 53.53 211 ASP B O 1
ATOM 3359 N N . THR B 1 212 ? -5.18 9.438 19.938 1 46.78 212 THR B N 1
ATOM 3360 C CA . THR B 1 212 ? -5.289 10.398 18.859 1 46.78 212 THR B CA 1
ATOM 3361 C C . THR B 1 212 ? -5.039 9.727 17.5 1 46.78 212 THR B C 1
ATOM 3363 O O . THR B 1 212 ? -5.551 10.18 16.484 1 46.78 212 THR B O 1
ATOM 3366 N N . LEU B 1 213 ? -4.285 8.781 17.531 1 40.84 213 LEU B N 1
ATOM 3367 C CA . LEU B 1 213 ? -4.305 7.922 16.359 1 40.84 213 LEU B CA 1
ATOM 3368 C C . LEU B 1 213 ? -5.625 7.164 16.266 1 40.84 213 LEU B C 1
ATOM 3370 O O . LEU B 1 213 ? -6.086 6.852 15.156 1 40.84 213 LEU B O 1
ATOM 3374 N N . ALA B 1 214 ? -6.312 6.727 17.453 1 35.53 214 ALA B N 1
ATOM 3375 C CA . ALA B 1 214 ? -7.578 6.012 17.578 1 35.53 214 ALA B CA 1
ATOM 3376 C C . ALA B 1 214 ? -8.766 6.941 17.328 1 35.53 214 ALA B C 1
ATOM 3378 O O . ALA B 1 214 ? -9.805 6.512 16.828 1 35.53 214 ALA B O 1
ATOM 3379 N N . GLU B 1 215 ? -9 8.047 18 1 30.14 215 GLU B N 1
ATOM 3380 C CA . GLU B 1 215 ? -10.172 8.922 18.078 1 30.14 215 GLU B CA 1
ATOM 3381 C C . GLU B 1 215 ? -10.328 9.727 16.781 1 30.14 215 GLU B C 1
ATOM 3383 O O . GLU B 1 215 ? -11.297 10.477 16.641 1 30.14 215 GLU B O 1
ATOM 3388 N N . GLU B 1 216 ? -9.414 10.109 16.203 1 28.55 216 GLU B N 1
ATOM 3389 C CA . GLU B 1 216 ? -10.031 10.711 15.016 1 28.55 216 GLU B CA 1
ATOM 3390 C C . GLU B 1 216 ? -10.539 9.641 14.055 1 28.55 216 GLU B C 1
ATOM 3392 O O . GLU B 1 216 ? -9.898 8.602 13.867 1 28.55 216 GLU B O 1
#

InterPro domains:
  IPR000595 Cyclic nucleotide-binding domain [PF00027] (21-107)
  IPR000595 Cyclic nucleotide-binding domain [PS50042] (23-106)
  IPR000595 Cyclic nucleotide-binding domain [SM00100] (2-121)
  IPR000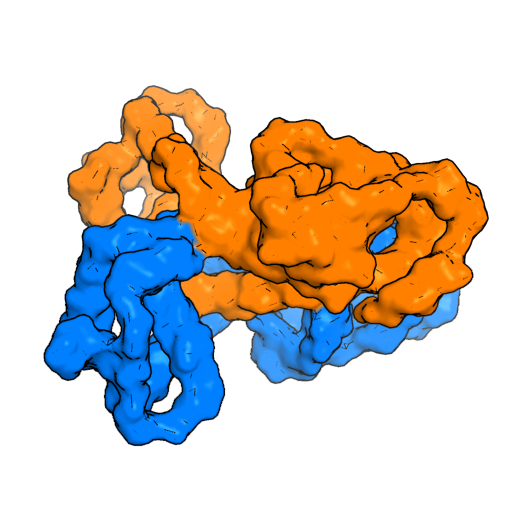595 Cyclic nucleotide-binding domain [cd00038] (6-112)
  IPR012318 Crp-type HTH domain [PF13545] (142-202)
  IPR012318 Crp-type HTH domain [SM00419] (155-203)
  IPR014710 RmlC-like jelly roll fold [G3DSA:2.60.120.10] (7-134)
  IPR018488 Cyclic nucleotide-binding, conserved site [PS00888] (29-45)
  IPR018490 Cyclic nucleotide-binding domain superfamily [SSF51206] (13-125)
  IPR036388 Winged helix-like DNA-binding domain superfamily [G3DSA:1.10.10.10] (135-209)
  IPR036390 Winged helix DNA-binding domain superfamily [SSF46785] (137-202)
  IPR050397 Global Transcriptional Regulators in Environmental Response [PTHR24567] (17-195)

Solvent-accessible surface area (backbone atoms only — not comparable to full-atom values): 21936 Å² total; per-residue (Å²): 122,65,58,67,58,53,64,72,62,51,52,67,76,54,55,72,57,43,43,81,48,76,39,49,60,72,38,67,80,44,48,51,70,39,73,41,53,45,29,31,40,34,72,36,47,36,33,35,32,29,34,60,24,42,72,61,52,66,26,50,81,47,69,46,52,63,68,40,71,43,48,49,54,31,50,48,43,70,38,62,39,30,74,42,24,32,30,23,70,28,65,24,35,30,43,36,28,40,39,67,55,52,54,51,47,26,56,76,31,24,68,56,18,44,40,51,31,24,52,52,20,52,64,40,50,64,51,59,52,29,54,50,41,52,52,68,31,56,55,39,52,51,48,49,51,50,51,47,62,71,45,58,90,66,87,54,68,66,43,74,48,88,67,49,58,58,54,49,9,60,65,60,39,52,47,46,68,38,37,51,51,26,52,51,50,36,35,73,68,57,41,33,46,73,60,97,85,27,50,25,27,44,51,68,18,47,48,42,53,58,29,55,54,43,43,66,122,65,58,67,60,54,63,74,62,50,52,66,76,52,56,73,58,44,44,80,47,76,39,48,59,72,37,65,79,45,48,51,69,39,72,39,54,46,29,31,38,36,71,36,47,35,33,35,30,29,36,60,24,43,71,59,53,66,28,54,81,47,68,47,52,64,69,41,70,45,48,48,54,32,50,48,43,71,38,63,39,29,73,42,23,32,29,24,69,28,66,26,34,31,44,36,27,40,42,67,55,52,52,50,47,27,56,76,30,24,69,57,17,44,38,50,30,25,53,51,20,51,63,41,48,63,50,58,48,29,52,48,42,51,50,69,30,58,54,41,50,50,50,49,53,51,51,48,62,71,44,57,90,66,87,54,68,66,42,73,48,88,68,51,59,58,54,48,9,56,63,59,37,51,48,47,68,38,38,51,52,26,50,53,49,37,35,74,68,57,41,34,45,71,57,97,85,27,52,26,27,43,52,68,18,48,47,44,52,58,30,56,54,42,44,68

Organism: Selenomonas ruminantium (NCBI:txid971)

Secondary structure (DSSP, 8-state):
--HHHHHHT--HHHHTTEEEEEE-TT-EEE-TTSB--EEEEEEESEEEEEEE-TTS-EEEEEEEESSEEESHHHHHTT-SB-SSEEEESS-EEEEEEEHHHHHHHHHH-HHHHHHHHHHHHHHHHHHHHHHTTGGGS-HHHHHHHHHHHHHTT---SEEE--S-HHHHHHHHTS-HHHHHHHHHHHHHTTS-EEETTEEEEEHHHHHHHHHHTTT-/--HHHHHHT--HHHHTTEEEEEE-TT-EEE-TTSB--EEEEEEESEEEEEEE-TTS-EEEEEEEESSEEESHHHHHTT-SB-SSEEEESS-EEEEEEEHHHHHHHHHH-HHHHHHHHHHHHHHHHHHHHHHTTGGGS-HHHHHHHHHHHHHTT---SEEE--S-HHHHHHHHTS-HHHHHHHHHHHHHTTS-EEETTEEEEEHHHHHHHHHHTTT-

Nearest PDB structures (foldseek):
  4i02-assembly3_F-3  TM=6.018E-01  e=1.037E-14  Escherichia coli K-12
  3rpq-assembly1_B  TM=5.973E-01  e=8.166E-15  Escherichia coli K-12
  1cgp-assembly1_B  TM=5.836E-01  e=1.484E-14  Escherichia coli
  1o3s-assembly1_A-2  TM=5.817E-01  e=1.168E-14  Escherichia coli
  1hw5-assembly1_B  TM=5.995E-01  e=4.094E-14  Escherichia coli

pLDDT: mean 81.57, std 18.12, range [28.55, 98.69]

Sequence (432 aa):
MKLQYILDHMPADIKRQTTHKVYLPGESIVRKGEEAKHVYLLTKGETRVSNEFASGQRYTFGSLDVPDLIGDLEVLAGQQLYAASNEASSTCEVIAMRAETFLQWMRIDNDFAVAVAQLLAAKMYPTSNEAGRVKFLPSLDRLHGYLLKRLGDIETDLFILHTSRQQIADDIGTSVKTVNRGVVKLKEAGLISLLHGKITMNKEQQQLLKDTLAEEMKLQYILDHMPADIKRQTTHKVYLPGESIVRKGEEAKHVYLLTKGETRVSNEFASGQRYTFGSLDVPDLIGDLEVLAGQQLYAASNEASSTCEVIAMRAETFLQWMRIDNDFAVAVAQLLAAKMYPTSNEAGRVKFLPSLDRLHGYLLKRLGDIETDLFILHTSRQQIADDIGTSVKTVNRGVVKLKEAGLISLLHGKITMNKEQQQLLKDTLAEE

Foldseek 3Di:
DPPVVCVVPQDPVLVVQKDKDKDAAPDWPFAFPDFLFKKKFWADAKKWKWDAALQRHIDTDDMDDPGDMASLVCLVVVHTTRHIIMGGNHIIMIIMHTSVSLVVRVVVDVVSVVVNVVRVCVVCVVVVVCVVVCVPVQLQVLLLVVVLVVCDPPDDQKDWDPDDLCRSCVVSVHDSVRSVVNLVVCVVVVLWDDDPNITMGGPVSSVCSVCVRRHD/DPPVVCVVPQDPVLVVQKDKDKDAAFDWPFAFPDFLFKKKFWADAKKWKWDAALQRHIDTDDMDDPGDMASLVCLVVVHTTRHIIMGGNHIIMIIMHTSVSLVVRVVVDVVVVVVNVVRVCVVCVVVVVCVVVCVPPQLQVLLLVVVLVVCDPDDDQKDWDPDDLCRSCVVSVHDSVRSVVNLVVCVVVVLWDDDVNITMGGPVSSVCSVCVRRHD